Protein AF-A0A941WNF2-F1 (afdb_monomer)

pLDDT: mean 80.09, std 16.72, range [32.34, 98.12]

Structure (mmCIF, N/CA/C/O backbone):
data_AF-A0A941WNF2-F1
#
_entry.id   AF-A0A941WNF2-F1
#
loop_
_atom_site.group_PDB
_atom_site.id
_atom_site.type_symbol
_atom_site.label_atom_id
_atom_site.label_alt_id
_atom_site.label_comp_id
_atom_site.label_asym_id
_atom_site.label_entity_id
_atom_site.label_seq_id
_atom_site.pdbx_PDB_ins_code
_atom_site.Cartn_x
_atom_site.Cartn_y
_atom_site.Cartn_z
_atom_site.occupancy
_atom_site.B_iso_or_equiv
_atom_site.auth_seq_id
_atom_site.auth_comp_id
_atom_site.auth_asym_id
_atom_site.auth_atom_id
_atom_site.pdbx_PDB_model_num
ATOM 1 N N . ASN A 1 1 ? -5.894 -5.931 -22.431 1.00 60.06 1 ASN A N 1
ATOM 2 C CA . ASN A 1 1 ? -4.741 -6.780 -22.812 1.00 60.06 1 ASN A CA 1
ATOM 3 C C . ASN A 1 1 ? -4.296 -7.529 -21.555 1.00 60.06 1 ASN A C 1
ATOM 5 O O . ASN A 1 1 ? -4.047 -6.866 -20.569 1.00 60.06 1 ASN A O 1
ATOM 9 N N . THR A 1 2 ? -4.265 -8.865 -21.511 1.00 69.19 2 THR A N 1
ATOM 10 C CA . THR A 1 2 ? -3.937 -9.645 -20.285 1.00 69.19 2 THR A CA 1
ATOM 11 C C . THR A 1 2 ? -2.620 -10.420 -20.416 1.00 69.19 2 THR A C 1
ATOM 13 O O . THR A 1 2 ? -2.291 -11.271 -19.594 1.00 69.19 2 THR A O 1
ATOM 16 N N . PHE A 1 3 ? -1.825 -10.104 -21.446 1.00 77.88 3 PHE A N 1
ATOM 17 C CA . PHE A 1 3 ? -0.574 -10.796 -21.770 1.00 77.88 3 PHE A CA 1
ATOM 18 C C . PHE A 1 3 ? 0.462 -10.756 -20.632 1.00 77.88 3 PHE A C 1
ATOM 20 O O . PHE A 1 3 ? 1.289 -11.659 -20.522 1.00 77.88 3 PHE A O 1
ATOM 27 N N . TRP A 1 4 ? 0.363 -9.762 -19.743 1.00 85.19 4 TRP A N 1
ATOM 28 C CA . TRP A 1 4 ? 1.218 -9.599 -18.566 1.00 85.19 4 TRP A CA 1
ATOM 29 C C . TRP A 1 4 ? 1.265 -10.815 -17.645 1.00 85.19 4 TRP A C 1
ATOM 31 O O . TRP A 1 4 ? 2.324 -11.127 -17.102 1.00 85.19 4 TRP A O 1
ATOM 41 N N . MET A 1 5 ? 0.178 -11.581 -17.564 1.00 84.88 5 MET A N 1
ATOM 42 C CA . MET A 1 5 ? 0.112 -12.782 -16.729 1.00 84.88 5 MET A CA 1
ATOM 43 C C . MET A 1 5 ? 1.107 -13.872 -17.143 1.00 84.88 5 MET A C 1
ATOM 45 O O . MET A 1 5 ? 1.447 -14.727 -16.336 1.00 84.88 5 MET A O 1
ATOM 49 N N . ARG A 1 6 ? 1.579 -13.864 -18.396 1.00 84.06 6 ARG A N 1
ATOM 50 C CA . ARG A 1 6 ? 2.544 -14.859 -18.894 1.00 84.06 6 ARG A CA 1
ATOM 51 C C . ARG A 1 6 ? 3.990 -14.510 -18.568 1.00 84.06 6 ARG A C 1
ATOM 53 O O . ARG A 1 6 ? 4.870 -15.346 -18.742 1.00 84.06 6 ARG A O 1
ATOM 60 N N . PHE A 1 7 ? 4.248 -13.257 -18.205 1.00 86.31 7 PHE A N 1
ATOM 61 C CA . PHE A 1 7 ? 5.593 -12.700 -18.205 1.00 86.31 7 PHE A CA 1
ATOM 62 C C . PHE A 1 7 ? 5.980 -12.030 -16.879 1.00 86.31 7 PHE A C 1
ATOM 64 O O . PHE A 1 7 ? 7.166 -11.762 -16.680 1.00 86.31 7 PHE A O 1
ATOM 71 N N . CYS A 1 8 ? 5.011 -11.764 -15.998 1.00 89.62 8 CYS A N 1
ATOM 72 C CA . CYS A 1 8 ? 5.210 -11.283 -14.630 1.00 89.62 8 CYS A CA 1
ATOM 73 C C . CYS A 1 8 ? 5.368 -12.444 -13.639 1.00 89.62 8 CYS A C 1
ATOM 75 O O . CYS A 1 8 ? 4.774 -13.500 -13.847 1.00 89.62 8 CYS A O 1
ATOM 77 N N . ASN A 1 9 ? 6.138 -12.235 -12.563 1.00 88.88 9 ASN A N 1
ATOM 78 C CA . ASN A 1 9 ? 6.454 -13.251 -11.541 1.00 88.88 9 ASN A CA 1
ATOM 79 C C . ASN A 1 9 ? 6.931 -14.591 -12.144 1.00 88.88 9 ASN A C 1
ATOM 81 O O . ASN A 1 9 ? 6.643 -15.667 -11.623 1.00 88.88 9 ASN A O 1
ATOM 85 N N . ALA A 1 10 ? 7.608 -14.525 -13.289 1.00 88.88 10 ALA A N 1
ATOM 86 C CA . ALA A 1 10 ? 8.081 -15.680 -14.040 1.00 88.88 10 ALA A CA 1
ATOM 87 C C . ALA A 1 10 ? 9.600 -15.817 -13.894 1.00 88.88 10 ALA A C 1
ATOM 89 O O . ALA A 1 10 ? 10.289 -14.850 -13.566 1.00 88.88 10 ALA A O 1
ATOM 90 N N . ALA A 1 11 ? 10.126 -17.005 -14.192 1.00 89.25 11 ALA A N 1
ATOM 91 C CA . ALA A 1 11 ? 11.566 -17.228 -14.224 1.00 89.25 11 ALA A CA 1
ATOM 92 C C . ALA A 1 11 ? 12.268 -16.297 -15.229 1.00 89.25 11 ALA A C 1
ATOM 94 O O . ALA A 1 11 ? 11.693 -15.889 -16.248 1.00 89.25 11 ALA A O 1
ATOM 95 N N . ASP A 1 12 ? 13.532 -15.993 -14.941 1.00 89.44 12 ASP A N 1
ATOM 96 C CA . ASP A 1 12 ? 14.368 -15.159 -15.795 1.00 89.44 12 ASP A CA 1
ATOM 97 C C . ASP A 1 12 ? 14.476 -15.728 -17.208 1.00 89.44 12 ASP A C 1
ATOM 99 O O . ASP A 1 12 ? 14.655 -16.930 -17.415 1.00 89.44 12 ASP A O 1
ATOM 103 N N . ARG A 1 13 ? 14.423 -14.834 -18.195 1.00 89.31 13 ARG A N 1
ATOM 104 C CA . ARG A 1 13 ? 14.592 -15.201 -19.601 1.00 89.31 13 ARG A CA 1
ATOM 105 C C . ARG A 1 13 ? 16.035 -15.004 -19.993 1.00 89.31 13 ARG A C 1
ATOM 107 O O . ARG A 1 13 ? 16.602 -13.936 -19.765 1.00 89.31 13 ARG A O 1
ATOM 114 N N . THR A 1 14 ? 16.612 -16.021 -20.613 1.00 89.00 14 THR A N 1
ATOM 115 C CA . THR A 1 14 ? 17.961 -15.970 -21.159 1.00 89.00 14 THR A CA 1
ATOM 116 C C . THR A 1 14 ? 17.912 -16.147 -22.670 1.00 89.00 14 THR A C 1
ATOM 118 O O . THR A 1 14 ? 17.213 -17.011 -23.193 1.00 89.00 14 THR A O 1
ATOM 121 N N . MET A 1 15 ? 18.649 -15.301 -23.381 1.00 89.00 15 MET A N 1
ATOM 122 C CA . MET A 1 15 ? 18.897 -15.437 -24.809 1.00 89.00 15 MET A CA 1
ATOM 123 C C . MET A 1 15 ? 20.402 -15.514 -25.022 1.00 89.00 15 MET A C 1
ATOM 125 O O . MET A 1 15 ? 21.132 -14.568 -24.726 1.00 89.00 15 MET A O 1
ATOM 129 N N . SER A 1 16 ? 20.856 -16.646 -25.542 1.00 86.06 16 SER A N 1
ATOM 130 C CA . SER A 1 16 ? 22.256 -16.894 -25.867 1.00 86.06 16 SER A CA 1
ATOM 131 C C . SER A 1 16 ? 22.443 -16.824 -27.377 1.00 86.06 16 SER A C 1
ATOM 133 O O . SER A 1 16 ? 21.804 -17.565 -28.120 1.00 86.06 16 SER A O 1
ATOM 135 N N . VAL A 1 17 ? 23.316 -15.929 -27.833 1.00 85.38 17 VAL A N 1
ATOM 136 C CA . VAL A 1 17 ? 23.721 -15.807 -29.235 1.00 85.38 17 VAL A CA 1
ATOM 137 C C . VAL A 1 17 ? 25.095 -16.449 -29.378 1.00 85.38 17 VAL A C 1
ATOM 139 O O . VAL A 1 17 ? 26.096 -15.954 -28.854 1.00 85.38 17 VAL A O 1
ATOM 142 N N . PHE A 1 18 ? 25.137 -17.582 -30.071 1.00 81.88 18 PHE A N 1
ATOM 143 C CA . PHE A 1 18 ? 26.350 -18.370 -30.267 1.00 81.88 18 PHE A CA 1
ATOM 144 C C . PHE A 1 18 ? 27.090 -17.932 -31.530 1.00 81.88 18 PHE A C 1
ATOM 146 O O . PHE A 1 18 ? 26.473 -17.641 -32.555 1.00 81.88 18 PHE A O 1
ATOM 153 N N . LYS A 1 19 ? 28.425 -17.884 -31.460 1.00 71.88 19 LYS A N 1
ATOM 154 C CA . LYS A 1 19 ? 29.280 -17.545 -32.600 1.00 71.88 19 LYS A CA 1
ATOM 155 C C . LYS A 1 19 ? 29.846 -18.835 -33.193 1.00 71.88 19 LYS A C 1
ATOM 157 O O . LYS A 1 19 ? 30.889 -19.302 -32.750 1.00 71.88 19 LYS A O 1
ATOM 162 N N . GLY A 1 20 ? 29.157 -19.378 -34.195 1.00 72.81 20 GLY A N 1
ATOM 163 C CA . GLY A 1 20 ? 29.587 -20.575 -34.924 1.00 72.81 20 GLY A CA 1
ATOM 164 C C . GLY A 1 20 ? 29.482 -21.880 -34.124 1.00 72.81 20 GLY A C 1
ATOM 165 O O . GLY A 1 20 ? 29.298 -21.884 -32.905 1.00 72.81 20 GLY A O 1
ATOM 166 N N . MET A 1 21 ? 29.575 -22.994 -34.846 1.00 79.00 21 MET A N 1
ATOM 167 C CA . MET A 1 21 ? 29.551 -24.353 -34.313 1.00 79.00 21 MET A CA 1
ATOM 168 C C . MET A 1 21 ? 30.720 -25.119 -34.919 1.00 79.00 21 MET A C 1
ATOM 170 O O . MET A 1 21 ? 30.819 -25.215 -36.140 1.00 79.00 21 MET A O 1
ATOM 174 N N . ASP A 1 22 ? 31.581 -25.656 -34.065 1.00 80.69 22 ASP A N 1
ATOM 175 C CA . ASP A 1 22 ? 32.677 -26.525 -34.472 1.00 80.69 22 ASP A CA 1
ATOM 176 C C . ASP A 1 22 ? 32.268 -27.972 -34.194 1.00 80.69 22 ASP A C 1
ATOM 178 O O . ASP A 1 22 ? 31.767 -28.290 -33.112 1.00 80.69 22 ASP A O 1
ATOM 182 N N . THR A 1 23 ? 32.461 -28.849 -35.177 1.00 87.19 23 THR A N 1
ATOM 183 C CA . THR A 1 23 ? 32.111 -30.275 -35.082 1.00 87.19 23 THR A CA 1
ATOM 184 C C . THR A 1 23 ? 33.392 -31.101 -35.092 1.00 87.19 23 THR A C 1
ATOM 186 O O . THR A 1 23 ? 34.332 -30.782 -35.821 1.00 87.19 23 THR A O 1
ATOM 189 N N . SER A 1 24 ? 33.461 -32.137 -34.261 1.00 87.62 24 SER A N 1
ATOM 190 C CA . SER A 1 24 ? 34.578 -33.075 -34.233 1.00 87.62 24 SER A CA 1
ATOM 191 C C . SER A 1 24 ? 34.711 -33.806 -35.568 1.00 87.62 24 SER A C 1
ATOM 193 O O . SER A 1 24 ? 33.747 -33.965 -36.317 1.00 87.62 24 SER A O 1
ATOM 195 N N . ALA A 1 25 ? 35.921 -34.283 -35.864 1.00 83.81 25 ALA A N 1
ATOM 196 C CA . ALA A 1 25 ? 36.213 -34.969 -37.122 1.00 83.81 25 ALA A CA 1
ATOM 197 C C . ALA A 1 25 ? 35.407 -36.270 -37.311 1.00 83.81 25 ALA A C 1
ATOM 199 O O . ALA A 1 25 ? 35.154 -36.670 -38.442 1.00 83.81 25 ALA A O 1
ATOM 200 N N . ASP A 1 26 ? 34.994 -36.912 -36.214 1.00 88.06 26 ASP A N 1
ATOM 201 C CA . ASP A 1 26 ? 34.133 -38.100 -36.217 1.00 88.06 26 ASP A CA 1
ATOM 202 C C . ASP A 1 26 ? 32.631 -37.768 -36.319 1.00 88.06 26 ASP A C 1
ATOM 204 O O . ASP A 1 26 ? 31.807 -38.673 -36.403 1.00 88.06 26 ASP A O 1
ATOM 208 N N . GLY A 1 27 ? 32.256 -36.483 -36.306 1.00 83.94 27 GLY A N 1
ATOM 209 C CA . GLY A 1 27 ? 30.868 -36.025 -36.364 1.00 83.94 27 GLY A CA 1
ATOM 210 C C . GLY A 1 27 ? 30.042 -36.283 -35.098 1.00 83.94 27 GLY A C 1
ATOM 211 O O . GLY A 1 27 ? 28.854 -35.966 -35.082 1.00 83.94 27 GLY A O 1
ATOM 212 N N . HIS A 1 28 ? 30.631 -36.843 -34.037 1.00 85.62 28 HIS A N 1
ATOM 213 C CA . HIS A 1 28 ? 29.897 -37.267 -32.840 1.00 85.62 28 HIS A CA 1
ATOM 214 C C . HIS A 1 28 ? 29.881 -36.234 -31.711 1.00 85.62 28 HIS A C 1
ATOM 216 O O . HIS A 1 28 ? 29.176 -36.418 -30.719 1.00 85.62 28 HIS A O 1
ATOM 222 N N . SER A 1 29 ? 30.635 -35.145 -31.834 1.00 83.62 29 SER A N 1
ATOM 223 C CA . SER A 1 29 ? 30.682 -34.065 -30.852 1.00 83.62 29 SER A CA 1
ATOM 224 C C . SER A 1 29 ? 30.645 -32.709 -31.539 1.00 83.62 29 SER A C 1
ATOM 226 O O . SER A 1 29 ? 31.293 -32.483 -32.554 1.00 83.62 29 SER A O 1
ATOM 228 N N . SER A 1 30 ? 29.920 -31.765 -30.956 1.00 80.62 30 SER A N 1
ATOM 229 C CA . SER A 1 30 ? 29.935 -30.371 -31.394 1.00 80.62 30 SER A CA 1
ATOM 230 C C . SER A 1 30 ? 30.144 -29.464 -30.197 1.00 80.62 30 SER A C 1
ATOM 232 O O . SER A 1 30 ? 29.558 -29.707 -29.139 1.00 80.62 30 SER A O 1
ATOM 234 N N . TYR A 1 31 ? 30.924 -28.401 -30.363 1.00 81.62 31 TYR A N 1
ATOM 235 C CA . TYR A 1 31 ? 31.051 -27.353 -29.359 1.00 81.62 31 TYR A CA 1
ATOM 236 C C . TYR A 1 31 ? 30.761 -25.981 -29.978 1.00 81.62 31 TYR A C 1
ATOM 238 O O . TYR A 1 31 ? 31.053 -25.712 -31.141 1.00 81.62 31 TYR A O 1
ATOM 24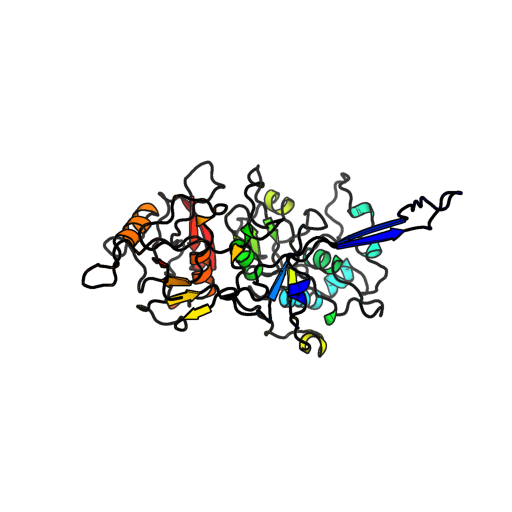6 N N . THR A 1 32 ? 30.164 -25.096 -29.183 1.00 76.69 32 THR A N 1
ATOM 247 C CA . THR A 1 32 ? 29.840 -23.721 -29.585 1.00 76.69 32 THR A CA 1
ATOM 248 C C . THR A 1 32 ? 30.357 -22.759 -28.528 1.00 76.69 32 THR A C 1
ATOM 250 O O . THR A 1 32 ? 30.132 -22.982 -27.335 1.00 76.69 32 THR A O 1
ATOM 253 N N . ARG A 1 33 ? 30.991 -21.655 -28.929 1.00 68.06 33 ARG A N 1
ATOM 254 C CA . ARG A 1 33 ? 31.301 -20.554 -28.004 1.00 68.06 33 ARG A CA 1
ATOM 255 C C . ARG A 1 33 ? 30.157 -19.541 -28.022 1.00 68.06 33 ARG A C 1
ATOM 257 O O . ARG A 1 33 ? 29.773 -19.044 -29.081 1.00 68.06 33 ARG A O 1
ATOM 264 N N . SER A 1 34 ? 29.606 -19.225 -26.849 1.00 68.25 34 SER A N 1
ATOM 265 C CA . SER A 1 34 ? 28.637 -18.129 -26.733 1.00 68.25 34 SER A CA 1
ATOM 266 C C . SER A 1 34 ? 29.344 -16.797 -26.992 1.00 68.25 34 SER A C 1
ATOM 268 O O . SER A 1 34 ? 30.375 -16.519 -26.380 1.00 68.25 34 SER A O 1
ATOM 270 N N . GLY A 1 35 ? 28.819 -16.004 -27.929 1.00 74.38 35 GLY A N 1
ATOM 271 C CA . GLY A 1 35 ? 29.320 -14.665 -28.240 1.00 74.38 35 GLY A CA 1
ATOM 272 C C . GLY A 1 35 ? 28.638 -13.574 -27.412 1.00 74.38 35 GLY A C 1
ATOM 273 O O . GLY A 1 35 ? 29.263 -12.566 -27.101 1.00 74.38 35 GLY A O 1
ATOM 274 N N . MET A 1 36 ? 27.373 -13.781 -27.029 1.00 83.81 36 MET A N 1
ATOM 275 C CA . MET A 1 36 ? 26.602 -12.863 -26.188 1.00 83.81 36 MET A CA 1
ATOM 276 C C . MET A 1 36 ? 25.527 -13.633 -25.416 1.00 83.81 36 MET A C 1
ATOM 278 O O . MET A 1 36 ? 24.794 -14.429 -25.995 1.00 83.81 36 MET A O 1
ATOM 282 N N . ASN A 1 37 ? 25.390 -13.356 -24.119 1.00 84.06 37 ASN A N 1
ATOM 283 C CA . ASN A 1 37 ? 24.283 -13.841 -23.297 1.00 84.06 37 ASN A CA 1
ATOM 284 C C . ASN A 1 37 ? 23.504 -12.643 -22.755 1.00 84.06 37 ASN A C 1
ATOM 286 O O . ASN A 1 37 ? 24.076 -11.782 -22.091 1.00 84.06 37 ASN A O 1
ATOM 290 N N . ILE A 1 38 ? 22.203 -12.605 -23.016 1.00 87.06 38 ILE A N 1
ATOM 291 C CA . ILE A 1 38 ? 21.274 -11.617 -22.469 1.00 87.06 38 ILE A CA 1
ATOM 292 C C . ILE A 1 38 ? 20.418 -12.329 -21.430 1.00 87.06 38 ILE A C 1
ATOM 294 O O . ILE A 1 38 ? 19.835 -13.369 -21.723 1.00 87.06 38 ILE A O 1
ATOM 298 N N . ARG A 1 39 ? 20.333 -11.772 -20.222 1.00 87.25 39 ARG A N 1
ATOM 299 C CA . ARG A 1 39 ? 19.426 -12.229 -19.165 1.00 87.25 39 ARG A CA 1
ATOM 300 C C . ARG A 1 39 ? 18.492 -11.088 -18.796 1.00 87.25 39 ARG A C 1
ATOM 302 O O . ARG A 1 39 ? 18.947 -9.965 -18.600 1.00 87.25 39 ARG A O 1
ATOM 309 N N . GLN A 1 40 ? 17.207 -11.387 -18.682 1.00 86.94 40 GLN A N 1
ATOM 310 C CA . GLN A 1 40 ? 16.178 -10.434 -18.296 1.00 86.94 40 GLN A CA 1
ATOM 311 C C . GLN A 1 40 ? 15.361 -11.006 -17.139 1.00 86.94 40 GLN A C 1
ATOM 313 O O . GLN A 1 40 ? 14.793 -12.094 -17.263 1.00 86.94 40 GLN A O 1
ATOM 318 N N . ARG A 1 41 ? 15.293 -10.260 -16.031 1.00 90.12 41 ARG A N 1
ATOM 319 C CA . ARG A 1 41 ? 14.391 -10.572 -14.917 1.00 90.12 41 ARG A CA 1
ATOM 320 C C . ARG A 1 41 ? 12.945 -10.263 -15.289 1.00 90.12 41 ARG A C 1
ATOM 322 O O . ARG A 1 41 ? 12.687 -9.404 -16.137 1.00 90.12 41 ARG A O 1
ATOM 329 N N . SER A 1 42 ? 12.0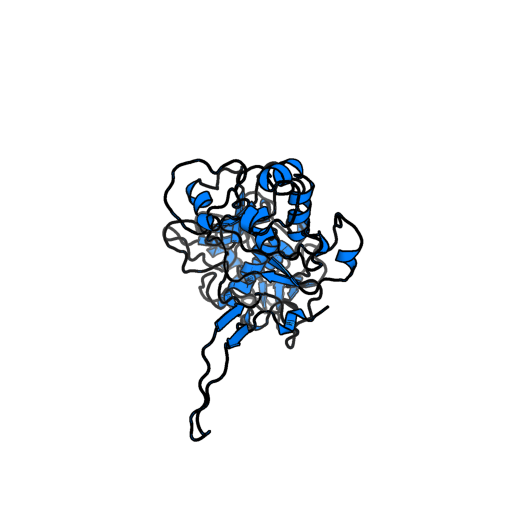03 -10.978 -14.681 1.00 91.19 42 SER A N 1
ATOM 330 C CA . SER A 1 42 ? 10.583 -10.692 -14.883 1.00 91.19 42 SER A CA 1
ATOM 331 C C . SER A 1 42 ? 10.167 -9.381 -14.203 1.00 91.19 42 SER A C 1
ATOM 333 O O . SER A 1 42 ? 10.949 -8.723 -13.526 1.00 91.19 42 SER A O 1
ATOM 335 N N . ILE A 1 43 ? 8.932 -8.949 -14.448 1.00 90.25 43 ILE A N 1
ATOM 336 C CA . ILE A 1 43 ? 8.331 -7.845 -13.694 1.00 90.25 43 ILE A CA 1
ATOM 337 C C . ILE A 1 43 ? 7.618 -8.460 -12.493 1.00 90.25 43 ILE A C 1
ATOM 339 O O . ILE A 1 43 ? 6.841 -9.402 -12.672 1.00 90.25 43 ILE A O 1
ATOM 343 N N . GLN A 1 44 ? 7.833 -7.912 -11.300 1.00 91.56 44 GLN A N 1
ATOM 344 C CA . GLN A 1 44 ? 7.184 -8.405 -10.089 1.00 91.56 44 GLN A CA 1
ATOM 345 C C . GLN A 1 44 ? 5.823 -7.743 -9.902 1.00 91.56 44 GLN A C 1
ATOM 347 O O . GLN A 1 44 ? 5.685 -6.539 -10.105 1.00 91.56 44 GLN A O 1
ATOM 352 N N . THR A 1 45 ? 4.800 -8.491 -9.504 1.00 91.25 45 THR A N 1
ATOM 353 C CA . THR A 1 45 ? 3.465 -7.932 -9.272 1.00 91.25 45 THR A CA 1
ATOM 354 C C . THR A 1 45 ? 2.724 -8.629 -8.138 1.00 91.25 45 THR A C 1
ATOM 356 O O . THR A 1 45 ? 2.914 -9.814 -7.874 1.00 91.25 45 THR A O 1
ATOM 359 N N . LEU A 1 46 ? 1.860 -7.868 -7.469 1.00 91.81 46 LEU A N 1
ATOM 360 C CA . LEU A 1 46 ? 0.978 -8.339 -6.402 1.00 91.81 46 LEU A CA 1
ATOM 361 C C . LEU A 1 46 ? -0.256 -9.064 -6.953 1.00 91.81 46 LEU A C 1
ATOM 363 O O . LEU A 1 46 ? -0.886 -9.851 -6.245 1.00 91.81 46 LEU A O 1
ATOM 367 N N . TYR A 1 47 ? -0.631 -8.755 -8.194 1.00 91.31 47 TYR A N 1
ATOM 368 C CA . TYR A 1 47 ? -1.890 -9.193 -8.773 1.00 91.31 47 TYR A CA 1
ATOM 369 C C . TYR A 1 47 ? -1.865 -10.680 -9.121 1.00 91.31 47 TYR A C 1
ATOM 371 O O . TYR A 1 47 ? -0.881 -11.196 -9.654 1.00 91.31 47 TYR A O 1
ATOM 379 N N . SER A 1 48 ? -2.971 -11.371 -8.846 1.00 87.94 48 SER A N 1
ATOM 380 C CA . SER A 1 48 ? -3.126 -12.774 -9.221 1.00 87.94 48 SER A CA 1
ATOM 381 C C . SER A 1 48 ? -3.287 -12.916 -10.742 1.00 87.94 48 SER A C 1
ATOM 383 O O . SER A 1 48 ? -4.109 -12.208 -11.330 1.00 87.94 48 SER A O 1
ATOM 385 N N . PRO A 1 49 ? -2.592 -13.863 -11.401 1.00 77.88 49 PRO A N 1
ATOM 386 C CA . PRO A 1 49 ? -2.797 -14.168 -12.817 1.00 77.88 49 PRO A CA 1
ATOM 387 C C . PRO A 1 49 ? -4.067 -15.016 -13.060 1.00 77.88 49 PRO A C 1
ATOM 389 O O . PRO A 1 49 ? -4.049 -15.950 -13.857 1.00 77.88 49 PRO A O 1
ATOM 392 N N . GLY A 1 50 ? -5.169 -14.729 -12.355 1.00 70.00 50 GLY A N 1
ATOM 393 C CA . GLY A 1 50 ? -6.428 -15.476 -12.469 1.00 70.00 50 GLY A CA 1
ATOM 394 C C . GLY A 1 50 ? -6.419 -16.843 -11.772 1.00 70.00 50 GLY A C 1
ATOM 395 O O . GLY A 1 50 ? -6.914 -17.821 -12.328 1.00 70.00 50 GLY A O 1
ATOM 396 N N . GLN A 1 51 ? -5.841 -16.935 -10.568 1.00 79.75 51 GLN A N 1
ATOM 397 C CA . GLN A 1 51 ? -5.935 -18.141 -9.731 1.00 79.75 51 GLN A CA 1
ATOM 398 C C . GLN A 1 51 ? -7.383 -18.381 -9.262 1.00 79.75 51 GLN A C 1
ATOM 400 O O . GLN A 1 51 ? -8.182 -17.450 -9.188 1.00 79.75 51 GLN A O 1
ATOM 405 N N . SER A 1 52 ? -7.721 -19.625 -8.899 1.00 80.19 52 SER A N 1
ATOM 406 C CA . SER A 1 52 ? -9.045 -19.946 -8.341 1.00 80.19 52 SER A CA 1
ATOM 407 C C . SER A 1 52 ? -9.377 -19.046 -7.142 1.00 80.19 52 SER A C 1
ATOM 409 O O . SER A 1 52 ? -8.527 -18.819 -6.279 1.00 80.19 52 SER A O 1
ATOM 411 N N . GLY A 1 53 ? -10.597 -18.504 -7.109 1.00 79.50 53 GLY A N 1
ATOM 412 C CA . GLY A 1 53 ? -11.039 -17.547 -6.087 1.00 79.50 53 GLY A CA 1
ATOM 413 C C . GLY A 1 53 ? -10.520 -16.110 -6.264 1.00 79.50 53 GLY A C 1
ATOM 414 O O . GLY A 1 53 ? -10.826 -15.254 -5.432 1.00 79.50 53 GLY A O 1
ATOM 415 N N . GLN A 1 54 ? -9.765 -15.822 -7.329 1.00 89.69 54 GLN A N 1
ATOM 416 C CA . GLN A 1 54 ? -9.286 -14.482 -7.677 1.00 89.69 54 GLN A CA 1
ATOM 417 C C . GLN A 1 54 ? -9.915 -13.997 -8.990 1.00 89.69 54 GLN A C 1
ATOM 419 O O . GLN A 1 54 ? -10.207 -14.768 -9.902 1.00 89.69 54 GLN A O 1
ATOM 424 N N . GLN A 1 55 ? -10.134 -12.691 -9.083 1.00 88.50 55 GLN A N 1
ATOM 425 C CA . GLN A 1 55 ? -10.598 -11.997 -10.273 1.00 88.50 55 GLN A CA 1
ATOM 426 C C . GLN A 1 55 ? -9.416 -11.520 -11.105 1.00 88.50 55 GLN A C 1
ATOM 428 O O . GLN A 1 55 ? -8.372 -11.115 -10.594 1.00 88.50 55 GLN A O 1
ATOM 433 N N . LEU A 1 56 ? -9.620 -11.525 -12.418 1.00 83.69 56 LEU A N 1
ATOM 434 C CA . LEU A 1 56 ? -8.662 -10.983 -13.360 1.00 83.69 56 LEU A CA 1
ATOM 435 C C . LEU A 1 56 ? -8.583 -9.458 -13.237 1.00 83.69 56 LEU A C 1
ATOM 437 O O . LEU A 1 56 ? -9.601 -8.769 -13.319 1.00 83.69 56 LEU A O 1
ATOM 441 N N . THR A 1 57 ? -7.364 -8.943 -13.099 1.00 85.69 57 THR A N 1
ATOM 442 C CA . THR A 1 57 ? -7.094 -7.504 -13.079 1.00 85.69 57 THR A CA 1
ATOM 443 C C . THR A 1 57 ? -6.803 -6.987 -14.483 1.00 85.69 57 THR A C 1
ATOM 445 O O . THR A 1 57 ? -5.889 -7.475 -15.156 1.00 85.69 57 THR A O 1
ATOM 448 N N . TYR A 1 58 ? -7.544 -5.967 -14.918 1.00 81.12 58 TYR A N 1
ATOM 449 C CA . TYR A 1 58 ? -7.336 -5.349 -16.232 1.00 81.12 58 TYR A CA 1
ATOM 450 C C . TYR A 1 58 ? -6.396 -4.149 -16.173 1.00 81.12 58 TYR A C 1
ATOM 452 O O . TYR A 1 58 ? -5.586 -3.977 -17.081 1.00 81.12 58 TYR A O 1
ATOM 460 N N . LYS A 1 59 ? -6.477 -3.355 -15.099 1.00 83.00 59 LYS A N 1
ATOM 461 C CA . LYS A 1 59 ? -5.559 -2.245 -14.812 1.00 83.00 59 LYS A CA 1
ATOM 462 C C . LYS A 1 59 ? -4.680 -2.605 -13.618 1.00 83.00 59 LYS A C 1
ATOM 464 O O . LYS A 1 59 ? -5.029 -2.316 -12.476 1.00 83.00 59 LYS A O 1
ATOM 469 N N . ALA A 1 60 ? -3.592 -3.313 -13.891 1.00 86.56 60 ALA A N 1
ATOM 470 C CA . ALA A 1 60 ? -2.612 -3.726 -12.894 1.00 86.56 60 ALA A CA 1
ATOM 471 C C . ALA A 1 60 ? -1.334 -2.887 -13.026 1.00 86.56 60 ALA A C 1
ATOM 473 O O . ALA A 1 60 ? -1.114 -2.207 -14.028 1.00 86.56 60 ALA A O 1
ATOM 474 N N . PHE A 1 61 ? -0.439 -3.006 -12.053 1.00 89.75 61 PHE A N 1
ATOM 475 C CA . PHE A 1 61 ? 0.947 -2.566 -12.174 1.00 89.75 61 PHE A CA 1
ATOM 476 C C . PHE A 1 61 ? 1.894 -3.641 -11.657 1.00 89.75 61 PHE A C 1
ATOM 478 O O . PHE A 1 61 ? 1.513 -4.545 -10.906 1.00 89.75 61 PHE A O 1
ATOM 485 N N . GLY A 1 62 ? 3.143 -3.547 -12.080 1.00 91.00 62 GLY A N 1
ATOM 486 C CA . GLY A 1 62 ? 4.243 -4.313 -11.528 1.00 91.00 62 GLY A CA 1
ATOM 487 C C . GLY A 1 62 ? 5.455 -3.422 -11.320 1.00 91.00 62 GLY A C 1
ATOM 488 O O . GLY A 1 62 ? 5.475 -2.288 -11.791 1.00 91.00 62 GLY A O 1
ATOM 489 N N . ILE A 1 63 ? 6.449 -3.932 -10.609 1.00 91.50 63 ILE A N 1
ATOM 490 C CA . ILE A 1 63 ? 7.670 -3.221 -10.247 1.00 91.50 63 ILE A CA 1
ATOM 491 C C . ILE A 1 63 ? 8.907 -3.946 -10.760 1.00 91.50 63 ILE A C 1
ATOM 493 O O . ILE A 1 63 ? 8.906 -5.163 -10.977 1.00 91.50 63 ILE A O 1
ATOM 497 N N . GLU A 1 64 ? 9.987 -3.193 -10.915 1.00 89.88 64 GLU A N 1
ATOM 498 C CA . GLU A 1 64 ? 11.310 -3.763 -11.140 1.00 89.88 64 GLU A CA 1
ATOM 499 C C . GLU A 1 64 ? 11.832 -4.536 -9.915 1.00 89.88 64 GLU A C 1
ATOM 501 O O . GLU A 1 64 ? 11.376 -4.344 -8.781 1.00 89.88 64 GLU A O 1
ATOM 506 N N . HIS A 1 65 ? 12.817 -5.410 -10.136 1.00 87.81 65 HIS A N 1
ATOM 507 C CA . HIS A 1 65 ? 13.477 -6.174 -9.072 1.00 87.81 65 HIS A CA 1
ATOM 508 C C . HIS A 1 65 ? 14.356 -5.308 -8.180 1.00 87.81 65 HIS A C 1
ATOM 510 O O . HIS A 1 65 ? 14.204 -5.294 -6.964 1.00 87.81 65 HIS A O 1
ATOM 516 N N . THR A 1 66 ? 15.255 -4.553 -8.785 1.00 84.31 66 THR A N 1
ATOM 517 C CA . THR A 1 66 ? 16.230 -3.743 -8.068 1.00 84.31 66 THR A CA 1
ATOM 518 C C . THR A 1 66 ? 16.351 -2.407 -8.758 1.00 84.31 66 THR A C 1
ATOM 520 O O . THR A 1 66 ? 16.095 -2.297 -9.954 1.00 84.31 66 THR A O 1
ATOM 523 N N . ASP A 1 67 ? 16.780 -1.409 -8.006 1.00 82.19 67 ASP A N 1
ATOM 524 C CA . ASP A 1 67 ? 17.160 -0.141 -8.593 1.00 82.19 67 ASP A CA 1
ATOM 525 C C . ASP A 1 67 ? 18.412 -0.307 -9.479 1.00 82.19 67 ASP A C 1
ATOM 527 O O . ASP A 1 67 ? 19.451 -0.762 -8.998 1.00 82.19 67 ASP A O 1
ATOM 531 N N . GLU A 1 68 ? 18.326 0.071 -10.758 1.00 75.38 68 GLU A N 1
ATOM 532 C CA . GLU A 1 68 ? 19.436 -0.006 -11.717 1.00 75.38 68 GLU A CA 1
ATOM 533 C C . GLU A 1 68 ? 20.652 0.859 -11.336 1.00 75.38 68 GLU A C 1
ATOM 535 O O . GLU A 1 68 ? 21.769 0.524 -11.733 1.00 75.38 68 GLU A O 1
ATOM 540 N N . TYR A 1 69 ? 20.469 1.947 -10.572 1.00 69.31 69 TYR A N 1
ATOM 541 C CA . TYR A 1 69 ? 21.555 2.891 -10.246 1.00 69.31 69 TYR A CA 1
ATOM 542 C C . TYR A 1 69 ? 22.037 2.843 -8.795 1.00 69.31 69 TYR A C 1
ATOM 544 O O . TYR A 1 69 ? 22.964 3.580 -8.441 1.00 69.31 69 TYR A O 1
ATOM 552 N N . GLY A 1 70 ? 21.428 1.986 -7.970 1.00 69.69 70 GLY A N 1
ATOM 553 C CA . GLY A 1 70 ? 21.843 1.767 -6.586 1.00 69.69 70 GLY A CA 1
ATOM 554 C C . GLY A 1 70 ? 21.755 3.008 -5.689 1.00 69.69 70 GLY A C 1
ATOM 555 O O . GLY A 1 70 ? 22.599 3.156 -4.809 1.00 69.69 70 GLY A O 1
ATOM 556 N N . GLY A 1 71 ? 20.769 3.888 -5.903 1.00 74.00 71 GLY A N 1
ATOM 557 C CA . GLY A 1 71 ? 20.530 5.066 -5.057 1.00 74.00 71 GLY A CA 1
ATOM 558 C C . GLY A 1 71 ? 21.312 6.332 -5.441 1.00 74.00 71 GLY A C 1
ATOM 559 O O . GLY A 1 71 ? 21.690 6.532 -6.599 1.00 74.00 71 GLY A O 1
ATOM 560 N N . ASN A 1 72 ? 21.535 7.209 -4.451 1.00 70.81 72 ASN A N 1
ATOM 561 C CA . ASN A 1 72 ? 22.175 8.530 -4.591 1.00 70.81 72 ASN A CA 1
ATOM 562 C C . ASN A 1 72 ? 21.476 9.453 -5.602 1.00 70.81 72 ASN A C 1
ATOM 564 O O . ASN A 1 72 ? 22.109 10.053 -6.475 1.00 70.81 72 ASN A O 1
ATOM 568 N N . TYR A 1 73 ? 20.153 9.552 -5.492 1.00 74.50 73 TYR A N 1
ATOM 569 C CA . TYR A 1 73 ? 19.364 10.439 -6.338 1.00 74.50 73 TYR A CA 1
ATOM 570 C C . TYR A 1 73 ? 19.380 11.886 -5.843 1.00 74.50 73 TYR A C 1
ATOM 572 O O . TYR A 1 73 ? 19.329 12.167 -4.645 1.00 74.50 73 TYR A O 1
ATOM 580 N N . ASN A 1 74 ? 19.357 12.819 -6.791 1.00 70.88 74 ASN A N 1
ATOM 581 C CA . ASN A 1 74 ? 19.066 14.222 -6.543 1.00 70.88 74 ASN A CA 1
ATOM 582 C C . ASN A 1 74 ? 17.575 14.376 -6.254 1.00 70.88 74 ASN A C 1
ATOM 584 O O . ASN A 1 74 ? 16.769 14.639 -7.145 1.00 70.88 74 ASN A O 1
ATOM 588 N N . ILE A 1 75 ? 17.221 14.192 -4.988 1.00 73.38 75 ILE A N 1
ATOM 589 C CA . ILE A 1 75 ? 15.909 14.541 -4.448 1.00 73.38 75 ILE A CA 1
ATOM 590 C C . ILE A 1 75 ? 16.000 15.891 -3.749 1.00 73.38 75 ILE A C 1
ATOM 592 O O . ILE A 1 75 ? 16.986 16.171 -3.063 1.00 73.38 75 ILE A O 1
ATOM 596 N N . THR A 1 76 ? 14.999 16.743 -3.930 1.00 71.62 76 THR A N 1
ATOM 597 C CA . THR A 1 76 ? 14.866 17.998 -3.187 1.00 71.62 76 THR A CA 1
ATOM 598 C C . THR A 1 76 ? 13.465 18.070 -2.591 1.00 71.62 76 THR A C 1
ATOM 600 O O . THR A 1 76 ? 12.580 17.308 -2.974 1.00 71.62 76 THR A O 1
ATOM 603 N N . SER A 1 77 ? 13.281 18.954 -1.612 1.00 69.50 77 SER A N 1
ATOM 604 C CA . SER A 1 77 ? 11.987 19.154 -0.959 1.00 69.50 77 SER A CA 1
ATOM 605 C C . SER A 1 77 ? 10.951 19.822 -1.866 1.00 69.50 77 SER A C 1
ATOM 607 O O . SER A 1 77 ? 9.754 19.722 -1.595 1.00 69.50 77 SER A O 1
ATOM 609 N N . ASP A 1 78 ? 11.399 20.498 -2.922 1.00 65.00 78 ASP A N 1
ATOM 610 C CA . ASP A 1 78 ? 10.550 21.090 -3.949 1.00 65.00 78 ASP A CA 1
ATOM 611 C C . ASP A 1 78 ? 10.249 20.068 -5.055 1.00 65.00 78 ASP A C 1
ATOM 613 O O . ASP A 1 78 ? 10.623 18.903 -4.956 1.00 65.00 78 ASP A O 1
ATOM 617 N N . ALA A 1 79 ? 9.550 20.474 -6.114 1.00 60.25 79 ALA A N 1
ATOM 618 C CA . ALA A 1 79 ? 9.152 19.580 -7.199 1.00 60.25 79 ALA A CA 1
ATOM 619 C C . ALA A 1 79 ? 10.117 19.576 -8.412 1.00 60.25 79 ALA A C 1
ATOM 621 O O . ALA A 1 79 ? 9.616 19.539 -9.538 1.00 60.25 79 ALA A O 1
ATOM 622 N N . PRO A 1 80 ? 11.468 19.651 -8.308 1.00 55.75 80 PRO A N 1
ATOM 623 C CA . PRO A 1 80 ? 12.265 19.657 -9.520 1.00 55.75 80 PRO A CA 1
ATOM 624 C C . PRO A 1 80 ? 12.121 18.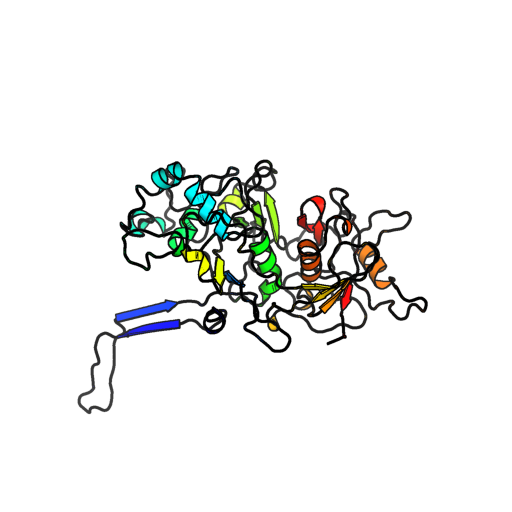293 -10.196 1.00 55.75 80 PRO A C 1
ATOM 626 O O . PRO A 1 80 ? 12.481 17.247 -9.657 1.00 55.75 80 PRO A O 1
ATOM 629 N N . MET A 1 81 ? 11.553 18.344 -11.399 1.00 59.31 81 MET A N 1
ATOM 630 C CA . MET A 1 81 ? 11.247 17.229 -12.298 1.00 59.31 81 MET A CA 1
ATOM 631 C C . MET A 1 81 ? 10.036 16.361 -11.939 1.00 59.31 81 MET A C 1
ATOM 633 O O . MET A 1 81 ? 9.685 15.506 -12.748 1.00 59.31 81 MET A O 1
ATOM 637 N N . LEU A 1 82 ? 9.360 16.596 -10.810 1.00 63.81 82 LEU A N 1
ATOM 638 C CA . LEU A 1 82 ? 8.071 15.984 -10.452 1.00 63.81 82 LEU A CA 1
ATOM 639 C C . LEU A 1 82 ? 6.938 17.001 -10.639 1.00 63.81 82 LEU A C 1
ATOM 641 O O . LEU A 1 82 ? 7.174 18.206 -10.623 1.00 63.81 82 LEU A O 1
ATOM 645 N N . SER A 1 83 ? 5.702 16.546 -10.865 1.00 68.94 83 SER A N 1
ATOM 646 C CA . SER A 1 83 ? 4.586 17.493 -10.984 1.00 68.94 83 SER A CA 1
ATOM 647 C C . SER A 1 83 ? 4.224 18.050 -9.611 1.00 68.94 83 SER A C 1
ATOM 649 O O . SER A 1 83 ? 3.983 17.291 -8.675 1.00 68.94 83 SER A O 1
ATOM 651 N N . ALA A 1 84 ? 4.107 19.376 -9.509 1.00 70.44 84 ALA A N 1
ATOM 652 C CA . ALA A 1 84 ? 3.556 20.030 -8.321 1.00 70.44 84 ALA A CA 1
ATOM 653 C C . ALA A 1 84 ? 2.052 19.733 -8.125 1.00 70.44 84 ALA A C 1
ATOM 655 O O . ALA A 1 84 ? 1.510 19.982 -7.053 1.00 70.44 84 ALA A O 1
ATOM 656 N N . SER A 1 85 ? 1.382 19.196 -9.153 1.00 74.88 85 SER A N 1
ATOM 657 C CA . SER A 1 85 ? -0.028 18.782 -9.151 1.00 74.88 85 SER A CA 1
ATOM 658 C C . SER A 1 85 ? -0.151 17.263 -9.313 1.00 74.88 85 SER A C 1
ATOM 660 O O . SER A 1 85 ? -0.773 16.770 -10.259 1.00 74.88 85 SER A O 1
ATOM 662 N N . SER A 1 86 ? 0.500 16.532 -8.407 1.00 82.12 86 SER A N 1
ATOM 663 C CA . SER A 1 86 ? 0.528 15.065 -8.387 1.00 82.12 86 SER A CA 1
ATOM 664 C C . SER A 1 86 ? -0.670 14.448 -7.650 1.00 82.12 86 SER A C 1
ATOM 666 O O . SER A 1 86 ? -1.321 15.093 -6.829 1.00 82.12 86 SER A O 1
ATOM 668 N N . THR A 1 87 ? -0.926 13.166 -7.902 1.00 86.38 87 THR A N 1
ATOM 669 C CA . THR A 1 87 ? -1.892 12.336 -7.177 1.00 86.38 87 THR A CA 1
ATOM 670 C C . THR A 1 87 ? -1.186 11.313 -6.283 1.00 86.38 87 THR A C 1
ATOM 672 O O . THR A 1 87 ? -0.013 10.972 -6.469 1.00 86.38 87 THR A O 1
ATOM 675 N N . SER A 1 88 ? -1.905 10.777 -5.299 1.00 88.38 88 SER A N 1
ATOM 676 C CA . SER A 1 88 ? -1.401 9.720 -4.418 1.00 88.38 88 SER A CA 1
ATOM 677 C C . SER A 1 88 ? -1.432 8.323 -5.061 1.00 88.38 88 SER A C 1
ATOM 679 O O . SER A 1 88 ? -0.714 7.436 -4.597 1.00 88.38 88 SER A O 1
ATOM 681 N N . ALA A 1 89 ? -2.191 8.139 -6.149 1.00 86.56 89 ALA A N 1
ATOM 682 C CA . ALA A 1 89 ? -2.509 6.830 -6.727 1.00 86.56 89 ALA A CA 1
ATOM 683 C C . ALA A 1 89 ? -1.949 6.574 -8.142 1.00 86.56 89 ALA A C 1
ATOM 685 O O . ALA A 1 89 ? -1.778 5.410 -8.515 1.00 86.56 89 ALA A O 1
ATOM 686 N N . ASP A 1 90 ? -1.660 7.614 -8.935 1.00 85.56 90 ASP A N 1
ATOM 687 C CA . ASP A 1 90 ? -1.278 7.476 -10.349 1.00 85.56 90 ASP A CA 1
ATOM 688 C C . ASP A 1 90 ? 0.136 8.007 -10.620 1.00 85.56 90 ASP A C 1
ATOM 690 O O . ASP A 1 90 ? 0.351 9.155 -11.011 1.00 85.56 90 ASP A O 1
ATOM 694 N N . GLY A 1 91 ? 1.133 7.148 -10.401 1.00 86.50 91 GLY A N 1
ATOM 695 C CA . GLY A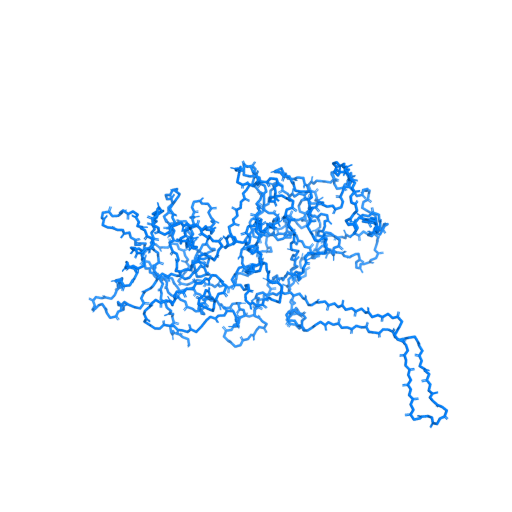 1 91 ? 2.529 7.514 -10.609 1.00 86.50 91 GLY A CA 1
ATOM 696 C C . GLY A 1 91 ? 2.922 7.730 -12.071 1.00 86.50 91 GLY A C 1
ATOM 697 O O . GLY A 1 91 ? 3.894 8.445 -12.326 1.00 86.50 91 GLY A O 1
ATOM 698 N N . LEU A 1 92 ? 2.186 7.151 -13.030 1.00 83.81 92 LEU A N 1
ATOM 699 C CA . LEU A 1 92 ? 2.455 7.380 -14.450 1.00 83.81 92 LEU A CA 1
ATOM 700 C C . LEU A 1 92 ? 2.060 8.809 -14.816 1.00 83.81 92 LEU A C 1
ATOM 702 O O . LEU A 1 92 ? 2.892 9.539 -15.349 1.00 83.81 92 LEU A O 1
ATOM 706 N N . ASP A 1 93 ? 0.839 9.220 -14.459 1.00 81.00 93 ASP A N 1
ATOM 707 C CA . ASP A 1 93 ? 0.363 10.595 -14.651 1.00 81.00 93 ASP A CA 1
ATOM 708 C C . ASP A 1 93 ? 1.299 11.600 -13.962 1.00 81.00 93 ASP A C 1
ATOM 710 O O . ASP A 1 93 ? 1.769 12.542 -14.600 1.00 81.00 93 ASP A O 1
ATOM 714 N N . ASN A 1 94 ? 1.692 11.342 -12.709 1.00 82.88 94 ASN A N 1
ATOM 715 C CA . ASN A 1 94 ? 2.644 12.194 -11.986 1.00 82.88 94 ASN A CA 1
ATOM 716 C C . ASN A 1 94 ? 3.989 12.344 -12.715 1.00 82.88 94 ASN A C 1
ATOM 718 O O . ASN A 1 94 ? 4.549 13.442 -12.773 1.00 82.88 94 ASN A O 1
ATOM 722 N N . THR A 1 95 ? 4.517 11.240 -13.255 1.00 79.69 95 THR A N 1
ATOM 723 C CA . THR A 1 95 ? 5.794 11.224 -13.983 1.00 79.69 95 THR A CA 1
ATOM 724 C C . THR A 1 95 ? 5.668 11.982 -15.302 1.00 79.69 95 THR A C 1
ATOM 726 O O . THR A 1 95 ? 6.482 12.862 -15.581 1.00 79.69 95 THR A O 1
ATOM 729 N N . CYS A 1 96 ? 4.624 11.706 -16.089 1.00 76.75 96 CYS A N 1
ATOM 730 C CA . CYS A 1 96 ? 4.366 12.381 -17.360 1.00 76.75 96 CYS A CA 1
ATOM 731 C C . CYS A 1 96 ? 4.163 13.889 -17.173 1.00 76.75 96 CYS A C 1
ATOM 733 O O . CYS A 1 96 ? 4.798 14.677 -17.873 1.00 76.75 96 CYS A O 1
ATOM 735 N N . ARG A 1 97 ? 3.351 14.303 -16.192 1.00 75.81 97 ARG A N 1
ATOM 736 C CA . ARG A 1 97 ? 3.171 15.719 -15.835 1.00 75.81 97 ARG A CA 1
ATOM 737 C C . ARG A 1 97 ? 4.476 16.354 -15.381 1.00 75.81 97 ARG A C 1
ATOM 739 O O . ARG A 1 97 ? 4.822 17.426 -15.851 1.00 75.81 97 ARG A O 1
ATOM 746 N N . GLY A 1 98 ? 5.247 15.674 -14.531 1.00 73.38 98 GLY A N 1
ATOM 747 C CA . GLY A 1 98 ? 6.534 16.182 -14.053 1.00 73.38 98 GLY A CA 1
ATOM 748 C C . GLY A 1 98 ? 7.522 16.469 -15.183 1.00 73.38 98 GLY A C 1
ATOM 749 O O . GLY A 1 98 ? 8.182 17.506 -15.165 1.00 73.38 98 GLY A O 1
ATOM 750 N N . LEU A 1 99 ? 7.573 15.601 -16.195 1.00 71.06 99 LEU A N 1
ATOM 751 C CA . LEU A 1 99 ? 8.394 15.798 -17.391 1.00 71.06 99 LEU A CA 1
ATOM 752 C C . LEU A 1 99 ? 7.862 16.915 -18.305 1.00 71.06 99 LEU A C 1
ATOM 754 O O . LEU A 1 99 ? 8.645 17.606 -18.954 1.00 71.06 99 LEU A O 1
ATOM 758 N N . TRP A 1 100 ? 6.543 17.107 -18.364 1.00 68.25 100 TRP A N 1
ATOM 759 C CA . TRP A 1 100 ? 5.914 18.049 -19.293 1.00 68.25 100 TRP A CA 1
ATOM 760 C C . TRP A 1 100 ? 5.727 19.461 -18.737 1.00 68.25 100 TRP A C 1
ATOM 762 O O . TRP A 1 100 ? 5.784 20.417 -19.503 1.00 68.25 100 TRP A O 1
ATOM 772 N N . ASP A 1 101 ? 5.516 19.605 -17.432 1.00 63.50 101 ASP A N 1
ATOM 773 C CA . ASP A 1 101 ? 5.376 20.897 -16.752 1.00 63.50 101 ASP A CA 1
ATOM 774 C C . ASP A 1 101 ? 6.750 21.557 -16.562 1.00 63.50 101 ASP A C 1
ATOM 776 O O . ASP A 1 101 ? 6.884 22.777 -16.613 1.00 63.50 101 ASP A O 1
ATOM 780 N N . ASN A 1 102 ? 7.804 20.746 -16.426 1.00 58.03 102 ASN A N 1
ATOM 781 C CA . ASN A 1 102 ? 9.173 21.205 -16.209 1.00 58.03 102 ASN A CA 1
ATOM 782 C C . ASN A 1 102 ? 10.018 21.179 -17.493 1.00 58.03 102 ASN A C 1
ATOM 784 O O . ASN A 1 102 ? 11.204 20.854 -17.435 1.00 58.03 102 ASN A O 1
ATOM 788 N N . LYS A 1 103 ? 9.442 21.522 -18.660 1.00 54.81 103 LYS A N 1
ATOM 789 C CA . LYS A 1 103 ? 10.155 21.442 -19.957 1.00 54.81 103 LYS A CA 1
ATOM 790 C C . LYS A 1 103 ? 11.499 22.152 -19.939 1.00 54.81 103 LYS A C 1
ATOM 792 O O . LYS A 1 103 ? 12.442 21.638 -20.515 1.00 54.81 103 LYS A O 1
ATOM 797 N N . VAL A 1 104 ? 11.595 23.297 -19.265 1.00 48.97 104 VAL A N 1
ATOM 798 C CA . VAL A 1 104 ? 12.846 24.057 -19.141 1.00 48.97 104 VAL A CA 1
ATOM 799 C C . VAL A 1 104 ? 13.904 23.241 -18.401 1.00 48.97 104 VAL A C 1
ATOM 801 O O . VAL A 1 104 ? 14.974 23.040 -18.949 1.00 48.97 104 VAL A O 1
ATOM 804 N N . LEU A 1 105 ? 13.586 22.668 -17.236 1.00 51.88 105 LEU A N 1
ATOM 805 C CA . LEU A 1 105 ? 14.521 21.823 -16.480 1.00 51.88 105 LEU A CA 1
ATOM 806 C C . LEU A 1 105 ? 14.855 20.521 -17.213 1.00 51.88 105 LEU A C 1
ATOM 808 O O . LEU A 1 105 ? 15.971 20.028 -17.114 1.00 51.88 105 LEU A O 1
ATOM 812 N N . VAL A 1 106 ? 13.904 19.957 -17.958 1.00 52.88 106 VAL A N 1
ATOM 813 C CA . VAL A 1 106 ? 14.118 18.764 -18.787 1.00 52.88 106 VAL A CA 1
ATOM 814 C C . VAL A 1 106 ? 15.039 19.082 -19.968 1.00 52.88 106 VAL A C 1
ATOM 816 O O . VAL A 1 106 ? 15.976 18.331 -20.213 1.00 52.88 106 VAL A O 1
ATOM 819 N N . ILE A 1 107 ? 14.834 20.210 -20.650 1.00 51.03 107 ILE A N 1
ATOM 820 C CA . ILE A 1 107 ? 15.698 20.703 -21.735 1.00 51.03 107 ILE A CA 1
ATOM 821 C C . ILE A 1 107 ? 17.082 21.085 -21.192 1.00 51.03 107 ILE A C 1
ATOM 823 O O . ILE A 1 107 ? 18.097 20.791 -21.817 1.00 51.03 107 ILE A O 1
ATOM 827 N N . GLU A 1 108 ? 17.154 21.702 -20.015 1.00 48.72 108 GLU A N 1
ATOM 828 C CA . GLU A 1 108 ? 18.413 22.060 -19.356 1.00 48.72 108 GLU A CA 1
ATOM 829 C C . GLU A 1 108 ? 19.181 20.825 -18.866 1.00 48.72 108 GLU A C 1
ATOM 831 O O . GLU A 1 108 ? 20.409 20.792 -18.982 1.00 48.72 108 GLU A O 1
ATOM 836 N N . ALA A 1 109 ? 18.477 19.796 -18.377 1.00 49.12 109 ALA A N 1
ATOM 837 C CA . ALA A 1 109 ? 19.065 18.538 -17.926 1.00 49.12 109 ALA A CA 1
ATOM 838 C C . ALA A 1 109 ? 19.470 17.605 -19.081 1.00 49.12 109 ALA A C 1
ATOM 840 O O . ALA A 1 109 ? 20.459 16.888 -18.940 1.00 49.12 109 ALA A O 1
ATOM 841 N N . LEU A 1 110 ? 18.727 17.596 -20.197 1.00 48.50 110 LEU A N 1
ATOM 842 C CA . LEU A 1 110 ? 18.833 16.575 -21.254 1.00 48.50 110 LEU A CA 1
ATOM 843 C C . LEU A 1 110 ? 19.188 17.114 -22.656 1.00 48.50 110 LEU A C 1
ATOM 845 O O . LEU A 1 110 ? 19.517 16.316 -23.531 1.00 48.50 110 LEU A O 1
ATOM 849 N N . GLY A 1 111 ? 19.152 18.430 -22.893 1.00 50.56 111 GLY A N 1
ATOM 850 C CA . GLY A 1 111 ? 19.170 19.025 -24.240 1.00 50.56 111 GLY A CA 1
ATOM 851 C C . GLY A 1 111 ? 17.803 18.958 -24.944 1.00 50.56 111 GLY A C 1
ATOM 852 O O . GLY A 1 111 ? 16.805 18.568 -24.337 1.00 50.56 111 GLY A O 1
ATOM 853 N N . GLU A 1 112 ? 17.729 19.332 -26.234 1.00 43.25 112 GLU A N 1
ATOM 854 C CA . GLU A 1 112 ? 16.567 18.974 -27.069 1.00 43.25 112 GLU A CA 1
ATOM 855 C C . GLU A 1 112 ? 16.390 17.455 -26.999 1.00 43.25 112 GLU A C 1
ATOM 857 O O . GLU A 1 112 ? 17.353 16.726 -27.250 1.00 43.25 112 GLU A O 1
ATOM 862 N N . PHE A 1 113 ? 15.184 16.991 -26.640 1.00 47.28 113 PHE A N 1
ATOM 863 C CA . PHE A 1 113 ? 14.787 15.581 -26.655 1.00 47.28 113 PHE A CA 1
ATOM 864 C C . PHE A 1 113 ? 15.190 15.011 -28.019 1.00 47.28 113 PHE A C 1
ATOM 866 O O . PHE A 1 113 ? 14.527 15.254 -29.013 1.00 47.28 113 PHE A O 1
ATOM 873 N N . THR A 1 114 ? 16.345 14.366 -28.106 1.00 41.06 114 THR A N 1
ATOM 874 C CA . THR A 1 114 ? 16.881 13.776 -29.329 1.00 41.06 114 THR A CA 1
ATOM 875 C C . THR A 1 114 ? 17.651 12.549 -28.886 1.00 41.06 114 THR A C 1
ATOM 877 O O . THR A 1 114 ? 18.470 12.596 -27.967 1.00 41.06 114 THR A O 1
ATOM 880 N N . TRP A 1 115 ? 17.362 11.416 -29.511 1.00 39.31 115 TRP A N 1
ATOM 881 C CA . TRP A 1 115 ? 17.913 10.098 -29.215 1.00 39.31 115 TRP A CA 1
ATOM 882 C C . TRP A 1 115 ? 19.397 9.986 -29.584 1.00 39.31 115 TRP A C 1
ATOM 884 O O . TRP A 1 115 ? 19.842 8.985 -30.135 1.00 39.31 115 TRP A O 1
ATOM 894 N N . LYS A 1 116 ? 20.250 10.952 -29.228 1.00 39.81 116 LYS A N 1
ATOM 895 C CA . LYS A 1 116 ? 21.695 10.689 -29.137 1.00 39.81 116 LYS A CA 1
ATOM 896 C C . LYS A 1 116 ? 22.018 9.892 -27.872 1.00 39.81 116 LYS A C 1
ATOM 898 O O . LYS A 1 116 ? 22.892 10.247 -27.093 1.00 39.81 116 LYS A O 1
ATOM 903 N N . GLY A 1 117 ? 21.322 8.760 -27.750 1.00 37.25 117 GLY A N 1
ATOM 904 C CA . GLY A 1 117 ? 21.616 7.622 -26.905 1.00 37.25 117 GLY A CA 1
ATOM 905 C C . GLY A 1 117 ? 21.489 7.878 -25.410 1.00 37.25 117 GLY A C 1
ATOM 906 O O . GLY A 1 117 ? 21.878 8.910 -24.874 1.00 37.25 117 GLY A O 1
ATOM 907 N N . GLY A 1 118 ? 21.123 6.824 -24.689 1.00 39.06 118 GLY A N 1
ATOM 908 C CA . GLY A 1 118 ? 21.420 6.720 -23.262 1.00 39.06 118 GLY A CA 1
ATOM 909 C C . GLY A 1 118 ? 22.901 6.953 -22.905 1.00 39.06 118 GLY A C 1
ATOM 910 O O . GLY A 1 118 ? 23.192 7.040 -21.727 1.00 39.06 118 GLY A O 1
ATOM 911 N N . ASN A 1 119 ? 23.819 7.115 -23.871 1.00 35.38 119 ASN A N 1
ATOM 912 C CA . ASN A 1 119 ? 25.199 7.566 -23.650 1.00 35.38 119 ASN A CA 1
ATOM 913 C C . ASN A 1 119 ? 25.357 9.086 -23.450 1.00 35.38 119 ASN A C 1
ATOM 915 O O . ASN A 1 119 ? 26.346 9.496 -22.852 1.00 35.38 119 ASN A O 1
ATOM 919 N N . GLY A 1 120 ? 24.438 9.920 -23.955 1.00 39.09 120 GLY A N 1
ATOM 920 C CA . GLY A 1 120 ? 24.433 11.367 -23.698 1.00 39.09 120 GLY A CA 1
ATOM 921 C C . GLY A 1 120 ? 23.696 11.743 -22.409 1.00 39.09 120 GLY A C 1
ATOM 922 O O . GLY A 1 120 ? 24.060 12.713 -21.755 1.00 39.09 120 GLY A O 1
ATOM 923 N N . ILE A 1 121 ? 22.700 10.936 -22.023 1.00 44.09 121 ILE A N 1
ATOM 924 C CA . ILE A 1 121 ? 21.947 11.084 -20.765 1.00 44.09 121 ILE A CA 1
ATOM 925 C C . ILE A 1 121 ? 22.677 10.388 -19.599 1.00 44.09 121 ILE A C 1
ATOM 927 O O . ILE A 1 121 ? 22.550 10.805 -18.452 1.00 44.09 121 ILE A O 1
ATOM 931 N N . PHE A 1 122 ? 23.484 9.358 -19.882 1.00 45.91 122 PHE A N 1
ATOM 932 C CA . PHE A 1 122 ? 24.295 8.637 -18.900 1.00 45.91 122 PHE A CA 1
ATOM 933 C C . PHE A 1 122 ? 25.673 8.314 -19.505 1.00 45.91 122 PHE A C 1
ATOM 935 O O . PHE A 1 122 ? 25.829 7.267 -20.143 1.00 45.91 122 PHE A O 1
ATOM 942 N N . PRO A 1 123 ? 26.699 9.169 -19.342 1.00 38.44 123 PRO A N 1
ATOM 943 C CA . PRO A 1 123 ? 28.051 8.759 -19.690 1.00 38.44 123 PRO A CA 1
ATOM 944 C C . PRO A 1 123 ? 28.410 7.507 -18.879 1.00 38.44 123 PRO A C 1
ATOM 946 O O . PRO A 1 123 ? 28.116 7.400 -17.690 1.00 38.44 123 PRO A O 1
ATOM 949 N N . VAL A 1 124 ? 29.038 6.535 -19.540 1.00 37.72 124 VAL A N 1
ATOM 950 C CA . VAL A 1 124 ? 29.395 5.211 -18.991 1.00 37.72 124 VAL A CA 1
ATOM 951 C C . VAL A 1 124 ? 30.189 5.307 -17.672 1.00 37.72 124 VAL A C 1
ATOM 953 O O . VAL A 1 124 ? 30.175 4.369 -16.879 1.00 37.72 124 VAL A O 1
ATOM 956 N N . THR A 1 125 ? 30.817 6.454 -17.404 1.00 41.66 125 THR A N 1
ATOM 957 C CA . THR A 1 125 ? 31.587 6.776 -16.195 1.00 41.66 125 THR A CA 1
ATOM 958 C C . THR A 1 125 ? 30.742 7.089 -14.950 1.00 41.66 125 THR A C 1
ATOM 960 O O . THR A 1 125 ? 31.256 6.960 -13.849 1.00 41.66 125 THR A O 1
ATOM 963 N N . ASP A 1 126 ? 29.452 7.431 -15.077 1.00 44.75 126 ASP A N 1
ATOM 964 C CA . ASP A 1 126 ? 28.550 7.708 -13.930 1.00 44.75 126 ASP A CA 1
ATOM 965 C C . ASP A 1 126 ? 28.005 6.430 -13.258 1.00 44.75 126 ASP A C 1
ATOM 967 O O . ASP A 1 126 ? 27.300 6.479 -12.241 1.00 44.75 126 ASP A O 1
ATOM 971 N N . ARG A 1 127 ? 28.307 5.265 -13.848 1.00 41.81 127 ARG A N 1
ATOM 972 C CA . ARG A 1 127 ? 27.950 3.940 -13.322 1.00 41.81 127 ARG A CA 1
ATOM 973 C C . ARG A 1 127 ? 28.916 3.433 -12.255 1.00 41.81 127 ARG A C 1
ATOM 975 O O . ARG A 1 127 ? 28.614 2.430 -11.614 1.00 41.81 127 ARG A O 1
ATOM 982 N N . THR A 1 128 ? 30.044 4.103 -12.050 1.00 35.09 128 THR A N 1
ATOM 983 C CA . THR A 1 128 ? 31.050 3.698 -11.071 1.00 35.09 128 THR A CA 1
ATOM 984 C C . THR A 1 128 ? 31.231 4.792 -10.039 1.00 35.09 128 THR A C 1
ATOM 986 O O . THR A 1 128 ? 31.599 5.921 -10.340 1.00 35.09 128 THR A O 1
ATOM 989 N N . SER A 1 129 ? 30.937 4.418 -8.803 1.00 44.34 129 SER A N 1
ATOM 990 C CA . SER A 1 129 ? 31.385 5.059 -7.581 1.00 44.34 129 SER A CA 1
ATOM 991 C C . SER A 1 129 ? 32.896 5.303 -7.614 1.00 44.34 129 SER A C 1
ATOM 993 O O . SER A 1 129 ? 33.643 4.463 -7.133 1.00 44.34 129 SER A O 1
ATOM 995 N N . ASP A 1 130 ? 33.346 6.434 -8.139 1.00 33.50 130 ASP A N 1
ATOM 996 C CA . ASP A 1 130 ? 34.702 6.908 -7.892 1.00 33.50 130 ASP A CA 1
ATOM 997 C C . ASP A 1 130 ? 34.624 8.342 -7.379 1.00 33.50 130 ASP A C 1
ATOM 999 O O . ASP A 1 130 ? 34.395 9.304 -8.107 1.00 33.50 130 ASP A O 1
ATOM 1003 N N . SER A 1 131 ? 34.733 8.424 -6.052 1.00 43.06 131 SER A N 1
ATOM 1004 C CA . SER A 1 131 ? 35.267 9.539 -5.271 1.00 43.06 131 SER A CA 1
ATOM 1005 C C . SER A 1 131 ? 35.631 10.797 -6.068 1.00 43.06 131 SER A C 1
ATOM 1007 O O . SER A 1 131 ? 36.716 10.897 -6.637 1.00 43.06 131 SER A O 1
ATOM 1009 N N . GLY A 1 132 ? 34.764 11.805 -6.013 1.00 32.56 132 GLY A N 1
ATOM 1010 C CA . GLY A 1 132 ? 35.060 13.141 -6.513 1.00 32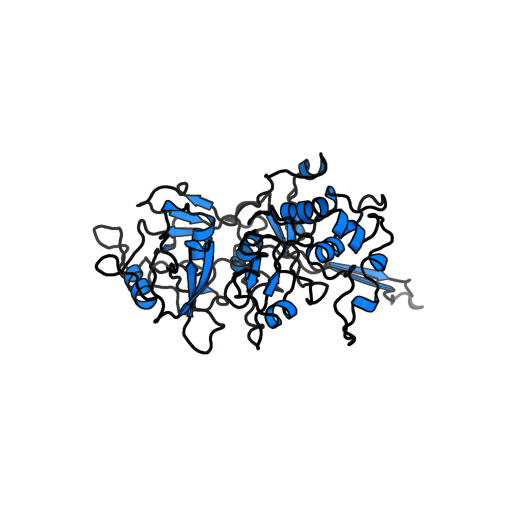.56 132 GLY A CA 1
ATOM 1011 C C . GLY A 1 132 ? 34.107 14.148 -5.895 1.00 32.56 132 GLY A C 1
ATOM 1012 O O . GLY A 1 132 ? 32.930 14.188 -6.231 1.00 32.56 132 GLY A O 1
ATOM 1013 N N . ALA A 1 133 ? 34.607 14.926 -4.940 1.00 36.94 133 ALA A N 1
ATOM 1014 C CA . ALA A 1 133 ? 33.873 16.002 -4.300 1.00 36.94 133 ALA A CA 1
ATOM 1015 C C . ALA A 1 133 ? 33.358 17.017 -5.335 1.00 36.94 133 ALA A C 1
ATOM 1017 O O . ALA A 1 133 ? 34.131 17.571 -6.113 1.00 36.94 133 ALA A O 1
ATOM 1018 N N . GLY A 1 134 ? 32.058 17.290 -5.301 1.00 35.19 134 GLY A N 1
ATOM 1019 C CA . GLY A 1 134 ? 31.425 18.343 -6.081 1.00 35.19 134 GLY A CA 1
ATOM 1020 C C . GLY A 1 134 ? 29.921 18.128 -6.111 1.00 35.19 134 GLY A C 1
ATOM 1021 O O . GLY A 1 134 ? 29.458 17.059 -6.492 1.00 35.19 134 GLY A O 1
ATOM 1022 N N . TRP A 1 135 ? 29.158 19.126 -5.669 1.00 32.34 135 TRP A N 1
ATOM 1023 C CA . TRP A 1 135 ? 27.709 19.183 -5.857 1.00 32.34 135 TRP A CA 1
ATOM 1024 C C . TRP A 1 135 ? 27.349 18.756 -7.288 1.00 32.34 135 TRP A C 1
ATOM 1026 O O . TRP A 1 135 ? 27.992 19.244 -8.223 1.00 32.34 135 TRP A O 1
ATOM 1036 N N . PRO A 1 136 ? 26.380 17.848 -7.494 1.00 41.69 136 PRO A N 1
ATOM 1037 C CA . PRO A 1 136 ? 26.138 17.309 -8.819 1.00 41.69 136 PRO A CA 1
ATOM 1038 C C . PRO A 1 136 ? 25.720 18.442 -9.757 1.00 41.69 136 PRO A C 1
ATOM 1040 O O . PRO A 1 136 ? 24.779 19.187 -9.482 1.00 41.69 136 PRO A O 1
ATOM 1043 N N . MET A 1 137 ? 26.483 18.577 -10.845 1.00 40.16 137 MET A N 1
ATOM 1044 C CA . MET A 1 137 ? 26.256 19.483 -11.968 1.00 40.16 137 MET A CA 1
ATOM 1045 C C . MET A 1 137 ? 24.767 19.587 -12.316 1.00 40.16 137 MET A C 1
ATOM 1047 O O . MET A 1 137 ? 24.049 18.589 -12.283 1.00 40.16 137 MET A O 1
ATOM 1051 N N . ALA A 1 138 ? 24.345 20.774 -12.757 1.00 40.84 138 ALA A N 1
ATOM 1052 C CA . ALA A 1 138 ? 22.998 21.145 -13.211 1.00 40.84 138 ALA A CA 1
ATOM 1053 C C . ALA A 1 138 ? 22.379 20.266 -14.336 1.00 40.84 138 ALA A C 1
ATOM 1055 O O . ALA A 1 138 ? 21.364 20.632 -14.914 1.00 40.84 138 ALA A O 1
ATOM 1056 N N . ARG A 1 139 ? 22.983 19.117 -14.666 1.00 46.00 139 ARG A N 1
ATOM 1057 C CA . ARG A 1 139 ? 22.631 18.166 -15.732 1.00 46.00 139 ARG A CA 1
ATOM 1058 C C . ARG A 1 139 ? 22.778 16.708 -15.275 1.00 46.00 139 ARG A C 1
ATOM 1060 O O . ARG A 1 139 ? 23.318 15.874 -15.994 1.00 46.00 139 ARG A O 1
ATOM 1067 N N . SER A 1 140 ? 22.424 16.407 -14.027 1.00 49.31 140 SER A N 1
ATOM 1068 C CA . SER A 1 140 ? 22.660 15.078 -13.461 1.00 49.31 140 SER A CA 1
ATOM 1069 C C . SER A 1 140 ? 21.527 14.106 -13.786 1.00 49.31 140 SER A C 1
ATOM 1071 O O . SER A 1 140 ? 20.362 14.330 -13.470 1.00 49.31 140 SER A O 1
ATOM 1073 N N . SER A 1 141 ? 21.916 12.962 -14.331 1.00 49.66 141 SER A N 1
ATOM 1074 C CA . SER A 1 141 ? 21.094 11.786 -14.617 1.00 49.66 141 SER A CA 1
ATOM 1075 C C . SER A 1 141 ? 20.449 11.135 -13.373 1.00 49.66 141 SER A C 1
ATOM 1077 O O . SER A 1 141 ? 19.646 10.207 -13.473 1.00 49.66 141 SER A O 1
ATOM 1079 N N . ARG A 1 142 ? 20.778 11.660 -12.184 1.00 59.75 142 ARG A N 1
ATOM 1080 C CA . ARG A 1 142 ? 20.324 11.223 -10.862 1.00 59.75 142 ARG A CA 1
ATOM 1081 C C . ARG A 1 142 ? 19.028 11.899 -10.397 1.00 59.75 142 ARG A C 1
ATOM 1083 O O . ARG A 1 142 ? 18.667 11.736 -9.239 1.00 59.75 142 ARG A O 1
ATOM 1090 N N . TYR A 1 143 ? 18.306 12.656 -11.224 1.00 71.19 143 TYR A N 1
ATOM 1091 C CA . TYR A 1 143 ? 16.931 13.034 -10.864 1.00 71.19 143 TYR A CA 1
ATOM 1092 C C . TYR A 1 143 ? 15.997 11.827 -10.975 1.00 71.19 143 TYR A C 1
ATOM 1094 O O . TYR A 1 143 ? 16.051 11.074 -11.946 1.00 71.19 143 TYR A O 1
ATOM 1102 N N . VAL A 1 144 ? 15.105 11.665 -9.999 1.00 72.62 144 VAL A N 1
ATOM 1103 C CA . VAL A 1 144 ? 14.237 10.483 -9.844 1.00 72.62 144 VAL A CA 1
ATOM 1104 C C . VAL A 1 144 ? 13.414 10.172 -11.107 1.00 72.62 144 VAL A C 1
ATOM 1106 O O . VAL A 1 144 ? 13.424 9.037 -11.583 1.00 72.62 144 VAL A O 1
ATOM 1109 N N . ASN A 1 145 ? 12.785 11.177 -11.725 1.00 68.38 145 ASN A N 1
ATOM 1110 C CA . ASN A 1 145 ? 12.018 10.982 -12.964 1.00 68.38 145 ASN A CA 1
ATOM 1111 C C . ASN A 1 145 ? 12.891 10.735 -14.206 1.00 68.38 145 ASN A C 1
ATOM 1113 O O . ASN A 1 145 ? 12.488 9.990 -15.098 1.00 68.38 145 ASN A O 1
ATOM 1117 N N . VAL A 1 146 ? 14.101 11.300 -14.262 1.00 70.12 146 VAL A N 1
ATOM 1118 C CA . VAL A 1 146 ? 15.057 11.049 -15.360 1.00 70.12 146 VAL A CA 1
ATOM 1119 C C . VAL A 1 146 ? 15.598 9.624 -15.289 1.00 70.12 146 VAL A C 1
ATOM 1121 O O . VAL A 1 146 ? 15.739 8.952 -16.309 1.00 70.12 146 VAL A O 1
ATOM 1124 N N . ALA A 1 147 ? 15.833 9.119 -14.082 1.00 73.81 147 ALA A N 1
ATOM 1125 C CA . ALA A 1 147 ? 16.229 7.737 -13.876 1.00 73.81 147 ALA A CA 1
ATOM 1126 C C . ALA A 1 147 ? 15.124 6.750 -14.293 1.00 73.81 147 ALA A C 1
ATOM 1128 O O . ALA A 1 147 ? 15.431 5.696 -14.842 1.00 73.81 147 ALA A O 1
ATOM 1129 N N . ALA A 1 148 ? 13.841 7.084 -14.123 1.00 78.19 148 ALA A N 1
ATOM 1130 C CA . ALA A 1 148 ? 12.759 6.268 -14.679 1.00 78.19 148 ALA A CA 1
ATOM 1131 C C . ALA A 1 148 ? 12.748 6.274 -16.221 1.00 78.19 148 ALA A C 1
ATOM 1133 O O . ALA A 1 148 ? 12.505 5.235 -16.838 1.00 78.19 148 ALA A O 1
ATOM 1134 N N . LEU A 1 149 ? 13.089 7.403 -16.860 1.00 74.44 149 LEU A N 1
ATOM 1135 C CA . LEU A 1 149 ? 13.190 7.491 -18.323 1.00 74.44 149 LEU A CA 1
ATOM 1136 C C . LEU A 1 149 ? 14.256 6.572 -18.920 1.00 74.44 149 LEU A C 1
ATOM 1138 O O . LEU A 1 149 ? 14.069 6.077 -20.030 1.00 74.44 149 LEU A O 1
ATOM 1142 N N . SER A 1 150 ? 15.328 6.270 -18.188 1.00 73.56 150 SER A N 1
ATOM 1143 C CA . SER A 1 150 ? 16.366 5.353 -18.671 1.00 73.56 150 SER A CA 1
ATOM 1144 C C . SER A 1 150 ? 15.868 3.925 -18.919 1.00 73.56 150 SER A C 1
ATOM 1146 O O . SER A 1 150 ? 16.528 3.153 -19.621 1.00 73.56 150 SER A O 1
ATOM 1148 N N . ARG A 1 151 ? 14.693 3.572 -18.387 1.00 78.94 151 ARG A N 1
ATOM 1149 C CA . ARG A 1 151 ? 14.035 2.269 -18.563 1.00 78.94 151 ARG A CA 1
ATOM 1150 C C . ARG A 1 151 ? 13.071 2.248 -19.753 1.00 78.94 151 ARG A C 1
ATOM 1152 O O . ARG A 1 151 ? 12.670 1.170 -20.191 1.00 78.94 151 ARG A O 1
ATOM 1159 N N . ASN A 1 152 ? 12.739 3.410 -20.313 1.00 79.50 152 ASN A N 1
ATOM 1160 C CA . ASN A 1 152 ? 11.898 3.549 -21.503 1.00 79.50 152 ASN A CA 1
ATOM 1161 C C . ASN A 1 152 ? 12.741 3.506 -22.789 1.00 79.50 152 ASN A C 1
ATOM 1163 O O . ASN A 1 152 ? 13.955 3.734 -22.769 1.00 79.50 152 ASN A O 1
ATOM 1167 N N . ARG A 1 153 ? 12.131 3.111 -23.910 1.00 79.94 153 ARG A N 1
ATOM 1168 C CA . ARG A 1 153 ? 12.810 2.925 -25.202 1.00 79.94 153 ARG A CA 1
ATOM 1169 C C . ARG A 1 153 ? 11.970 3.541 -26.310 1.00 79.94 153 ARG A C 1
ATOM 1171 O O . ARG A 1 153 ? 10.764 3.334 -26.311 1.00 79.94 153 ARG A O 1
ATOM 1178 N N . ASP A 1 154 ? 12.655 4.192 -27.243 1.00 73.62 154 ASP A N 1
ATOM 1179 C CA . ASP A 1 154 ? 12.132 4.571 -28.556 1.00 73.62 154 ASP A CA 1
ATOM 1180 C C . ASP A 1 154 ? 11.814 3.286 -29.343 1.00 73.62 154 ASP A C 1
ATOM 1182 O O . ASP A 1 154 ? 12.702 2.611 -29.882 1.00 73.62 154 ASP A O 1
ATOM 1186 N N . ASN A 1 155 ? 10.554 2.866 -29.283 1.00 77.25 155 ASN A N 1
ATOM 1187 C CA . ASN A 1 155 ? 10.053 1.636 -29.881 1.00 77.25 155 ASN A CA 1
ATOM 1188 C C . ASN A 1 155 ? 9.777 1.827 -31.375 1.00 77.25 155 ASN A C 1
ATOM 1190 O O . ASN A 1 155 ? 9.921 0.867 -32.140 1.00 77.25 155 ASN A O 1
ATOM 1194 N N . ASN A 1 156 ? 9.388 3.037 -31.789 1.00 77.19 156 ASN A N 1
ATOM 1195 C CA . ASN A 1 156 ? 9.076 3.368 -33.181 1.00 77.19 156 ASN A CA 1
ATOM 1196 C C . ASN A 1 156 ? 10.303 3.849 -33.993 1.00 77.19 156 ASN A C 1
ATOM 1198 O O . ASN A 1 156 ? 10.242 3.901 -35.223 1.00 77.19 156 ASN A O 1
ATOM 1202 N N . ARG A 1 157 ? 11.437 4.077 -33.319 1.00 75.69 157 ARG A N 1
ATOM 1203 C CA . ARG A 1 157 ? 12.741 4.497 -33.858 1.00 75.69 157 ARG A CA 1
ATOM 1204 C C . ARG A 1 157 ? 12.716 5.869 -34.528 1.00 75.69 157 ARG A C 1
ATOM 1206 O O . ARG A 1 157 ? 13.482 6.097 -35.469 1.00 75.69 157 ARG A O 1
ATOM 1213 N N . ASN A 1 158 ? 11.841 6.767 -34.086 1.00 71.06 158 ASN A N 1
ATOM 1214 C CA . ASN A 1 158 ? 11.750 8.126 -34.625 1.00 71.06 158 ASN A CA 1
ATOM 1215 C C . ASN A 1 158 ? 12.820 9.072 -34.054 1.00 71.06 158 ASN A C 1
ATOM 1217 O O . ASN A 1 158 ? 12.924 10.221 -34.486 1.00 71.06 158 ASN A O 1
ATOM 1221 N N . GLY A 1 159 ? 13.643 8.589 -33.123 1.00 66.25 159 GLY A N 1
ATOM 1222 C CA . GLY A 1 159 ? 14.686 9.364 -32.480 1.00 66.25 159 GLY A CA 1
ATOM 1223 C C . GLY A 1 159 ? 14.196 10.183 -31.286 1.00 66.25 159 GLY A C 1
ATOM 1224 O O . GLY A 1 159 ? 14.923 11.082 -30.857 1.00 66.25 159 GLY A O 1
ATOM 1225 N N . LEU A 1 160 ? 13.018 9.880 -30.737 1.00 66.94 160 LEU A N 1
ATOM 1226 C CA . LEU A 1 160 ? 12.415 10.475 -29.543 1.00 66.94 160 LEU A CA 1
ATOM 1227 C C . LEU A 1 160 ? 11.859 9.360 -28.644 1.00 66.94 160 LEU A C 1
ATOM 1229 O O . LEU A 1 160 ? 11.641 8.249 -29.098 1.00 66.94 160 LEU A O 1
ATOM 1233 N N . ILE A 1 161 ? 11.675 9.634 -27.349 1.00 69.25 161 ILE A N 1
ATOM 1234 C CA . ILE A 1 161 ? 10.808 8.792 -26.510 1.00 69.25 161 ILE A CA 1
ATOM 1235 C C . ILE A 1 161 ? 9.466 9.502 -26.461 1.00 69.25 161 ILE A C 1
ATOM 1237 O O . ILE A 1 161 ? 9.347 10.548 -25.814 1.00 69.25 161 ILE A O 1
ATOM 1241 N N . ASP A 1 162 ? 8.487 8.942 -27.155 1.00 69.31 162 ASP A N 1
ATOM 1242 C CA . ASP A 1 162 ? 7.135 9.478 -27.177 1.00 69.31 162 ASP A CA 1
ATOM 1243 C C . ASP A 1 162 ? 6.386 9.149 -25.875 1.00 69.31 162 ASP A C 1
ATOM 1245 O O . ASP A 1 162 ? 6.779 8.293 -25.078 1.00 69.31 162 ASP A O 1
ATOM 1249 N N . LEU A 1 163 ? 5.280 9.848 -25.618 1.00 69.19 163 LEU A N 1
ATOM 1250 C CA . LEU A 1 163 ? 4.507 9.660 -24.385 1.00 69.19 163 LEU A CA 1
ATOM 1251 C C . LEU A 1 163 ? 3.922 8.252 -24.253 1.00 69.19 163 LEU A C 1
ATOM 1253 O O . LEU A 1 163 ? 3.873 7.716 -23.148 1.00 69.19 163 LEU A O 1
ATOM 1257 N N . ASP A 1 164 ? 3.498 7.646 -25.360 1.00 70.94 164 ASP A N 1
ATOM 1258 C CA . ASP A 1 164 ? 3.004 6.269 -25.396 1.00 70.94 164 ASP A CA 1
ATOM 1259 C C . ASP A 1 164 ? 4.129 5.230 -25.221 1.00 70.94 164 ASP A C 1
ATOM 1261 O O . ASP A 1 164 ? 3.862 4.050 -24.976 1.00 70.94 164 ASP A O 1
ATOM 1265 N N . GLU A 1 165 ? 5.387 5.673 -25.261 1.00 74.06 165 GLU A N 1
ATOM 1266 C CA . GLU A 1 165 ? 6.579 4.871 -24.990 1.00 74.06 165 GLU A CA 1
ATOM 1267 C C . GLU A 1 165 ? 7.077 5.008 -23.539 1.00 74.06 165 GLU A C 1
ATOM 1269 O O . GLU A 1 165 ? 7.934 4.226 -23.105 1.00 74.06 165 GLU A O 1
ATOM 1274 N N . ILE A 1 166 ? 6.500 5.929 -22.751 1.00 77.62 166 ILE A N 1
ATOM 1275 C CA . ILE A 1 166 ? 6.711 6.024 -21.299 1.00 77.62 166 ILE A CA 1
ATOM 1276 C C . ILE A 1 166 ? 5.865 4.954 -20.605 1.00 77.62 166 ILE A C 1
ATOM 1278 O O . ILE A 1 166 ? 4.701 5.141 -20.259 1.00 77.62 166 ILE A O 1
ATOM 1282 N N . VAL A 1 167 ? 6.481 3.798 -20.383 1.00 79.44 167 VAL A N 1
ATOM 1283 C CA . VAL A 1 167 ? 5.852 2.640 -19.735 1.00 79.44 167 VAL A CA 1
ATOM 1284 C C . VAL A 1 167 ? 6.402 2.371 -18.338 1.00 79.44 167 VAL A C 1
ATOM 1286 O O . VAL A 1 167 ? 5.700 1.775 -17.524 1.00 79.44 167 VAL A O 1
ATOM 1289 N N . TRP A 1 168 ? 7.630 2.803 -18.056 1.00 87.44 168 TRP A N 1
ATOM 1290 C CA . TRP A 1 168 ? 8.262 2.782 -16.742 1.00 87.44 168 TRP A CA 1
ATOM 1291 C C . TRP A 1 168 ? 8.222 4.168 -16.112 1.00 87.44 168 TRP A C 1
ATOM 1293 O O . TRP A 1 168 ? 8.587 5.156 -16.750 1.00 87.44 168 TRP A O 1
ATOM 1303 N N . TYR A 1 169 ? 7.794 4.227 -14.857 1.00 86.88 169 TYR A N 1
ATOM 1304 C CA . TYR A 1 169 ? 7.552 5.470 -14.136 1.00 86.88 169 TYR A CA 1
ATOM 1305 C C . TYR A 1 169 ? 7.852 5.312 -12.644 1.00 86.88 169 TYR A C 1
ATOM 1307 O O . TYR A 1 169 ? 7.974 4.196 -12.128 1.00 86.88 169 TYR A O 1
ATOM 1315 N N . VAL A 1 170 ? 7.943 6.438 -11.937 1.00 89.12 170 VAL A N 1
ATOM 1316 C CA . VAL A 1 170 ? 8.121 6.457 -10.482 1.00 89.12 170 VAL A CA 1
ATOM 1317 C C . VAL A 1 170 ? 6.743 6.307 -9.821 1.00 89.12 170 VAL A C 1
ATOM 1319 O O . VAL A 1 170 ? 5.865 7.144 -10.054 1.00 89.12 170 VAL A O 1
ATOM 1322 N N . PRO A 1 171 ? 6.494 5.252 -9.027 1.00 90.69 171 PRO A N 1
ATOM 1323 C CA . PRO A 1 171 ? 5.178 5.011 -8.439 1.00 90.69 171 PRO A CA 1
ATOM 1324 C C . PRO A 1 171 ? 4.758 6.113 -7.461 1.00 90.69 171 PRO A C 1
ATOM 1326 O O . PRO A 1 171 ? 5.587 6.688 -6.754 1.00 90.69 171 PRO A O 1
ATOM 1329 N N . ALA A 1 172 ? 3.454 6.374 -7.391 1.00 90.12 172 ALA A N 1
ATOM 1330 C CA . ALA A 1 172 ? 2.868 7.252 -6.384 1.00 90.12 172 ALA A CA 1
ATOM 1331 C C . ALA A 1 172 ? 2.851 6.572 -5.001 1.00 90.12 172 ALA A C 1
ATOM 1333 O O . ALA A 1 172 ? 3.011 5.349 -4.897 1.00 90.12 172 ALA A O 1
ATOM 1334 N N . LYS A 1 173 ? 2.645 7.345 -3.927 1.00 89.56 173 LYS A N 1
ATOM 1335 C CA . LYS A 1 173 ? 2.754 6.827 -2.553 1.00 89.56 173 LYS A CA 1
ATOM 1336 C C . LYS A 1 173 ? 1.827 5.639 -2.268 1.00 89.56 173 LYS A C 1
ATOM 1338 O O . LYS A 1 173 ? 2.271 4.674 -1.657 1.00 89.56 173 LYS A O 1
ATOM 1343 N N . GLU A 1 174 ? 0.590 5.632 -2.769 1.00 89.69 174 GLU A N 1
ATOM 1344 C CA . GLU A 1 174 ? -0.346 4.518 -2.544 1.00 89.69 174 GLU A CA 1
ATOM 1345 C C . GLU A 1 174 ? 0.053 3.270 -3.332 1.00 89.69 174 GLU A C 1
ATOM 1347 O O . GLU A 1 174 ? -0.089 2.153 -2.839 1.00 89.69 174 GLU A O 1
ATOM 1352 N N . GLN A 1 175 ? 0.600 3.433 -4.543 1.00 90.00 175 GLN A N 1
ATOM 1353 C CA . GLN A 1 175 ? 1.152 2.307 -5.305 1.00 90.00 175 GLN A CA 1
ATOM 1354 C C . GLN A 1 175 ? 2.323 1.677 -4.558 1.00 90.00 175 GLN A C 1
ATOM 1356 O O . GLN A 1 175 ? 2.392 0.453 -4.483 1.00 90.00 175 GLN A O 1
ATOM 1361 N N . MET A 1 176 ? 3.203 2.497 -3.972 1.00 90.00 176 MET A N 1
ATOM 1362 C CA . MET A 1 176 ? 4.287 2.001 -3.128 1.00 90.00 176 MET A CA 1
ATOM 1363 C C . MET A 1 176 ? 3.736 1.281 -1.898 1.00 90.00 176 MET A C 1
ATOM 1365 O O . MET A 1 176 ? 4.072 0.123 -1.688 1.00 90.00 176 MET A O 1
ATOM 1369 N N . MET A 1 177 ? 2.831 1.907 -1.141 1.00 89.38 177 MET A N 1
ATOM 1370 C CA . MET A 1 177 ? 2.219 1.308 0.050 1.00 89.38 177 MET A CA 1
ATOM 1371 C C . MET A 1 177 ? 1.523 -0.027 -0.250 1.00 89.38 177 MET A C 1
ATOM 1373 O O . MET A 1 177 ? 1.662 -0.961 0.529 1.00 89.38 177 MET A O 1
ATOM 1377 N N . HIS A 1 178 ? 0.846 -0.186 -1.393 1.00 88.62 178 HIS A N 1
ATOM 1378 C CA . HIS A 1 178 ? 0.266 -1.478 -1.782 1.00 88.62 178 HIS A CA 1
ATOM 1379 C C . HIS A 1 178 ? 1.303 -2.611 -1.861 1.00 88.62 178 HIS A C 1
ATOM 1381 O O . HIS A 1 178 ? 0.971 -3.758 -1.554 1.00 88.62 178 HIS A O 1
ATOM 1387 N N . LEU A 1 179 ? 2.559 -2.316 -2.221 1.00 88.94 179 LEU A N 1
ATOM 1388 C CA . LEU A 1 179 ? 3.638 -3.312 -2.280 1.00 88.94 179 LEU A CA 1
ATOM 1389 C C . LEU A 1 179 ? 3.945 -3.919 -0.906 1.00 88.94 179 LEU A C 1
ATOM 1391 O O . LEU A 1 179 ? 4.454 -5.037 -0.844 1.00 88.94 179 LEU A O 1
ATOM 1395 N N . TYR A 1 180 ? 3.585 -3.236 0.187 1.00 86.31 180 TYR A N 1
ATOM 1396 C CA . TYR A 1 180 ? 3.730 -3.749 1.549 1.00 86.31 180 TYR A CA 1
ATOM 1397 C C . TYR A 1 180 ? 2.937 -5.040 1.741 1.00 86.31 180 TYR A C 1
ATOM 1399 O O . TYR A 1 180 ? 3.448 -6.014 2.294 1.00 86.31 180 TYR A O 1
ATOM 1407 N N . VAL A 1 181 ? 1.720 -5.079 1.191 1.00 85.62 181 VAL A N 1
ATOM 1408 C CA . VAL A 1 181 ? 0.800 -6.216 1.315 1.00 85.62 181 VAL A CA 1
ATOM 1409 C C . VAL A 1 181 ? 1.381 -7.491 0.699 1.00 85.62 181 VAL A C 1
ATOM 1411 O O . VAL A 1 181 ? 1.157 -8.585 1.214 1.00 85.62 181 VAL A O 1
ATOM 1414 N N . GLY A 1 182 ? 2.152 -7.375 -0.384 1.00 77.50 182 GLY A N 1
ATOM 1415 C CA . GLY A 1 182 ? 2.776 -8.525 -1.043 1.00 77.50 182 GLY A CA 1
ATOM 1416 C C . GLY A 1 182 ? 4.286 -8.564 -0.928 1.00 77.50 182 GLY A C 1
ATOM 1417 O O . GLY A 1 182 ? 4.927 -9.163 -1.787 1.00 77.50 182 GLY A O 1
ATOM 1418 N N . THR A 1 183 ? 4.861 -8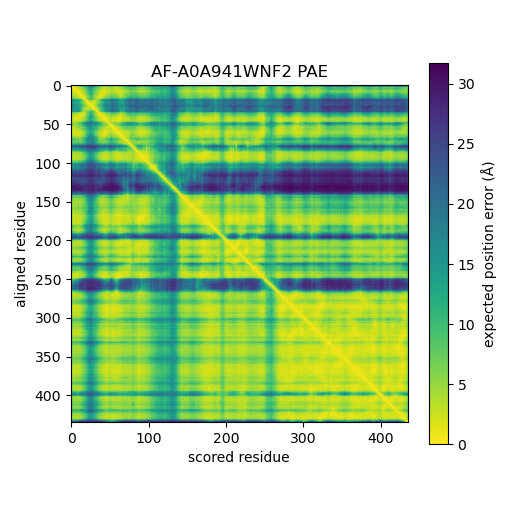.013 0.143 1.00 78.94 183 THR A N 1
ATOM 1419 C CA . THR A 1 183 ? 6.310 -8.111 0.370 1.00 78.94 183 THR A CA 1
ATOM 1420 C C . THR A 1 183 ? 6.813 -9.565 0.415 1.00 78.94 183 THR A C 1
ATOM 1422 O O . THR A 1 183 ? 7.960 -9.862 0.116 1.00 78.94 183 THR A O 1
ATOM 1425 N N . PHE A 1 184 ? 5.932 -10.519 0.724 1.00 75.50 184 PHE A N 1
ATOM 1426 C CA . PHE A 1 184 ? 6.234 -11.954 0.730 1.00 75.50 184 PHE A CA 1
ATOM 1427 C C . PHE A 1 184 ? 6.225 -12.627 -0.646 1.00 75.50 184 PHE A C 1
ATOM 1429 O O . PHE A 1 184 ? 6.584 -13.798 -0.738 1.00 75.50 184 PHE A O 1
ATOM 1436 N N . LEU A 1 185 ? 5.736 -11.939 -1.678 1.00 78.12 185 LEU A N 1
ATOM 1437 C CA . LEU A 1 185 ? 5.611 -12.470 -3.039 1.00 78.12 185 LEU A CA 1
ATOM 1438 C C . LEU A 1 185 ? 6.829 -12.190 -3.905 1.00 78.12 185 LEU A C 1
ATOM 1440 O O . LEU A 1 185 ? 6.943 -12.747 -4.991 1.00 78.12 185 LEU A O 1
ATOM 1444 N N . MET A 1 186 ? 7.657 -11.250 -3.471 1.00 83.44 186 MET A N 1
ATOM 1445 C CA . MET A 1 186 ? 8.702 -10.663 -4.286 1.00 83.44 186 MET A CA 1
ATOM 1446 C C . MET A 1 186 ? 10.032 -11.312 -3.937 1.00 83.44 186 MET A C 1
ATOM 1448 O O . MET A 1 186 ? 10.365 -11.441 -2.760 1.00 83.44 186 MET A O 1
ATOM 1452 N N . ASP A 1 187 ? 10.793 -11.681 -4.963 1.00 83.25 187 ASP A N 1
ATOM 1453 C CA . ASP A 1 187 ? 12.171 -12.156 -4.813 1.00 83.25 187 ASP A CA 1
ATOM 1454 C C . ASP A 1 187 ? 13.064 -11.036 -4.262 1.00 83.25 187 ASP A C 1
ATOM 1456 O O . ASP A 1 187 ? 13.942 -11.274 -3.434 1.00 83.25 187 ASP A O 1
ATOM 1460 N N . ASP A 1 188 ? 12.785 -9.799 -4.687 1.00 83.31 188 ASP A N 1
ATOM 1461 C CA . ASP A 1 188 ? 13.461 -8.583 -4.238 1.00 83.31 188 ASP A CA 1
ATOM 1462 C C . ASP A 1 188 ? 12.427 -7.602 -3.647 1.00 83.31 188 ASP A C 1
ATOM 1464 O O . ASP A 1 188 ? 12.013 -6.638 -4.314 1.00 83.31 188 ASP A O 1
ATOM 1468 N N . PRO A 1 189 ? 11.937 -7.849 -2.419 1.00 80.25 189 PRO A N 1
ATOM 1469 C CA . PRO A 1 189 ? 10.890 -7.033 -1.829 1.00 80.25 189 PRO A CA 1
ATOM 1470 C C . PRO A 1 189 ? 11.366 -5.619 -1.514 1.00 80.25 189 PRO A C 1
ATOM 1472 O O . PRO A 1 189 ? 12.501 -5.397 -1.095 1.00 80.25 189 PRO A O 1
ATOM 1475 N N . LEU A 1 190 ? 10.456 -4.654 -1.671 1.00 78.31 190 LEU A N 1
ATOM 1476 C CA . LEU A 1 190 ? 10.679 -3.277 -1.225 1.00 78.31 190 LEU A CA 1
ATOM 1477 C C . LEU A 1 190 ? 10.874 -3.221 0.300 1.00 78.31 190 LEU A C 1
ATOM 1479 O O . LEU A 1 190 ? 11.738 -2.509 0.805 1.00 78.31 190 LEU A O 1
ATOM 1483 N N . TYR A 1 191 ? 10.090 -4.018 1.032 1.00 77.75 191 TYR A N 1
ATOM 1484 C CA . TYR A 1 191 ? 10.086 -4.067 2.491 1.00 77.75 191 TYR A CA 1
ATOM 1485 C C . TYR A 1 191 ? 10.779 -5.340 2.961 1.00 77.75 191 TYR A C 1
ATOM 1487 O O . TYR A 1 191 ? 10.207 -6.428 2.891 1.00 77.75 191 TYR A O 1
ATOM 1495 N N . GLN A 1 192 ? 12.004 -5.230 3.470 1.00 71.19 192 GLN A N 1
ATOM 1496 C CA . GLN A 1 192 ? 12.770 -6.407 3.879 1.00 71.19 192 GLN A CA 1
ATOM 1497 C C . GLN A 1 192 ? 13.481 -6.232 5.222 1.00 71.19 192 GLN A C 1
ATOM 1499 O O . GLN A 1 192 ? 14.046 -5.186 5.532 1.00 71.19 192 GLN A O 1
ATOM 1504 N N . ALA A 1 193 ? 13.511 -7.317 6.000 1.00 55.47 193 ALA A N 1
ATOM 1505 C CA . ALA A 1 193 ? 14.176 -7.384 7.301 1.00 55.47 193 ALA A CA 1
ATOM 1506 C C . ALA A 1 193 ? 15.707 -7.219 7.219 1.00 55.47 193 ALA A C 1
ATOM 1508 O O . ALA A 1 193 ? 16.342 -6.836 8.195 1.00 55.47 193 ALA A O 1
ATOM 1509 N N . ARG A 1 194 ? 16.322 -7.501 6.059 1.00 49.50 194 ARG A N 1
ATOM 1510 C CA . ARG A 1 194 ? 17.787 -7.443 5.877 1.00 49.50 194 ARG A CA 1
ATOM 1511 C C . ARG A 1 194 ? 18.370 -6.025 5.891 1.00 49.50 194 ARG A C 1
ATOM 1513 O O . ARG A 1 194 ? 19.584 -5.885 5.952 1.00 49.50 194 ARG A O 1
ATOM 1520 N N . LEU A 1 195 ? 17.530 -4.992 5.883 1.00 52.22 195 LEU A N 1
ATOM 1521 C CA . LEU A 1 195 ? 17.951 -3.586 5.905 1.00 52.22 195 LEU A CA 1
ATOM 1522 C C . LEU A 1 195 ? 18.112 -3.019 7.319 1.00 52.22 195 LEU A C 1
ATOM 1524 O O . LEU A 1 195 ? 18.331 -1.829 7.486 1.00 52.22 195 LEU A O 1
ATOM 1528 N N . GLN A 1 196 ? 18.008 -3.852 8.354 1.00 50.56 196 GLN A N 1
ATOM 1529 C CA . GLN A 1 196 ? 18.060 -3.431 9.757 1.00 50.56 196 GLN A CA 1
ATOM 1530 C C . GLN A 1 196 ? 19.473 -3.098 10.282 1.00 50.56 196 GLN A C 1
ATOM 1532 O O . GLN A 1 196 ? 19.775 -3.340 11.448 1.00 50.56 196 GLN A O 1
ATOM 1537 N N . LYS A 1 197 ? 20.358 -2.536 9.451 1.00 45.88 197 LYS A N 1
ATOM 1538 C CA . LYS A 1 197 ? 21.663 -2.024 9.895 1.00 45.88 197 LYS A CA 1
ATOM 1539 C C . LYS A 1 197 ? 21.787 -0.531 9.586 1.00 45.88 197 LYS A C 1
ATOM 1541 O O . LYS A 1 197 ? 22.118 -0.160 8.469 1.00 45.88 197 LYS A O 1
ATOM 1546 N N . GLY A 1 198 ? 21.587 0.290 10.615 1.00 57.19 198 GLY A N 1
ATOM 1547 C CA . GLY A 1 198 ? 22.054 1.680 10.677 1.00 57.19 198 GLY A CA 1
ATOM 1548 C C . GLY A 1 198 ? 21.072 2.727 10.160 1.00 57.19 198 GLY A C 1
ATOM 1549 O O . GLY A 1 198 ? 20.593 3.522 10.961 1.00 57.19 198 GLY A O 1
ATOM 1550 N N . ASP A 1 199 ? 20.751 2.696 8.866 1.00 67.62 199 ASP A N 1
ATOM 1551 C CA . ASP A 1 199 ? 20.073 3.806 8.177 1.00 67.62 199 ASP A CA 1
ATOM 1552 C C . ASP A 1 199 ? 18.669 3.427 7.678 1.00 67.62 199 ASP A C 1
ATOM 1554 O O . ASP A 1 199 ? 18.387 2.257 7.393 1.00 67.62 199 ASP A O 1
ATOM 1558 N N . ASN A 1 200 ? 17.766 4.411 7.549 1.00 74.31 200 ASN A N 1
ATOM 1559 C CA . ASN A 1 200 ? 16.447 4.159 6.968 1.00 74.31 200 ASN A CA 1
ATOM 1560 C C . ASN A 1 200 ? 16.588 3.773 5.498 1.00 74.31 200 ASN A C 1
ATOM 1562 O O . ASN A 1 200 ? 17.300 4.445 4.753 1.00 74.31 200 ASN A O 1
ATOM 1566 N N . LEU A 1 201 ? 15.888 2.716 5.065 1.00 79.88 201 LEU A N 1
ATOM 1567 C CA . LEU A 1 201 ? 15.760 2.458 3.636 1.00 79.88 201 LEU A CA 1
ATOM 1568 C C . LEU A 1 201 ? 14.604 3.280 3.079 1.00 79.88 201 LEU A C 1
ATOM 1570 O O . LEU A 1 201 ? 13.434 2.972 3.333 1.00 79.88 201 LEU A O 1
ATOM 1574 N N . CYS A 1 202 ? 14.963 4.277 2.282 1.00 84.25 202 CYS A N 1
ATOM 1575 C CA . CYS A 1 202 ? 14.036 5.254 1.746 1.00 84.25 202 CYS A CA 1
ATOM 1576 C C . CYS A 1 202 ? 13.816 5.037 0.248 1.00 84.25 202 CYS A C 1
ATOM 1578 O O . CYS A 1 202 ? 14.744 4.709 -0.492 1.00 84.25 202 CYS A O 1
ATOM 1580 N N . TYR A 1 203 ? 12.585 5.245 -0.207 1.00 87.81 203 TYR A N 1
ATOM 1581 C CA . TYR A 1 203 ? 12.220 5.202 -1.616 1.00 87.81 203 TYR A CA 1
ATOM 1582 C C . TYR A 1 203 ? 11.483 6.473 -2.007 1.00 87.81 203 TYR A C 1
ATOM 1584 O O . TYR A 1 203 ? 10.435 6.791 -1.441 1.00 87.81 203 TYR A O 1
ATOM 1592 N N . ALA A 1 204 ? 12.006 7.182 -3.003 1.00 88.12 204 ALA A N 1
ATOM 1593 C CA . ALA A 1 204 ? 11.314 8.327 -3.566 1.00 88.12 204 ALA A CA 1
ATOM 1594 C C . ALA A 1 204 ? 10.036 7.868 -4.280 1.00 88.12 204 ALA A C 1
ATOM 1596 O O . ALA A 1 204 ? 10.041 6.898 -5.047 1.00 88.12 204 ALA A O 1
ATOM 1597 N N . THR A 1 205 ? 8.941 8.577 -4.017 1.00 89.94 205 THR A N 1
ATOM 1598 C CA . THR A 1 205 ? 7.671 8.400 -4.726 1.00 89.94 205 THR A CA 1
ATOM 1599 C C . THR A 1 205 ? 7.493 9.520 -5.747 1.00 89.94 205 THR A C 1
ATOM 1601 O O . THR A 1 205 ? 8.298 10.446 -5.809 1.00 89.94 205 THR A O 1
ATOM 1604 N N . SER A 1 206 ? 6.435 9.460 -6.550 1.00 88.88 206 SER A N 1
ATOM 1605 C CA . SER A 1 206 ? 6.046 10.579 -7.413 1.00 88.88 206 SER A CA 1
ATOM 1606 C C . SER A 1 206 ? 4.979 11.497 -6.807 1.00 88.88 206 SER A C 1
ATOM 1608 O O . SER A 1 206 ? 4.474 12.377 -7.502 1.00 88.88 206 SER A O 1
ATOM 1610 N N . THR A 1 207 ? 4.620 11.299 -5.533 1.00 89.19 207 THR A N 1
ATOM 1611 C CA . THR A 1 207 ? 3.617 12.113 -4.839 1.00 89.19 207 THR A CA 1
ATOM 1612 C C . THR A 1 207 ? 4.271 13.311 -4.153 1.00 89.19 207 THR A C 1
ATOM 1614 O O . THR A 1 207 ? 5.168 13.166 -3.331 1.00 89.19 207 THR A O 1
ATOM 1617 N N . PHE A 1 208 ? 3.775 14.498 -4.466 1.00 87.38 208 PHE A N 1
ATOM 1618 C CA . PHE A 1 208 ? 4.201 15.795 -3.966 1.00 87.38 208 PHE A CA 1
ATOM 1619 C C . PHE A 1 208 ? 3.007 16.563 -3.393 1.00 87.38 208 PHE A C 1
ATOM 1621 O O . PHE A 1 208 ? 1.929 16.592 -3.991 1.00 87.38 208 PHE A O 1
ATOM 1628 N N . ASP A 1 209 ? 3.235 17.223 -2.262 1.00 86.81 209 ASP A N 1
ATOM 1629 C CA . ASP A 1 209 ? 2.318 18.164 -1.628 1.00 86.81 209 ASP A CA 1
ATOM 1630 C C . ASP A 1 209 ? 3.019 19.524 -1.491 1.00 86.81 209 ASP A C 1
ATOM 1632 O O . ASP A 1 209 ? 4.185 19.597 -1.110 1.00 86.81 209 ASP A O 1
ATOM 1636 N N . ALA A 1 210 ? 2.336 20.626 -1.806 1.00 84.75 210 ALA A N 1
ATOM 1637 C CA . ALA A 1 210 ? 2.968 21.948 -1.812 1.00 84.75 210 ALA A CA 1
ATOM 1638 C C . ALA A 1 210 ? 3.486 22.386 -0.428 1.00 84.75 210 ALA A C 1
ATOM 1640 O O . ALA A 1 210 ? 4.508 23.076 -0.342 1.00 84.75 210 ALA A O 1
ATOM 1641 N N . LEU A 1 211 ? 2.795 21.977 0.641 1.00 85.75 211 LEU A N 1
ATOM 1642 C CA . LEU A 1 211 ? 3.127 22.313 2.023 1.00 85.75 211 LEU A CA 1
ATOM 1643 C C . LEU A 1 211 ? 4.125 21.316 2.612 1.00 85.75 211 LEU A C 1
ATOM 1645 O O . LEU A 1 211 ? 5.061 21.725 3.296 1.00 85.75 211 LEU A O 1
ATOM 1649 N N . LYS A 1 212 ? 3.945 20.020 2.333 1.00 85.81 212 LYS A N 1
ATOM 1650 C CA . LYS A 1 212 ? 4.754 18.942 2.924 1.00 85.81 212 LYS A CA 1
ATOM 1651 C C . LYS A 1 212 ? 5.976 18.552 2.081 1.00 85.81 212 LYS A C 1
ATOM 1653 O O . LYS A 1 212 ? 6.928 17.986 2.605 1.00 85.81 212 LYS A O 1
ATOM 1658 N N . GLY A 1 213 ? 6.012 18.902 0.800 1.00 86.81 213 GLY A N 1
ATOM 1659 C CA . GLY A 1 213 ? 7.077 18.543 -0.138 1.00 86.81 213 GLY A CA 1
ATOM 1660 C C . GLY A 1 213 ? 6.889 17.163 -0.769 1.00 86.81 213 GLY A C 1
ATOM 1661 O O . GLY A 1 213 ? 5.776 16.649 -0.876 1.00 86.81 213 GLY A O 1
ATOM 1662 N N . LEU A 1 214 ? 7.992 16.565 -1.218 1.00 86.12 214 LEU A N 1
ATOM 1663 C CA . LEU A 1 214 ? 8.013 15.215 -1.781 1.00 86.12 214 LEU A CA 1
ATOM 1664 C C . LEU A 1 214 ? 7.747 14.152 -0.701 1.00 86.12 214 LEU A C 1
ATOM 1666 O O . LEU A 1 214 ? 8.379 14.177 0.356 1.00 86.12 214 LEU A O 1
ATOM 1670 N N . ALA A 1 215 ? 6.853 13.204 -0.990 1.00 89.06 215 ALA A N 1
ATOM 1671 C CA . ALA A 1 215 ? 6.617 12.030 -0.157 1.00 89.06 215 ALA A CA 1
ATOM 1672 C C . ALA A 1 215 ? 7.709 10.978 -0.379 1.00 89.06 215 ALA A C 1
ATOM 1674 O O . ALA A 1 215 ? 7.933 10.519 -1.509 1.00 89.06 215 ALA A O 1
ATOM 1675 N N . ILE A 1 216 ? 8.335 10.546 0.712 1.00 88.44 216 ILE A N 1
ATOM 1676 C CA . ILE A 1 216 ? 9.345 9.494 0.733 1.00 88.44 216 ILE A CA 1
ATOM 1677 C C . ILE A 1 216 ? 8.803 8.309 1.516 1.00 88.44 216 ILE A C 1
ATOM 1679 O O . ILE A 1 216 ? 8.389 8.438 2.664 1.00 88.44 216 ILE A O 1
ATOM 1683 N N . LEU A 1 217 ? 8.819 7.130 0.903 1.00 88.88 217 LEU A N 1
ATOM 1684 C CA . LEU A 1 217 ? 8.453 5.912 1.600 1.00 88.88 217 LEU A CA 1
ATOM 1685 C C . LEU A 1 217 ? 9.632 5.391 2.417 1.00 88.88 217 LEU A C 1
ATOM 1687 O O . LEU A 1 217 ? 10.718 5.169 1.886 1.00 88.88 217 LEU A O 1
ATOM 1691 N N . VAL A 1 218 ? 9.381 5.103 3.689 1.00 84.94 218 VAL A N 1
ATOM 1692 C CA . VAL A 1 218 ? 10.362 4.581 4.636 1.00 84.94 218 VAL A CA 1
ATOM 1693 C C . VAL A 1 218 ? 10.084 3.097 4.865 1.00 84.94 218 VAL A C 1
ATOM 1695 O O . VAL A 1 218 ? 9.291 2.685 5.719 1.00 84.94 218 VAL A O 1
ATOM 1698 N N . ALA A 1 219 ? 10.702 2.259 4.031 1.00 79.81 219 ALA A N 1
ATOM 1699 C CA . ALA A 1 219 ? 10.379 0.836 3.934 1.00 79.81 219 ALA A CA 1
ATOM 1700 C C . ALA A 1 219 ? 10.732 0.065 5.207 1.00 79.81 219 ALA A C 1
ATOM 1702 O O . ALA A 1 219 ? 10.046 -0.896 5.572 1.00 79.81 219 ALA A O 1
ATOM 1703 N N . ASN A 1 220 ? 11.781 0.494 5.910 1.00 75.44 220 ASN A N 1
ATOM 1704 C CA . ASN A 1 220 ? 12.151 -0.122 7.171 1.00 75.44 220 ASN A CA 1
ATOM 1705 C C . ASN A 1 220 ? 11.103 0.122 8.256 1.00 75.44 220 ASN A C 1
ATOM 1707 O O . ASN A 1 220 ? 10.998 -0.798 9.046 1.00 75.44 220 ASN A O 1
ATOM 1711 N N . LYS A 1 221 ? 10.312 1.219 8.235 1.00 77.31 221 LYS A N 1
ATOM 1712 C CA . LYS A 1 221 ? 9.244 1.607 9.196 1.00 77.31 221 LYS A CA 1
ATOM 1713 C C . LYS A 1 221 ? 7.822 1.151 8.801 1.00 77.31 221 LYS A C 1
ATOM 1715 O O . LYS A 1 221 ? 6.839 1.832 9.072 1.00 77.31 221 LYS A O 1
ATOM 1720 N N . GLY A 1 222 ? 7.680 0.007 8.128 1.00 70.81 222 GLY A N 1
ATOM 1721 C CA . GLY A 1 222 ? 6.354 -0.574 7.863 1.00 70.81 222 GLY A CA 1
ATOM 1722 C C . GLY A 1 222 ? 5.502 0.181 6.833 1.00 70.81 222 GLY A C 1
ATOM 1723 O O . GLY A 1 222 ? 4.283 0.168 6.951 1.00 70.81 222 GLY A O 1
ATOM 1724 N N . ALA A 1 223 ? 6.140 0.790 5.826 1.00 79.25 223 ALA A N 1
ATOM 1725 C CA . ALA A 1 223 ? 5.503 1.617 4.790 1.00 79.25 223 ALA A CA 1
ATOM 1726 C C . ALA A 1 223 ? 5.007 2.996 5.250 1.00 79.25 223 ALA A C 1
ATOM 1728 O O . ALA A 1 223 ? 4.097 3.548 4.633 1.00 79.25 223 ALA A O 1
ATOM 1729 N N . ALA A 1 224 ? 5.635 3.558 6.286 1.00 85.12 224 ALA A N 1
ATOM 1730 C CA . ALA A 1 224 ? 5.459 4.960 6.649 1.00 85.12 224 ALA A CA 1
ATOM 1731 C C . ALA A 1 224 ? 5.889 5.902 5.510 1.00 85.12 224 ALA A C 1
ATOM 1733 O O . ALA A 1 224 ? 6.757 5.553 4.700 1.00 85.12 224 ALA A O 1
ATOM 1734 N N . ILE A 1 225 ? 5.276 7.084 5.465 1.00 87.56 225 ILE A N 1
ATOM 1735 C CA . ILE A 1 225 ? 5.616 8.159 4.534 1.00 87.56 225 ILE A CA 1
ATOM 1736 C C . ILE A 1 225 ? 6.191 9.320 5.346 1.00 87.56 225 ILE A C 1
ATOM 1738 O O . ILE A 1 225 ? 5.501 9.863 6.199 1.00 87.56 225 ILE A O 1
ATOM 1742 N N . ASP A 1 226 ? 7.430 9.697 5.050 1.00 87.25 226 ASP A N 1
ATOM 1743 C CA . ASP A 1 226 ? 8.070 10.901 5.584 1.00 87.25 226 ASP A CA 1
ATOM 1744 C C . ASP A 1 226 ? 8.022 11.982 4.489 1.00 87.25 226 ASP A C 1
ATOM 1746 O O . ASP A 1 226 ? 8.248 11.693 3.304 1.00 87.25 226 ASP A O 1
ATOM 1750 N N . TRP A 1 227 ? 7.711 13.230 4.848 1.00 87.44 227 TRP A N 1
ATOM 1751 C CA . TRP A 1 227 ? 7.599 14.322 3.880 1.00 87.44 227 TRP A CA 1
ATOM 1752 C C . TRP A 1 227 ? 8.785 15.279 3.965 1.00 87.44 227 TRP A C 1
ATOM 1754 O O . TRP A 1 227 ? 9.143 15.778 5.023 1.00 87.44 227 TRP A O 1
ATOM 1764 N N . MET A 1 228 ? 9.400 15.624 2.835 1.00 84.31 228 MET A N 1
ATOM 1765 C CA . MET A 1 228 ? 10.682 16.344 2.869 1.00 84.31 228 MET A CA 1
ATOM 1766 C C . MET A 1 228 ? 10.652 17.760 3.493 1.00 84.31 228 MET A C 1
ATOM 1768 O O . MET A 1 228 ? 11.715 18.268 3.846 1.00 84.31 228 MET A O 1
ATOM 1772 N N . LYS A 1 229 ? 9.490 18.421 3.627 1.00 85.56 229 LYS A N 1
ATOM 1773 C CA . LYS A 1 229 ? 9.346 19.733 4.302 1.00 85.56 229 LYS A CA 1
ATOM 1774 C C . LYS A 1 229 ? 8.853 19.637 5.748 1.00 85.56 229 LYS A C 1
ATOM 1776 O O . LYS A 1 229 ? 8.840 20.659 6.427 1.00 85.56 229 LYS A O 1
ATOM 1781 N N . ASP A 1 230 ? 8.470 18.456 6.234 1.00 78.31 230 ASP A N 1
ATOM 1782 C CA . ASP A 1 230 ? 7.999 18.289 7.619 1.00 78.31 230 ASP A CA 1
ATOM 1783 C C . ASP A 1 230 ? 9.149 18.178 8.647 1.00 78.31 230 ASP A C 1
ATOM 1785 O O . ASP A 1 230 ? 8.913 18.203 9.854 1.00 78.31 230 ASP A O 1
ATOM 1789 N N . GLY A 1 231 ? 10.399 18.106 8.169 1.00 65.25 231 GLY A N 1
ATOM 1790 C CA . GLY A 1 231 ? 11.610 18.039 8.990 1.00 65.25 231 GLY A CA 1
ATOM 1791 C C . GLY A 1 231 ? 11.983 16.638 9.487 1.00 65.25 231 GLY A C 1
ATOM 1792 O O . GLY A 1 231 ? 12.989 16.503 10.181 1.00 65.25 231 GLY A O 1
ATOM 1793 N N . SER A 1 232 ? 11.222 15.599 9.129 1.00 66.81 232 SER A N 1
ATOM 1794 C CA . SER A 1 232 ? 11.481 14.202 9.515 1.00 66.81 232 SER A CA 1
ATOM 1795 C C . SER A 1 232 ? 12.563 13.512 8.675 1.00 66.81 232 SER A C 1
ATOM 1797 O O . SER A 1 232 ? 13.119 12.503 9.105 1.00 66.81 232 SER A O 1
ATOM 1799 N N . PHE A 1 233 ? 12.901 14.068 7.505 1.00 74.12 233 PHE A N 1
ATOM 1800 C CA . PHE A 1 233 ? 13.807 13.459 6.532 1.00 74.12 233 PHE A CA 1
ATOM 1801 C C . PHE A 1 233 ? 15.236 14.021 6.625 1.00 74.12 233 PHE A C 1
ATOM 1803 O O . PHE A 1 233 ? 15.485 15.175 6.265 1.00 74.12 233 PHE A O 1
ATOM 1810 N N . SER A 1 234 ? 16.191 13.215 7.105 1.00 76.81 234 SER A N 1
ATOM 1811 C CA . SER A 1 234 ? 17.579 13.658 7.314 1.00 76.81 234 SER A CA 1
ATOM 1812 C C . SER A 1 234 ? 18.437 13.607 6.040 1.00 76.81 234 SER A C 1
ATOM 1814 O O . SER A 1 234 ? 18.140 12.898 5.080 1.00 76.81 234 SER A O 1
ATOM 1816 N N . GLU A 1 235 ? 19.574 14.312 6.031 1.00 75.31 235 GLU A N 1
ATOM 1817 C CA . GLU A 1 235 ? 20.547 14.240 4.923 1.00 75.31 235 GLU A CA 1
ATOM 1818 C C . GLU A 1 235 ? 21.175 12.834 4.782 1.00 75.31 235 GLU A C 1
ATOM 1820 O O . GLU A 1 235 ? 21.576 12.437 3.688 1.00 75.31 235 GLU A O 1
ATOM 1825 N N . THR A 1 236 ? 21.229 12.049 5.864 1.00 76.69 236 THR A N 1
ATOM 1826 C CA . THR A 1 236 ? 21.631 10.633 5.813 1.00 76.69 236 THR A CA 1
ATOM 1827 C C . THR A 1 236 ? 20.578 9.797 5.087 1.00 76.69 236 THR A C 1
ATOM 1829 O O . THR A 1 236 ? 20.916 9.051 4.167 1.00 76.69 236 THR A O 1
ATOM 1832 N N . ASP A 1 237 ? 19.298 9.987 5.422 1.00 77.50 237 ASP A N 1
ATOM 1833 C CA . ASP A 1 237 ? 18.179 9.310 4.750 1.00 77.50 237 ASP A CA 1
ATOM 1834 C C . ASP A 1 237 ? 18.111 9.680 3.265 1.00 77.50 237 ASP A C 1
ATOM 1836 O O . ASP A 1 237 ? 17.826 8.836 2.415 1.00 77.50 237 ASP A O 1
ATOM 1840 N N . ARG A 1 238 ? 18.444 10.935 2.938 1.00 75.88 238 ARG A N 1
ATOM 1841 C CA . ARG A 1 238 ? 18.536 11.428 1.563 1.00 75.88 238 ARG A CA 1
ATOM 1842 C C . ARG A 1 238 ? 19.563 10.661 0.736 1.00 75.88 238 ARG A C 1
ATOM 1844 O O . ARG A 1 238 ? 19.274 10.283 -0.398 1.00 75.88 238 ARG A O 1
ATOM 1851 N N . LYS A 1 239 ? 20.748 10.414 1.299 1.00 72.31 239 LYS A N 1
ATOM 1852 C CA . LYS A 1 239 ? 21.819 9.643 0.644 1.00 72.31 239 LYS A CA 1
ATOM 1853 C C . LYS A 1 239 ? 21.465 8.163 0.516 1.00 72.31 239 LYS A C 1
ATOM 1855 O O . LYS A 1 239 ? 21.856 7.529 -0.458 1.00 72.31 239 LYS A O 1
ATOM 1860 N N . ASN A 1 240 ? 20.672 7.635 1.447 1.00 74.75 240 ASN A N 1
ATOM 1861 C CA . ASN A 1 240 ? 20.166 6.264 1.413 1.00 74.75 240 ASN A CA 1
ATOM 1862 C C . ASN A 1 240 ? 18.774 6.142 0.756 1.00 74.75 240 ASN A C 1
ATOM 1864 O O . ASN A 1 240 ? 17.999 5.236 1.079 1.00 74.75 240 ASN A O 1
ATOM 1868 N N . CYS A 1 241 ? 18.443 7.061 -0.159 1.00 80.31 241 CYS A N 1
ATOM 1869 C CA . CYS A 1 241 ? 17.190 7.052 -0.902 1.00 80.31 241 CYS A CA 1
ATOM 1870 C C . CYS A 1 241 ? 17.361 6.425 -2.293 1.00 80.31 241 CYS A C 1
ATOM 1872 O O . CYS A 1 241 ? 18.280 6.759 -3.048 1.00 80.31 241 CYS A O 1
ATOM 1874 N N . TYR A 1 242 ? 16.439 5.529 -2.635 1.00 84.12 242 TYR A N 1
ATOM 1875 C CA . TYR A 1 242 ? 16.406 4.757 -3.874 1.00 84.12 242 TYR A CA 1
ATOM 1876 C C . TYR A 1 242 ? 15.134 5.066 -4.668 1.00 84.12 242 TYR A C 1
ATOM 1878 O O . TYR A 1 242 ? 14.214 5.728 -4.187 1.00 84.12 242 TYR A O 1
ATOM 1886 N N . ILE A 1 243 ? 15.041 4.523 -5.878 1.00 84.56 243 ILE A N 1
ATOM 1887 C CA . ILE A 1 243 ? 13.785 4.458 -6.632 1.00 84.56 243 ILE A CA 1
ATOM 1888 C C . ILE A 1 243 ? 13.456 3.001 -6.930 1.00 84.56 243 ILE A C 1
ATOM 1890 O O . ILE A 1 243 ? 14.348 2.161 -7.037 1.00 84.56 243 ILE A O 1
ATOM 1894 N N . ARG A 1 244 ? 12.167 2.702 -7.087 1.00 88.19 244 ARG A N 1
ATOM 1895 C CA . ARG A 1 244 ? 11.698 1.425 -7.634 1.00 88.19 244 ARG A CA 1
ATOM 1896 C C . ARG A 1 244 ? 10.642 1.710 -8.674 1.00 88.19 244 ARG A C 1
ATOM 1898 O O . ARG A 1 244 ? 9.506 2.025 -8.337 1.00 88.19 244 ARG A O 1
ATOM 1905 N N . CYS A 1 245 ? 11.039 1.652 -9.936 1.00 90.38 245 CYS A N 1
ATOM 1906 C CA . CYS A 1 245 ? 10.155 1.975 -11.040 1.00 90.38 245 CYS A CA 1
ATOM 1907 C C . CYS A 1 245 ? 9.034 0.937 -11.153 1.00 90.38 245 CYS A C 1
ATOM 1909 O O . CYS A 1 245 ? 9.264 -0.273 -11.041 1.00 90.38 245 CYS A O 1
ATOM 1911 N N . ALA A 1 246 ? 7.823 1.426 -11.406 1.00 91.62 246 ALA A N 1
ATOM 1912 C CA . ALA A 1 246 ? 6.684 0.605 -11.778 1.00 91.62 246 ALA A CA 1
ATOM 1913 C C . ALA A 1 246 ? 6.403 0.709 -13.270 1.00 91.62 246 ALA A C 1
ATOM 1915 O O . ALA A 1 246 ? 6.837 1.633 -13.956 1.00 91.62 246 ALA A O 1
ATOM 1916 N N . ARG A 1 247 ? 5.639 -0.265 -13.749 1.00 88.31 247 ARG A N 1
ATOM 1917 C CA . ARG A 1 247 ? 5.084 -0.303 -15.089 1.00 88.31 247 ARG A CA 1
ATOM 1918 C C . ARG A 1 247 ? 3.634 -0.745 -15.040 1.00 88.31 247 ARG A C 1
ATOM 1920 O O . ARG A 1 247 ? 3.295 -1.719 -14.365 1.00 88.31 247 ARG A O 1
ATOM 1927 N N . ASN A 1 248 ? 2.797 -0.065 -15.816 1.00 85.62 248 ASN A N 1
ATOM 1928 C CA . ASN A 1 248 ? 1.403 -0.443 -15.988 1.00 85.62 248 ASN A CA 1
ATOM 1929 C C . ASN A 1 248 ? 1.332 -1.791 -16.711 1.00 85.62 248 ASN A C 1
ATOM 1931 O O . ASN A 1 248 ? 1.971 -2.015 -17.742 1.00 85.62 248 ASN A O 1
ATOM 1935 N N . LEU A 1 249 ? 0.530 -2.687 -16.158 1.00 84.12 249 LEU A N 1
ATOM 1936 C CA . LEU A 1 249 ? 0.214 -3.994 -16.695 1.00 84.12 249 LEU A CA 1
ATOM 1937 C C . LEU A 1 249 ? -1.230 -3.970 -17.198 1.00 84.12 249 LEU A C 1
ATOM 1939 O O . LEU A 1 249 ? -2.147 -3.498 -16.529 1.00 84.12 249 LEU A O 1
ATOM 1943 N N . GLY A 1 250 ? -1.421 -4.494 -18.403 1.00 70.62 250 GLY A N 1
ATOM 1944 C CA . GLY A 1 250 ? -2.738 -4.603 -19.020 1.00 70.62 250 GLY A CA 1
ATOM 1945 C C . GLY A 1 250 ? -3.278 -3.338 -19.686 1.00 70.62 250 GLY A C 1
ATOM 1946 O O . GLY A 1 250 ? -4.487 -3.211 -19.872 1.00 70.62 250 GLY A O 1
ATOM 1947 N N . THR A 1 251 ? -2.379 -2.458 -20.132 1.00 59.56 251 THR A N 1
ATOM 1948 C CA . THR A 1 251 ? -2.670 -1.149 -20.728 1.00 59.56 251 THR A CA 1
ATOM 1949 C C . THR A 1 251 ? -3.777 -1.196 -21.800 1.00 59.56 251 THR A C 1
ATOM 1951 O O . THR A 1 251 ? -3.679 -1.982 -22.753 1.00 59.56 251 THR A O 1
ATOM 1954 N N . PRO A 1 252 ? -4.848 -0.389 -21.668 1.00 50.28 252 PRO A N 1
ATOM 1955 C CA . PRO A 1 252 ? -5.871 -0.230 -22.687 1.00 50.28 252 PRO A CA 1
ATOM 1956 C C . PRO A 1 252 ? -5.339 0.612 -23.861 1.00 50.28 252 PRO A C 1
ATOM 1958 O O . PRO A 1 252 ? -4.507 1.493 -23.648 1.00 50.28 252 PRO A O 1
ATOM 1961 N N . PRO A 1 253 ? -5.854 0.401 -25.087 1.00 46.44 253 PRO A N 1
ATOM 1962 C CA . PRO A 1 253 ? -5.416 1.116 -26.296 1.00 46.44 253 PRO A CA 1
ATOM 1963 C C . PRO A 1 253 ? -5.504 2.650 -26.209 1.00 46.44 253 PRO A C 1
ATOM 1965 O O . PRO A 1 253 ? -4.838 3.354 -26.953 1.00 46.44 253 PRO A O 1
ATOM 1968 N N . VAL A 1 254 ? -6.313 3.185 -25.290 1.00 48.56 254 VAL A N 1
ATOM 1969 C CA . VAL A 1 254 ? -6.626 4.621 -25.180 1.00 48.56 254 VAL A CA 1
ATOM 1970 C C . VAL A 1 254 ? -5.432 5.472 -24.717 1.00 48.56 254 VAL A C 1
ATOM 1972 O O . VAL A 1 254 ? -5.453 6.685 -24.896 1.00 48.56 254 VAL A O 1
ATOM 1975 N N . MET A 1 255 ? -4.349 4.864 -24.213 1.00 51.41 255 MET A N 1
ATOM 1976 C CA . MET A 1 255 ? -3.087 5.585 -23.971 1.00 51.41 255 MET A CA 1
ATOM 1977 C C . MET A 1 255 ? -2.388 6.061 -25.265 1.00 51.41 255 MET A C 1
ATOM 1979 O O . MET A 1 255 ? -1.376 6.742 -25.174 1.00 51.41 255 MET A O 1
ATOM 1983 N N . GLN A 1 256 ? -2.929 5.753 -26.454 1.00 50.56 256 GLN A N 1
ATOM 1984 C CA . GLN A 1 256 ? -2.336 6.091 -27.757 1.00 50.56 256 GLN A CA 1
ATOM 1985 C C . GLN A 1 256 ? -2.913 7.346 -28.442 1.00 50.56 256 GLN A C 1
ATOM 1987 O O . GLN A 1 256 ? -2.395 7.744 -29.479 1.00 50.56 256 GLN A O 1
ATOM 1992 N N . ALA A 1 257 ? -3.995 7.961 -27.942 1.00 42.56 257 ALA A N 1
ATOM 1993 C CA . ALA A 1 257 ? -4.744 8.912 -28.777 1.00 42.56 257 ALA A CA 1
ATOM 1994 C C . ALA A 1 257 ? -4.250 10.372 -28.731 1.00 42.56 257 ALA A C 1
ATOM 1996 O O . ALA A 1 257 ? -4.193 10.997 -29.787 1.00 42.56 257 ALA A O 1
ATOM 1997 N N . HIS A 1 258 ? -3.887 10.941 -27.570 1.00 42.91 258 HIS A N 1
ATOM 1998 C CA . HIS A 1 258 ? -3.528 12.368 -27.481 1.00 42.91 258 HIS A CA 1
ATOM 1999 C C . HIS A 1 258 ? -2.445 12.671 -26.432 1.00 42.91 258 HIS A C 1
ATOM 2001 O O . HIS A 1 258 ? -2.553 12.278 -25.273 1.00 42.91 258 HIS A O 1
ATOM 2007 N N . ALA A 1 259 ? -1.424 13.423 -26.854 1.00 43.19 259 ALA A N 1
ATOM 2008 C CA . ALA A 1 259 ? -0.431 14.066 -25.999 1.00 43.19 259 ALA A CA 1
ATOM 2009 C C . ALA A 1 259 ? -0.946 15.432 -25.483 1.00 43.19 259 ALA A C 1
ATOM 2011 O O . ALA A 1 259 ? -1.510 16.184 -26.279 1.00 43.19 259 ALA A O 1
ATOM 2012 N N . PRO A 1 260 ? -0.710 15.815 -24.213 1.00 49.25 260 PRO A N 1
ATOM 2013 C CA . PRO A 1 260 ? -0.321 14.952 -23.109 1.00 49.25 260 PRO A CA 1
ATOM 2014 C C . PRO A 1 260 ? -1.503 14.065 -22.712 1.00 49.25 260 PRO A C 1
ATOM 2016 O O . PRO A 1 260 ? -2.650 14.513 -22.742 1.00 49.25 260 PRO A O 1
ATOM 2019 N N . TYR A 1 261 ? -1.229 12.836 -22.270 1.00 49.84 261 TYR A N 1
ATOM 2020 C CA . TYR A 1 261 ? -2.184 12.137 -21.420 1.00 49.84 261 TYR A CA 1
ATOM 2021 C C . TYR A 1 261 ? -2.301 12.958 -20.127 1.00 49.84 261 TYR A C 1
ATOM 2023 O O . TYR A 1 261 ? -1.518 12.811 -19.199 1.00 49.84 261 TYR A O 1
ATOM 2031 N N . THR A 1 262 ? -3.234 13.905 -20.123 1.00 46.19 262 THR A N 1
ATOM 2032 C CA . THR A 1 262 ? -3.675 14.691 -18.963 1.00 46.19 262 THR A CA 1
ATOM 2033 C C . THR A 1 262 ? -4.864 14.017 -18.273 1.00 46.19 262 THR A C 1
ATOM 2035 O O . THR A 1 262 ? -5.492 14.589 -17.382 1.00 46.19 262 THR A O 1
ATOM 2038 N N . GLY A 1 263 ? -5.207 12.804 -18.716 1.00 48.28 263 GLY A N 1
ATOM 2039 C CA . GLY A 1 263 ? -6.393 12.081 -18.304 1.00 48.28 263 GLY A CA 1
ATOM 2040 C C . GLY A 1 263 ? -6.258 11.540 -16.891 1.00 48.28 263 GLY A C 1
ATOM 2041 O O . GLY A 1 263 ? -5.693 10.472 -16.663 1.00 48.28 263 G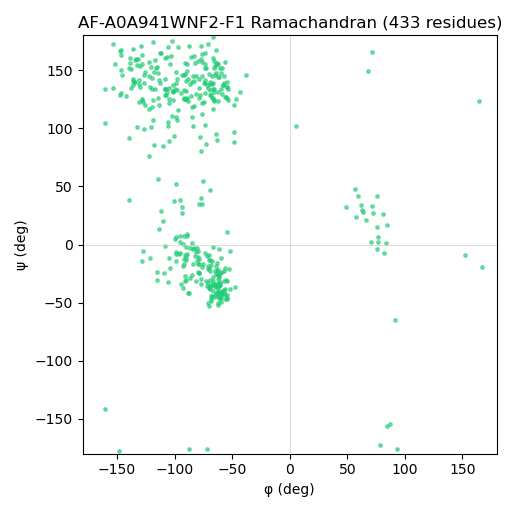LY A O 1
ATOM 2042 N N . THR A 1 264 ? -6.901 12.210 -15.944 1.00 49.91 264 THR A N 1
ATOM 2043 C CA . THR A 1 264 ? -7.457 11.517 -14.783 1.00 49.91 264 THR A CA 1
ATOM 2044 C C . THR A 1 264 ? -8.253 10.302 -15.293 1.00 49.91 264 THR A C 1
ATOM 2046 O O . THR A 1 264 ? -9.161 10.450 -16.109 1.00 49.91 264 THR A O 1
ATOM 2049 N N . GLY A 1 265 ? -7.894 9.070 -14.907 1.00 50.75 265 GLY A N 1
ATOM 2050 C CA . GLY A 1 265 ? -8.667 7.896 -15.359 1.00 50.75 265 GLY A CA 1
ATOM 2051 C C . GLY A 1 265 ? -7.950 6.550 -15.473 1.00 50.75 265 GLY A C 1
ATOM 2052 O O . GLY A 1 265 ? -8.625 5.520 -15.632 1.00 50.75 265 GLY A O 1
ATOM 2053 N N . TYR A 1 266 ? -6.620 6.503 -15.339 1.00 60.94 266 TYR A N 1
ATOM 2054 C CA . TYR A 1 266 ? -5.887 5.240 -15.205 1.00 60.94 266 TYR A CA 1
ATOM 2055 C C . TYR A 1 266 ? -5.546 4.935 -13.743 1.00 60.94 266 TYR A C 1
ATOM 2057 O O . TYR A 1 266 ? -4.423 4.603 -13.388 1.00 60.94 266 TYR A O 1
ATOM 2065 N N . ALA A 1 267 ? -6.565 4.978 -12.881 1.00 67.88 267 ALA A N 1
ATOM 2066 C CA . ALA A 1 267 ? -6.446 4.381 -11.561 1.00 67.88 267 ALA A CA 1
ATOM 2067 C C . ALA A 1 267 ? -6.310 2.860 -11.713 1.00 67.88 267 ALA A C 1
ATOM 2069 O O . ALA A 1 267 ? -7.156 2.204 -12.338 1.00 67.88 267 ALA A O 1
ATOM 2070 N N . HIS A 1 268 ? -5.237 2.313 -11.144 1.00 79.50 268 HIS A N 1
ATOM 2071 C CA . HIS A 1 268 ? -5.080 0.873 -10.991 1.00 79.50 268 HIS A CA 1
ATOM 2072 C C . HIS A 1 268 ? -6.242 0.302 -10.200 1.00 79.50 268 HIS A C 1
ATOM 2074 O O . HIS A 1 268 ? -6.765 0.917 -9.269 1.00 79.50 268 HIS A O 1
ATOM 2080 N N . GLU A 1 269 ? -6.644 -0.906 -10.557 1.00 85.06 269 GLU A N 1
ATOM 2081 C CA . GLU A 1 269 ? -7.639 -1.617 -9.779 1.00 85.06 269 GLU A CA 1
ATOM 2082 C C . GLU A 1 269 ? -7.032 -1.994 -8.422 1.00 85.06 269 GLU A C 1
ATOM 2084 O O . GLU A 1 269 ? -5.951 -2.577 -8.348 1.00 85.06 269 GLU A O 1
ATOM 2089 N N . GLY A 1 270 ? -7.725 -1.664 -7.332 1.00 87.25 270 GLY A N 1
ATOM 2090 C CA . GLY A 1 270 ? -7.276 -2.044 -5.993 1.00 87.25 270 GLY A CA 1
ATOM 2091 C C . GLY A 1 270 ? -7.234 -3.565 -5.800 1.00 87.25 270 GLY A C 1
ATOM 2092 O O . GLY A 1 270 ? -7.966 -4.306 -6.453 1.00 87.25 270 GLY A O 1
ATOM 2093 N N . LEU A 1 271 ? -6.408 -4.025 -4.859 1.00 91.31 271 LEU A N 1
ATOM 2094 C CA . LEU A 1 271 ? -6.201 -5.454 -4.559 1.00 91.31 271 LEU A CA 1
ATOM 2095 C C . LEU A 1 271 ? -7.399 -6.127 -3.870 1.00 91.31 271 LEU A C 1
ATOM 2097 O O . LEU A 1 271 ? -7.521 -7.353 -3.886 1.00 91.31 271 LEU A O 1
ATOM 2101 N N . ALA A 1 272 ? -8.249 -5.315 -3.245 1.00 92.88 272 ALA A N 1
ATOM 2102 C CA . ALA A 1 272 ? -9.437 -5.739 -2.527 1.00 92.88 272 ALA A CA 1
ATOM 2103 C C . ALA A 1 272 ? -10.650 -4.891 -2.915 1.00 92.88 272 ALA A C 1
ATOM 2105 O O . ALA A 1 272 ? -10.516 -3.717 -3.293 1.00 92.88 272 ALA A O 1
ATOM 2106 N N . PHE A 1 273 ? -11.833 -5.473 -2.753 1.00 93.19 273 PHE A N 1
ATOM 2107 C CA . PHE A 1 273 ? -13.102 -4.755 -2.743 1.00 93.19 273 PHE A CA 1
ATOM 2108 C C . PHE A 1 273 ? -13.719 -4.797 -1.346 1.00 93.19 273 PHE A C 1
ATOM 2110 O O . PHE A 1 273 ? -13.315 -5.585 -0.492 1.00 93.19 273 PHE A O 1
ATOM 2117 N N . VAL A 1 274 ? -14.694 -3.925 -1.129 1.00 96.19 274 VAL A N 1
ATOM 2118 C CA . VAL A 1 274 ? -15.393 -3.767 0.141 1.00 96.19 274 VAL A CA 1
ATOM 2119 C C . VAL A 1 274 ? -16.898 -3.773 -0.110 1.00 96.19 274 VAL A C 1
ATOM 2121 O O . VAL A 1 274 ? -17.360 -3.198 -1.097 1.00 96.19 274 VAL A O 1
ATOM 2124 N N . SER A 1 275 ? -17.642 -4.464 0.751 1.00 95.56 275 SER A N 1
ATOM 2125 C CA . SER A 1 275 ? -19.100 -4.566 0.691 1.00 95.56 275 SER A CA 1
ATOM 2126 C C . SER A 1 275 ? -19.708 -4.438 2.094 1.00 95.56 275 SER A C 1
ATOM 2128 O O . SER A 1 275 ? -19.205 -5.088 3.011 1.00 95.56 275 SER A O 1
ATOM 2130 N N . PRO A 1 276 ? -20.777 -3.645 2.295 1.00 96.44 276 PRO A N 1
ATOM 2131 C CA . PRO A 1 276 ? -21.370 -2.719 1.326 1.00 96.44 276 PRO A CA 1
ATOM 2132 C C . PRO A 1 276 ? -20.420 -1.554 0.986 1.00 96.44 276 PRO A C 1
ATOM 2134 O O . PRO A 1 276 ? -19.308 -1.474 1.506 1.00 96.44 276 PRO A O 1
ATOM 2137 N N . ALA A 1 277 ? -20.846 -0.654 0.094 1.00 95.69 277 ALA A N 1
ATOM 2138 C CA . ALA A 1 277 ? -20.088 0.557 -0.214 1.00 95.69 277 ALA A CA 1
ATOM 2139 C C . ALA A 1 277 ? -19.814 1.367 1.079 1.00 95.69 277 ALA A C 1
ATOM 2141 O O . ALA A 1 277 ? -20.764 1.655 1.814 1.00 95.69 277 ALA A O 1
ATOM 2142 N N . PRO A 1 278 ? -18.553 1.724 1.384 1.00 93.75 278 PRO A N 1
ATOM 2143 C CA . PRO A 1 278 ? -18.201 2.463 2.593 1.00 93.75 278 PRO A CA 1
ATOM 2144 C C . PRO A 1 278 ? -18.837 3.844 2.636 1.00 93.75 278 PRO A C 1
ATOM 2146 O O . PRO A 1 278 ? -18.762 4.599 1.670 1.00 93.75 278 PRO A O 1
ATOM 2149 N N . GLY A 1 279 ? -19.461 4.166 3.768 1.00 90.81 279 GLY A N 1
ATOM 2150 C CA . GLY A 1 279 ? -20.095 5.469 3.965 1.00 90.81 279 GLY A CA 1
ATOM 2151 C C . GLY A 1 279 ? -21.024 5.558 5.172 1.00 90.81 279 GLY A C 1
ATOM 2152 O O . GLY A 1 279 ? -21.278 6.652 5.664 1.00 90.81 279 GLY A O 1
ATOM 2153 N N . SER A 1 280 ? -21.498 4.435 5.709 1.00 94.38 280 SER A N 1
ATOM 2154 C CA . SER A 1 280 ? -22.391 4.410 6.876 1.00 94.38 280 SER A CA 1
ATOM 2155 C C . SER A 1 280 ? -21.677 3.923 8.137 1.00 94.38 280 SER A C 1
ATOM 2157 O O . SER A 1 280 ? -20.963 2.919 8.122 1.00 94.38 280 SER A O 1
ATOM 2159 N N . THR A 1 281 ? -21.873 4.621 9.254 1.00 93.44 281 THR A N 1
ATOM 2160 C CA . THR A 1 281 ? -21.408 4.162 10.570 1.00 93.44 281 THR A CA 1
ATOM 2161 C C . THR A 1 281 ? -22.323 3.054 11.104 1.00 93.44 281 THR A C 1
ATOM 2163 O O . THR A 1 281 ? -23.471 2.931 10.683 1.00 93.44 281 THR A O 1
ATOM 2166 N N . GLY A 1 282 ? -21.825 2.217 12.022 1.00 93.88 282 GLY A N 1
ATOM 2167 C CA . GLY A 1 282 ? -22.632 1.150 12.628 1.00 93.88 282 GLY A CA 1
ATOM 2168 C C . GLY A 1 282 ? -22.876 -0.068 11.726 1.00 93.88 282 GLY A C 1
ATOM 2169 O O . GLY A 1 282 ? -23.742 -0.885 12.033 1.00 93.88 282 GLY A O 1
ATOM 2170 N N . VAL A 1 283 ? -22.119 -0.200 10.634 1.00 95.38 283 VAL A N 1
ATOM 2171 C CA . VAL A 1 283 ? -22.245 -1.270 9.635 1.00 95.38 283 VAL A CA 1
ATOM 2172 C C . VAL A 1 283 ? -21.003 -2.160 9.656 1.00 95.38 283 VAL A C 1
ATOM 2174 O O . VAL A 1 283 ? -19.884 -1.666 9.803 1.00 95.38 283 VAL A O 1
ATOM 2177 N N . ASN A 1 284 ? -21.194 -3.473 9.499 1.00 97.06 284 ASN A N 1
ATOM 2178 C CA . ASN A 1 284 ? -20.093 -4.388 9.220 1.00 97.06 284 ASN A CA 1
ATOM 2179 C C . ASN A 1 284 ? -19.705 -4.295 7.747 1.00 97.06 284 ASN A C 1
ATOM 2181 O O . ASN A 1 284 ? -20.555 -4.462 6.874 1.00 97.06 284 ASN A O 1
ATOM 2185 N N . TYR A 1 285 ? -18.419 -4.096 7.478 1.00 97.94 285 TYR A N 1
ATOM 2186 C CA . TYR A 1 285 ? -17.878 -4.150 6.127 1.00 97.94 285 TYR A CA 1
ATOM 2187 C C . TYR A 1 285 ? -17.106 -5.445 5.932 1.00 97.94 285 TYR A C 1
ATOM 2189 O O . TYR A 1 285 ? -16.296 -5.822 6.777 1.00 97.94 285 TYR A O 1
ATOM 2197 N N . VAL A 1 286 ? -17.340 -6.104 4.805 1.00 97.94 286 VAL A N 1
ATOM 2198 C CA . VAL A 1 286 ? -16.570 -7.254 4.341 1.00 97.94 286 VAL A CA 1
ATOM 2199 C C . VAL A 1 286 ? -15.539 -6.750 3.346 1.00 97.94 286 VAL A C 1
ATOM 2201 O O . VAL A 1 286 ? -15.900 -6.246 2.281 1.00 97.94 286 VAL A O 1
ATOM 2204 N N . ILE A 1 287 ? -14.259 -6.880 3.683 1.00 97.56 287 ILE A N 1
ATOM 2205 C CA . ILE A 1 287 ? -13.149 -6.580 2.777 1.00 97.56 287 ILE A CA 1
ATOM 2206 C C . ILE A 1 287 ? -12.620 -7.901 2.236 1.00 97.56 287 ILE A C 1
ATOM 2208 O O . ILE A 1 287 ? -12.243 -8.780 3.008 1.00 97.56 287 ILE A O 1
ATOM 2212 N N . THR A 1 288 ? -12.579 -8.033 0.911 1.00 96.00 288 THR A N 1
ATOM 2213 C CA . THR A 1 288 ? -12.144 -9.263 0.240 1.00 96.00 288 THR A CA 1
ATOM 2214 C C . THR A 1 288 ? -11.033 -8.969 -0.758 1.00 96.00 288 THR A C 1
ATOM 2216 O O . THR A 1 288 ? -11.223 -8.214 -1.716 1.00 96.00 288 THR A O 1
ATOM 2219 N N . TYR A 1 289 ? -9.876 -9.597 -0.548 1.00 94.50 289 TYR A N 1
ATOM 2220 C CA . TYR A 1 289 ? -8.727 -9.583 -1.450 1.00 94.50 289 TYR A CA 1
ATOM 2221 C C . TYR A 1 289 ? -8.967 -10.527 -2.627 1.00 94.50 289 TYR A C 1
ATOM 2223 O O . TYR A 1 289 ? -8.496 -11.665 -2.655 1.00 94.50 289 TYR A O 1
ATOM 2231 N N . ASN A 1 290 ? -9.730 -10.029 -3.595 1.00 92.75 290 ASN A N 1
ATOM 2232 C CA . ASN A 1 290 ? -10.121 -10.751 -4.798 1.00 92.75 290 ASN A CA 1
ATOM 2233 C C . ASN A 1 290 ? -9.212 -10.486 -6.002 1.00 92.75 290 ASN A C 1
ATOM 2235 O O . ASN A 1 290 ? -9.518 -10.983 -7.078 1.00 92.75 290 ASN A O 1
ATOM 2239 N N . LYS A 1 291 ? -8.145 -9.692 -5.868 1.00 92.69 291 LYS A N 1
ATOM 2240 C CA . LYS A 1 291 ? -7.167 -9.470 -6.948 1.00 92.69 291 LYS A CA 1
ATOM 2241 C C . LYS A 1 291 ? -5.720 -9.713 -6.523 1.00 92.69 291 LYS A C 1
ATOM 2243 O O . LYS A 1 291 ? -4.825 -9.658 -7.364 1.00 92.69 291 LYS A O 1
ATOM 2248 N N . LEU A 1 292 ? -5.478 -9.983 -5.242 1.00 93.00 292 LEU A N 1
ATOM 2249 C CA . LEU A 1 292 ? -4.159 -10.295 -4.690 1.00 93.00 292 LEU A CA 1
ATOM 2250 C C . LEU A 1 292 ? -3.792 -11.758 -4.986 1.00 93.00 292 LEU A C 1
ATOM 2252 O O . LEU A 1 292 ? -4.646 -12.637 -4.916 1.00 93.00 292 LEU A O 1
ATOM 2256 N N . SER A 1 293 ? -2.524 -12.046 -5.284 1.00 90.25 293 SER A N 1
ATOM 2257 C CA . SER A 1 293 ? -2.054 -13.433 -5.413 1.00 90.25 293 SER A CA 1
ATOM 2258 C C . SER A 1 293 ? -2.381 -14.255 -4.161 1.00 90.25 293 SER A C 1
ATOM 2260 O O . SER A 1 293 ? -2.124 -13.817 -3.037 1.00 90.25 293 SER A O 1
ATOM 2262 N N . THR A 1 294 ? -2.886 -15.479 -4.334 1.00 89.38 294 THR A N 1
ATOM 2263 C CA . THR A 1 294 ? -3.300 -16.340 -3.210 1.00 89.38 294 THR A CA 1
ATOM 2264 C C . THR A 1 294 ? -2.143 -16.712 -2.284 1.00 89.38 294 THR A C 1
ATOM 2266 O O . THR A 1 294 ? -2.344 -16.936 -1.095 1.00 89.38 294 THR A O 1
ATOM 2269 N N . THR A 1 295 ? -0.911 -16.710 -2.793 1.00 87.25 295 THR A N 1
ATOM 2270 C CA . THR A 1 295 ? 0.310 -16.973 -2.017 1.00 87.25 295 THR A CA 1
ATOM 2271 C C . THR A 1 295 ? 0.643 -15.870 -1.003 1.00 87.25 295 THR A C 1
ATOM 2273 O O . THR A 1 295 ? 1.400 -16.117 -0.062 1.00 87.25 295 THR A O 1
ATOM 2276 N N . ALA A 1 296 ? 0.070 -14.669 -1.156 1.00 89.62 296 ALA A N 1
ATOM 2277 C CA . ALA A 1 296 ? 0.195 -13.573 -0.192 1.00 89.62 296 ALA A CA 1
ATOM 2278 C C . ALA A 1 296 ? -0.843 -13.637 0.925 1.00 89.62 296 ALA A C 1
ATOM 2280 O O . ALA A 1 296 ? -0.799 -12.799 1.818 1.00 89.62 296 ALA A O 1
ATOM 2281 N N . LEU A 1 297 ? -1.762 -14.601 0.892 1.00 92.31 297 LEU A N 1
ATOM 2282 C CA . LEU A 1 297 ? -2.810 -14.737 1.891 1.00 92.31 297 LEU A CA 1
ATOM 2283 C C . LEU A 1 297 ? -2.368 -15.698 2.997 1.00 92.31 297 LEU A C 1
ATOM 2285 O O . LEU A 1 297 ? -1.644 -16.669 2.752 1.00 92.31 297 LEU A O 1
ATOM 2289 N N . ARG A 1 298 ? -2.794 -15.430 4.232 1.00 93.56 298 ARG A N 1
ATOM 2290 C CA . ARG A 1 298 ? -2.703 -16.410 5.328 1.00 93.56 298 ARG A CA 1
ATOM 2291 C C . ARG A 1 298 ? -3.931 -17.318 5.359 1.00 93.56 298 ARG A C 1
ATOM 2293 O O . ARG A 1 298 ? -4.926 -17.063 4.688 1.00 93.56 298 ARG A O 1
ATOM 2300 N N . SER A 1 299 ? -3.863 -18.354 6.188 1.00 92.31 299 SER A N 1
ATOM 2301 C CA . SER A 1 299 ? -4.981 -19.255 6.480 1.00 92.31 299 SER A CA 1
ATOM 2302 C C . SER A 1 299 ? -5.991 -18.637 7.456 1.00 92.31 299 SER A C 1
ATOM 2304 O O . SER A 1 299 ? -5.658 -17.706 8.197 1.00 92.31 299 SER A O 1
ATOM 2306 N N . TYR A 1 300 ? -7.209 -19.184 7.443 1.00 94.12 300 TYR A N 1
ATOM 2307 C CA . TYR A 1 300 ? -8.329 -18.800 8.303 1.00 94.12 300 TYR A CA 1
ATOM 2308 C C . TYR A 1 300 ? -8.028 -19.005 9.792 1.00 94.12 300 TYR A C 1
ATOM 2310 O O . TYR A 1 300 ? -7.408 -20.001 10.174 1.00 94.12 300 TYR A O 1
ATOM 2318 N N . ILE A 1 301 ? -8.536 -18.097 10.628 1.00 92.94 301 ILE A N 1
ATOM 2319 C CA . ILE A 1 301 ? -8.651 -18.282 12.076 1.00 92.94 301 ILE A CA 1
ATOM 2320 C C . ILE A 1 301 ? -10.080 -17.995 12.551 1.00 92.94 301 ILE A C 1
ATOM 2322 O O . ILE A 1 301 ? -10.620 -16.917 12.325 1.00 92.94 301 ILE A O 1
ATOM 2326 N N . GLY A 1 302 ? -10.694 -18.960 13.239 1.00 86.69 302 GLY A N 1
ATOM 2327 C CA . GLY A 1 302 ? -12.082 -18.825 13.701 1.00 86.69 302 GLY A CA 1
ATOM 2328 C C . GLY A 1 302 ? -12.243 -18.226 15.095 1.00 86.69 302 GLY A C 1
ATOM 2329 O O . GLY A 1 302 ? -13.263 -17.609 15.386 1.00 86.69 302 GLY A O 1
ATOM 2330 N N . VAL A 1 303 ? -11.243 -18.392 15.963 1.00 87.31 303 VAL A N 1
ATOM 2331 C CA . VAL A 1 303 ? -11.263 -17.902 17.347 1.00 87.31 303 VAL A CA 1
ATOM 2332 C C . VAL A 1 303 ? -9.855 -17.482 17.752 1.00 87.31 303 VAL A C 1
ATOM 2334 O O . VAL A 1 303 ? -8.869 -18.115 17.372 1.00 87.31 303 VAL A O 1
ATOM 2337 N N . GLY A 1 304 ? -9.770 -16.442 18.575 1.00 88.19 304 GLY A N 1
ATOM 2338 C CA . GLY A 1 304 ? -8.536 -15.966 19.174 1.00 88.19 304 GLY A CA 1
ATOM 2339 C C . GLY A 1 304 ? -7.849 -14.869 18.368 1.00 88.19 304 GLY A C 1
ATOM 2340 O O . GLY A 1 304 ? -8.344 -14.352 17.370 1.00 88.19 304 GLY A O 1
ATOM 2341 N N . SER A 1 305 ? -6.679 -14.475 18.859 1.00 87.88 305 SER A N 1
ATOM 2342 C CA . SER A 1 305 ? -5.829 -13.491 18.192 1.00 87.88 305 SER A CA 1
ATOM 2343 C C . SER A 1 305 ? -4.850 -14.173 17.245 1.00 87.88 305 SER A C 1
ATOM 2345 O O . SER A 1 305 ? -4.463 -15.322 17.455 1.00 87.88 305 SER A O 1
ATOM 2347 N N . LEU A 1 306 ? -4.375 -13.427 16.246 1.00 92.19 306 LEU A N 1
ATOM 2348 C CA . LEU A 1 306 ? -3.159 -13.815 15.540 1.00 92.19 306 LEU A CA 1
ATOM 2349 C C . LEU A 1 306 ? -2.015 -13.926 16.558 1.00 92.19 306 LEU A C 1
ATOM 2351 O O . LEU A 1 306 ? -1.885 -13.082 17.449 1.00 92.19 306 LEU A O 1
ATOM 2355 N N . GLY A 1 307 ? -1.200 -14.977 16.435 1.00 88.12 307 GLY A N 1
ATOM 2356 C CA . GLY A 1 307 ? -0.011 -15.143 17.271 1.00 88.12 307 GLY A CA 1
ATOM 2357 C C . GLY A 1 307 ? 0.926 -13.936 17.153 1.00 88.12 307 GLY A C 1
ATOM 2358 O O . GLY A 1 307 ? 0.878 -13.208 16.162 1.00 88.12 307 GLY A O 1
ATOM 2359 N N . SER A 1 308 ? 1.778 -13.718 18.159 1.00 91.69 308 SER A N 1
ATOM 2360 C CA . SER A 1 308 ? 2.775 -12.637 18.128 1.00 91.69 308 SER A CA 1
ATOM 2361 C C . SER A 1 308 ? 3.621 -12.732 16.858 1.00 91.69 308 SER A C 1
ATOM 2363 O O . SER A 1 308 ? 4.192 -13.787 16.575 1.00 91.69 308 SER A O 1
ATOM 2365 N N . HIS A 1 309 ? 3.668 -11.650 16.081 1.00 92.44 309 HIS A N 1
ATOM 2366 C CA . HIS A 1 309 ? 4.346 -11.633 14.793 1.00 92.44 309 HIS A CA 1
ATOM 2367 C C . HIS A 1 309 ? 4.854 -10.243 14.416 1.00 92.44 309 HIS A C 1
ATOM 2369 O O . HIS A 1 309 ? 4.310 -9.225 14.846 1.00 92.44 309 HIS A O 1
ATOM 2375 N N . THR A 1 310 ? 5.874 -10.213 13.565 1.00 89.44 310 THR A N 1
ATOM 2376 C CA . THR A 1 310 ? 6.364 -9.015 12.885 1.00 89.44 310 THR A CA 1
ATOM 2377 C C . THR A 1 310 ? 5.796 -8.901 11.476 1.00 89.44 310 THR A C 1
ATOM 2379 O O . THR A 1 310 ? 5.232 -9.859 10.940 1.00 89.44 310 THR A O 1
ATOM 2382 N N . GLN A 1 311 ? 5.999 -7.750 10.835 1.00 85.69 311 GLN A N 1
ATOM 2383 C CA . GLN A 1 311 ? 5.556 -7.482 9.463 1.00 85.69 311 GLN A CA 1
ATOM 2384 C C . GLN A 1 311 ? 6.133 -8.429 8.395 1.00 85.69 311 GLN A C 1
ATOM 2386 O O . GLN A 1 311 ? 5.650 -8.443 7.269 1.00 85.69 311 GLN A O 1
ATOM 2391 N N . PHE A 1 312 ? 7.145 -9.232 8.740 1.00 83.81 312 PHE A N 1
ATOM 2392 C CA . PHE A 1 312 ? 7.818 -10.173 7.838 1.00 83.81 312 PHE A CA 1
ATOM 2393 C C . PHE A 1 312 ? 7.529 -11.640 8.175 1.00 83.81 312 PHE A C 1
ATOM 2395 O O . PHE A 1 312 ? 8.282 -12.532 7.786 1.00 83.81 312 PHE A O 1
ATOM 2402 N N . GLN A 1 313 ? 6.445 -11.917 8.899 1.00 88.50 313 GLN A N 1
ATOM 2403 C CA . GLN A 1 313 ? 6.013 -13.276 9.222 1.00 88.50 313 GLN A CA 1
ATOM 2404 C C . GLN A 1 313 ? 4.640 -13.590 8.623 1.00 88.50 313 GLN A C 1
ATOM 2406 O O . GLN A 1 313 ? 3.852 -12.696 8.329 1.00 88.50 313 GLN A O 1
ATOM 2411 N N . ALA A 1 314 ? 4.332 -14.882 8.466 1.00 89.25 314 ALA A N 1
ATOM 2412 C CA . ALA A 1 314 ? 3.117 -15.345 7.792 1.00 89.25 314 ALA A CA 1
ATOM 2413 C C . ALA A 1 314 ? 1.813 -14.776 8.386 1.00 89.25 314 ALA A C 1
ATOM 2415 O O . ALA A 1 314 ? 0.862 -14.562 7.645 1.00 89.25 314 ALA A O 1
ATOM 2416 N N . ALA A 1 315 ? 1.769 -14.477 9.688 1.00 91.88 315 ALA A N 1
ATOM 2417 C CA . ALA A 1 315 ? 0.596 -13.884 10.333 1.00 91.88 315 ALA A CA 1
ATOM 2418 C C . ALA A 1 315 ? 0.342 -12.404 9.954 1.00 91.88 315 ALA A C 1
ATOM 2420 O O . ALA A 1 315 ? -0.788 -11.937 10.093 1.00 91.88 315 ALA A O 1
ATOM 2421 N N . ALA A 1 316 ? 1.342 -11.687 9.420 1.00 90.75 316 ALA A N 1
ATOM 2422 C CA . ALA A 1 316 ? 1.174 -10.321 8.907 1.00 90.75 316 ALA A CA 1
ATOM 2423 C C . ALA A 1 316 ? 0.455 -10.268 7.551 1.00 90.75 316 ALA A C 1
ATOM 2425 O O . ALA A 1 316 ? -0.016 -9.208 7.141 1.00 90.75 316 ALA A O 1
ATOM 2426 N N . ARG A 1 317 ? 0.372 -11.403 6.846 1.00 92.88 317 ARG A N 1
ATOM 2427 C CA . ARG A 1 317 ? -0.361 -11.521 5.584 1.00 92.88 317 ARG A CA 1
ATOM 2428 C C . ARG A 1 317 ? -1.859 -11.344 5.831 1.00 92.88 317 ARG A C 1
ATOM 2430 O O . ARG A 1 317 ? -2.363 -11.885 6.818 1.00 92.88 317 ARG A O 1
ATOM 2437 N N . PRO A 1 318 ? -2.601 -10.634 4.971 1.00 94.06 318 PRO A N 1
ATOM 2438 C CA . PRO A 1 318 ? -4.044 -10.539 5.132 1.00 94.06 318 PRO A CA 1
ATOM 2439 C C . PRO A 1 318 ? -4.705 -11.905 4.917 1.00 94.06 318 PRO A C 1
ATOM 2441 O O . PRO A 1 318 ? -4.196 -12.756 4.183 1.00 94.06 318 PRO A O 1
ATOM 2444 N N . TYR A 1 319 ? -5.853 -12.123 5.552 1.00 94.88 319 TYR A N 1
ATOM 2445 C CA . TYR A 1 319 ? -6.732 -13.220 5.155 1.00 94.88 319 TYR A CA 1
ATOM 2446 C C . TYR A 1 319 ? -7.606 -12.812 3.969 1.00 94.88 319 TYR A C 1
ATOM 2448 O O . TYR A 1 319 ? -7.824 -11.623 3.731 1.00 94.88 319 TYR A O 1
ATOM 2456 N N . ARG A 1 320 ? -8.076 -13.803 3.201 1.00 93.94 320 ARG A N 1
ATOM 2457 C CA . ARG A 1 320 ? -8.780 -13.585 1.929 1.00 93.94 320 ARG A CA 1
ATOM 2458 C C . ARG A 1 320 ? -9.979 -12.654 2.078 1.00 93.94 320 ARG A C 1
ATOM 2460 O O . ARG A 1 320 ? -10.125 -11.740 1.271 1.00 93.94 320 ARG A O 1
ATOM 2467 N N . SER A 1 321 ? -10.806 -12.877 3.094 1.00 95.94 321 SER A N 1
ATOM 2468 C CA . SER A 1 321 ? -12.017 -12.100 3.348 1.00 95.94 321 SER A CA 1
ATOM 2469 C C . SER A 1 321 ? -12.203 -11.892 4.846 1.00 95.94 321 SER A C 1
ATOM 2471 O O . SER A 1 321 ? -12.172 -12.852 5.607 1.00 95.94 321 SER A O 1
ATOM 2473 N N . PHE A 1 322 ? -12.383 -10.658 5.305 1.00 97.38 322 PHE A N 1
ATOM 2474 C CA . PHE A 1 322 ? -12.576 -10.366 6.728 1.00 97.38 322 PHE A CA 1
ATOM 2475 C C . PHE A 1 322 ? -13.667 -9.322 6.945 1.00 97.38 322 PHE A C 1
ATOM 2477 O O . PHE A 1 322 ? -13.909 -8.458 6.102 1.00 97.38 322 PHE A O 1
ATOM 2484 N N . ILE A 1 323 ? -14.323 -9.418 8.098 1.00 97.62 323 ILE A N 1
ATOM 2485 C CA . ILE A 1 323 ? -15.415 -8.546 8.522 1.00 97.62 323 ILE A CA 1
ATOM 2486 C C . ILE A 1 323 ? -14.867 -7.533 9.520 1.00 97.62 323 ILE A C 1
ATOM 2488 O O . ILE A 1 323 ? -14.195 -7.920 10.475 1.00 97.62 323 ILE A O 1
ATOM 2492 N N . THR A 1 324 ? -15.183 -6.253 9.345 1.00 98.06 324 THR A N 1
ATOM 2493 C CA . THR A 1 324 ? -14.861 -5.200 10.313 1.00 98.06 324 THR A CA 1
ATOM 2494 C C . THR A 1 324 ? -15.997 -4.991 11.310 1.00 98.06 324 THR A C 1
ATOM 2496 O O . THR A 1 324 ? -17.174 -5.061 10.948 1.00 98.06 324 THR A O 1
ATOM 2499 N N . ALA A 1 325 ? -15.650 -4.652 12.548 1.00 97.50 325 ALA A N 1
ATOM 2500 C CA . ALA A 1 325 ? -16.602 -4.281 13.588 1.00 97.50 325 ALA A CA 1
ATOM 2501 C C . ALA A 1 325 ? -17.423 -3.048 13.183 1.00 97.50 325 ALA A C 1
ATOM 2503 O O . ALA A 1 325 ? -16.909 -2.141 12.511 1.00 97.50 325 ALA A O 1
ATOM 2504 N N . LYS A 1 326 ? -18.681 -2.993 13.634 1.00 95.50 326 LYS A N 1
ATOM 2505 C CA . LYS A 1 326 ? -19.614 -1.880 13.371 1.00 95.50 326 LYS A CA 1
ATOM 2506 C C . LYS A 1 326 ? -19.113 -0.540 13.902 1.00 95.50 326 LYS A C 1
ATOM 2508 O O . LYS A 1 326 ? -19.420 0.512 13.334 1.00 95.50 326 LYS A O 1
ATOM 2513 N N . GLN A 1 327 ? -18.378 -0.570 15.011 1.00 93.50 327 GLN A N 1
ATOM 2514 C CA . GLN A 1 327 ? -17.980 0.612 15.770 1.00 93.50 327 GLN A CA 1
ATOM 2515 C C . GLN A 1 327 ? -16.480 0.612 16.066 1.00 93.50 327 GLN A C 1
ATOM 2517 O O . GLN A 1 327 ? -15.838 -0.437 16.133 1.00 93.50 327 GLN A O 1
ATOM 2522 N N . LEU A 1 328 ? -15.938 1.815 16.245 1.00 97.00 328 LEU A N 1
ATOM 2523 C CA . LEU A 1 328 ? -14.622 2.015 16.838 1.00 97.00 328 LEU A CA 1
ATOM 2524 C C . LEU A 1 328 ? -14.715 1.753 18.343 1.00 97.00 328 LEU A C 1
ATOM 2526 O O . LEU A 1 328 ? -15.710 2.112 18.973 1.00 97.00 328 LEU A O 1
ATOM 2530 N N . LEU A 1 329 ? -13.691 1.125 18.911 1.00 97.56 329 LEU A N 1
ATOM 2531 C CA . LEU A 1 329 ? -13.624 0.788 20.326 1.00 97.56 329 LEU A CA 1
ATOM 2532 C C . LEU A 1 329 ? -12.605 1.663 21.047 1.00 97.56 329 LEU A C 1
ATOM 2534 O O . LEU A 1 329 ? -11.458 1.801 20.614 1.00 97.56 329 LEU A O 1
ATOM 2538 N N . TYR A 1 330 ? -13.045 2.171 22.191 1.00 97.62 330 TYR A N 1
ATOM 2539 C CA . TYR A 1 330 ? -12.305 3.027 23.109 1.00 97.62 330 TYR A CA 1
ATOM 2540 C C . TYR A 1 330 ? -12.394 2.464 24.529 1.00 97.62 330 TYR A C 1
ATOM 2542 O O . TYR A 1 330 ? -13.157 1.534 24.804 1.00 97.62 330 TYR A O 1
ATOM 2550 N N . GLY A 1 331 ? -11.612 3.041 25.435 1.00 96.12 331 GLY A N 1
ATOM 2551 C CA . GLY A 1 331 ? -11.683 2.754 26.860 1.00 96.12 331 GLY A CA 1
ATOM 2552 C C . GLY A 1 331 ? -12.935 3.342 27.513 1.00 96.12 331 GLY A C 1
ATOM 2553 O O . GLY A 1 331 ? -13.801 3.940 26.865 1.00 96.12 331 GLY A O 1
ATOM 2554 N N . ALA A 1 332 ? -13.021 3.188 28.835 1.00 92.50 332 ALA A N 1
ATOM 2555 C CA . ALA A 1 332 ? -14.093 3.782 29.628 1.00 92.50 332 ALA A CA 1
ATOM 2556 C C . ALA A 1 332 ? -14.183 5.299 29.383 1.00 92.50 332 ALA A C 1
ATOM 2558 O O . ALA A 1 332 ? -13.166 5.972 29.250 1.00 92.50 332 ALA A O 1
ATOM 2559 N N . GLY A 1 333 ? -15.403 5.837 29.286 1.00 91.19 333 GLY A N 1
ATOM 2560 C CA . GLY A 1 333 ? -15.608 7.266 29.023 1.00 91.19 333 GLY A CA 1
ATOM 2561 C C . GLY A 1 333 ? -15.140 7.740 27.640 1.00 91.19 333 GLY A C 1
ATOM 2562 O O . GLY A 1 333 ? -14.909 8.933 27.467 1.00 91.19 333 GLY A O 1
ATOM 2563 N N . ASN A 1 334 ? -15.001 6.834 26.662 1.00 92.50 334 ASN A N 1
ATOM 2564 C CA . ASN A 1 334 ? -14.516 7.135 25.308 1.00 92.50 334 ASN A CA 1
ATOM 2565 C C . ASN A 1 334 ? -13.058 7.643 25.273 1.00 92.50 334 ASN A C 1
ATOM 2567 O O . ASN A 1 334 ? -12.666 8.406 24.386 1.00 92.50 334 ASN A O 1
ATOM 2571 N N . SER A 1 335 ? -12.253 7.238 26.260 1.00 95.25 335 SER A N 1
ATOM 2572 C CA . SER A 1 335 ? -10.831 7.577 26.334 1.00 95.25 335 SER A CA 1
ATOM 2573 C C . SER A 1 335 ? -9.996 6.745 25.351 1.00 95.25 335 SER A C 1
ATOM 2575 O O . SER A 1 335 ? -10.301 5.567 25.133 1.00 95.25 335 SER A O 1
ATOM 2577 N N . PRO A 1 336 ? -8.935 7.322 24.755 1.00 96.44 336 PRO A N 1
ATOM 2578 C CA . PRO A 1 336 ? -8.013 6.562 23.923 1.00 96.44 336 PRO A CA 1
ATOM 2579 C C . PRO A 1 336 ? -7.262 5.521 24.767 1.00 96.44 336 PRO A C 1
ATOM 2581 O O . PRO A 1 336 ? -7.095 5.687 25.973 1.00 96.44 336 PRO A O 1
ATOM 2584 N N . VAL A 1 337 ? -6.831 4.438 24.125 1.00 97.25 337 VAL A N 1
ATOM 2585 C CA . VAL A 1 337 ? -6.294 3.236 24.777 1.00 97.25 337 VAL A CA 1
ATOM 2586 C C . VAL A 1 337 ? -4.920 2.855 24.251 1.00 97.25 337 VAL A C 1
ATOM 2588 O O . VAL A 1 337 ? -4.613 3.043 23.071 1.00 97.25 337 VAL A O 1
ATOM 2591 N N . THR A 1 338 ? -4.108 2.267 25.121 1.00 96.88 338 THR A N 1
ATOM 2592 C CA . THR A 1 338 ? -2.845 1.615 24.753 1.00 96.88 338 THR A CA 1
ATOM 2593 C C . THR A 1 338 ? -3.093 0.402 23.854 1.00 96.88 338 THR A C 1
ATOM 2595 O O . THR A 1 338 ? -4.213 -0.113 23.746 1.00 96.88 338 THR A O 1
ATOM 2598 N N . TRP A 1 339 ? -2.035 -0.122 23.235 1.00 96.75 339 TRP A N 1
ATOM 2599 C CA . TRP A 1 339 ? -2.148 -1.291 22.360 1.00 96.75 339 TRP A CA 1
ATOM 2600 C C . TRP A 1 339 ? -2.708 -2.527 23.084 1.00 96.75 339 TRP A C 1
ATOM 2602 O O . TRP A 1 339 ? -3.541 -3.263 22.547 1.00 96.75 339 TRP A O 1
ATOM 2612 N N . ASN A 1 340 ? -2.274 -2.765 24.326 1.00 95.62 340 ASN A N 1
ATOM 2613 C CA . ASN A 1 340 ? -2.706 -3.937 25.089 1.00 95.62 340 ASN A CA 1
ATOM 2614 C C . ASN A 1 340 ? -4.188 -3.846 25.489 1.00 95.62 340 ASN A C 1
ATOM 2616 O O . ASN A 1 340 ? -4.911 -4.841 25.435 1.00 95.62 340 ASN A O 1
ATOM 2620 N N . GLU A 1 341 ? -4.653 -2.650 25.845 1.00 97.00 341 GLU A N 1
ATOM 2621 C CA . GLU A 1 341 ? -6.066 -2.379 26.112 1.00 97.00 341 GLU A CA 1
ATOM 2622 C C . GLU A 1 341 ? -6.909 -2.541 24.843 1.00 97.00 341 GLU A C 1
ATOM 2624 O O . GLU A 1 341 ? -7.921 -3.237 24.876 1.00 97.00 341 GLU A O 1
ATOM 2629 N N . ALA A 1 342 ? -6.455 -2.006 23.705 1.00 97.56 342 ALA A N 1
ATOM 2630 C CA . ALA A 1 342 ? -7.090 -2.183 22.399 1.00 97.56 342 ALA A CA 1
ATOM 2631 C C . ALA A 1 342 ? -7.244 -3.666 22.014 1.00 97.56 342 ALA A C 1
ATOM 2633 O O . ALA A 1 342 ? -8.310 -4.101 21.567 1.00 97.56 342 ALA A O 1
ATOM 2634 N N . ARG A 1 343 ? -6.206 -4.476 22.258 1.00 96.19 343 ARG A N 1
ATOM 2635 C CA . ARG A 1 343 ? -6.256 -5.933 22.068 1.00 96.19 343 ARG A CA 1
ATOM 2636 C C . ARG A 1 343 ? -7.323 -6.586 22.949 1.00 96.19 343 ARG A C 1
ATOM 2638 O O . ARG A 1 343 ? -8.092 -7.417 22.465 1.00 96.19 343 ARG A O 1
ATOM 2645 N N . ASN A 1 344 ? -7.389 -6.199 24.222 1.00 96.06 344 ASN A N 1
ATOM 2646 C CA . ASN A 1 344 ? -8.373 -6.724 25.169 1.00 96.06 344 ASN A CA 1
ATOM 2647 C C . ASN A 1 344 ? -9.805 -6.289 24.829 1.00 96.06 344 ASN A C 1
ATOM 2649 O O . ASN A 1 344 ? -10.734 -7.077 25.026 1.00 96.06 344 ASN A O 1
ATOM 2653 N N . LEU A 1 345 ? -9.989 -5.074 24.299 1.00 97.25 345 LEU A N 1
ATOM 2654 C CA . LEU A 1 345 ? -11.276 -4.599 23.793 1.00 97.25 345 LEU A CA 1
ATOM 2655 C C . LEU A 1 345 ? -11.769 -5.504 22.666 1.00 97.25 345 LEU A C 1
ATOM 2657 O O . LEU A 1 345 ? -12.885 -6.005 22.754 1.00 97.25 345 LEU A O 1
ATOM 2661 N N . CYS A 1 346 ? -10.925 -5.801 21.672 1.00 97.31 346 CYS A N 1
ATOM 2662 C CA . CYS A 1 346 ? -11.320 -6.693 20.582 1.00 97.31 346 CYS A CA 1
ATOM 2663 C C . CYS A 1 346 ? -11.613 -8.117 21.037 1.00 97.31 346 CYS A C 1
ATOM 2665 O O . CYS A 1 346 ? -12.622 -8.678 20.627 1.00 97.31 346 CYS A O 1
ATOM 2667 N N . TYR A 1 347 ? -10.801 -8.682 21.929 1.00 95.25 347 TYR A N 1
ATOM 2668 C CA . TYR A 1 347 ? -11.054 -10.026 22.449 1.00 95.25 347 TYR A CA 1
ATOM 2669 C C . TYR A 1 347 ? -12.405 -10.138 23.180 1.00 95.25 347 TYR A C 1
ATOM 2671 O O . TYR A 1 347 ? -13.081 -11.166 23.117 1.00 95.25 347 TYR A O 1
ATOM 2679 N N . ASN A 1 348 ? -12.814 -9.072 23.877 1.00 95.62 348 ASN A N 1
ATOM 2680 C CA . ASN A 1 348 ? -14.073 -9.035 24.619 1.00 95.62 348 ASN A CA 1
ATOM 2681 C C . ASN A 1 348 ? -15.269 -8.510 23.816 1.00 95.62 348 ASN A C 1
ATOM 2683 O O . ASN A 1 348 ? -16.402 -8.606 24.312 1.00 95.62 348 ASN A O 1
ATOM 2687 N N . TYR A 1 349 ? -15.018 -7.979 22.619 1.00 96.62 349 TYR A N 1
ATOM 2688 C CA . TYR A 1 349 ? -16.030 -7.443 21.726 1.00 96.62 349 TYR A CA 1
ATOM 2689 C C . TYR A 1 349 ? -16.969 -8.543 21.242 1.00 96.62 349 TYR A C 1
ATOM 2691 O O . TYR A 1 349 ? -16.587 -9.704 21.086 1.00 96.62 349 TYR A O 1
ATOM 2699 N N . SER A 1 350 ? -18.225 -8.163 21.065 1.00 96.19 350 SER A N 1
ATOM 2700 C CA . SER A 1 350 ? -19.295 -9.037 20.628 1.00 96.19 350 SER A CA 1
ATOM 2701 C C . SER A 1 350 ? -20.427 -8.173 20.091 1.00 96.19 350 SER A C 1
ATOM 2703 O O . SER A 1 350 ? -20.787 -7.164 20.700 1.00 96.19 350 SER A O 1
ATOM 2705 N N . GLU A 1 351 ? -20.955 -8.560 18.939 1.00 95.75 351 GLU A N 1
ATOM 2706 C CA . GLU A 1 351 ? -22.102 -7.928 18.297 1.00 95.75 351 GLU A CA 1
ATOM 2707 C C . GLU A 1 351 ? -23.381 -8.765 18.449 1.00 95.75 351 GLU A C 1
ATOM 2709 O O . GLU A 1 351 ? -24.467 -8.257 18.166 1.00 95.75 351 GLU A O 1
ATOM 2714 N N . GLN A 1 352 ? -23.273 -10.023 18.900 1.00 94.31 352 GLN A N 1
ATOM 2715 C CA . GLN A 1 352 ? -24.411 -10.908 19.151 1.00 94.31 352 GLN A CA 1
ATOM 2716 C C . GLN A 1 352 ? -24.954 -10.757 20.575 1.00 94.31 352 GLN A C 1
ATOM 2718 O O . GLN A 1 352 ? -24.203 -10.636 21.542 1.00 94.31 352 GLN A O 1
ATOM 2723 N N . THR A 1 353 ? -26.278 -10.833 20.728 1.00 94.62 353 THR A N 1
ATOM 2724 C CA . THR A 1 353 ? -26.940 -10.716 22.040 1.00 94.62 353 THR A CA 1
ATOM 2725 C C . THR A 1 353 ? -26.535 -11.834 23.005 1.00 94.6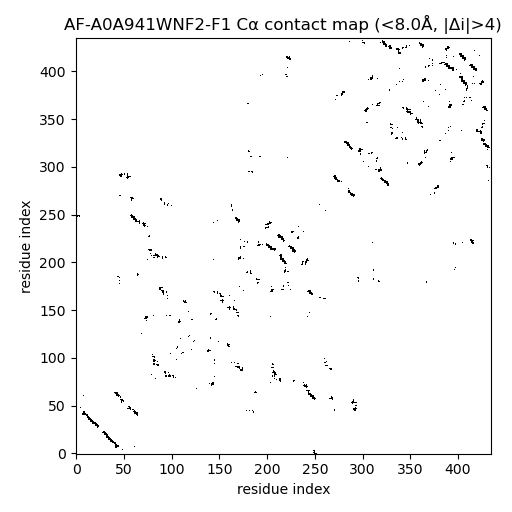2 353 THR A C 1
ATOM 2727 O O . THR A 1 353 ? -26.387 -11.591 24.200 1.00 94.62 353 THR A O 1
ATOM 2730 N N . ASP A 1 354 ? -26.312 -13.045 22.493 1.00 95.31 354 ASP A N 1
ATOM 2731 C CA . ASP A 1 354 ? -25.873 -14.217 23.264 1.00 95.31 354 ASP A CA 1
ATOM 2732 C C . ASP A 1 354 ? -24.350 -14.274 23.486 1.00 95.31 354 ASP A C 1
ATOM 2734 O O . ASP A 1 354 ? -23.843 -15.164 24.167 1.00 95.31 354 ASP A O 1
ATOM 2738 N N . ARG A 1 355 ? -23.612 -13.312 22.921 1.00 94.56 355 ARG A N 1
ATOM 2739 C CA . ARG A 1 355 ? -22.150 -13.243 22.913 1.00 94.56 355 ARG A CA 1
ATOM 2740 C C . ARG A 1 355 ? -21.438 -14.441 22.291 1.00 94.56 355 ARG A C 1
ATOM 2742 O O . ARG A 1 355 ? -20.259 -14.659 22.575 1.00 94.56 355 ARG A O 1
ATOM 2749 N N . SER A 1 356 ? -22.115 -15.180 21.417 1.00 93.69 356 SER A N 1
ATOM 2750 C CA . SER A 1 356 ? -21.552 -16.330 20.694 1.00 93.69 356 SER A CA 1
ATOM 2751 C C . SER A 1 356 ? -20.353 -15.973 19.810 1.00 93.69 356 SER A C 1
ATOM 2753 O O . SER A 1 356 ? -19.497 -16.815 19.555 1.00 93.69 356 SER A O 1
ATOM 2755 N N . ASP A 1 357 ? -20.252 -14.716 19.377 1.00 93.56 357 ASP A N 1
ATOM 2756 C CA . ASP A 1 357 ? -19.141 -14.199 18.580 1.00 93.56 357 ASP A CA 1
ATOM 2757 C C . ASP A 1 357 ? -17.985 -13.630 19.419 1.00 93.56 357 ASP A C 1
ATOM 2759 O O . ASP A 1 357 ? -16.963 -13.211 18.862 1.00 93.56 357 ASP A O 1
ATOM 2763 N N . LYS A 1 358 ? -18.100 -13.620 20.753 1.00 94.75 358 LYS A N 1
ATOM 2764 C CA . LYS A 1 358 ? -17.012 -13.185 21.633 1.00 94.75 358 LYS A CA 1
ATOM 2765 C C . LYS A 1 358 ? -15.779 -14.063 21.416 1.00 94.75 358 LYS A C 1
ATOM 2767 O O . LYS A 1 358 ? -15.863 -15.285 21.379 1.00 94.75 358 LYS A O 1
ATOM 2772 N N . GLY A 1 359 ? -14.612 -13.433 21.301 1.00 93.31 359 GLY A N 1
ATOM 2773 C CA . GLY A 1 359 ? -13.350 -14.125 21.036 1.00 93.31 359 GLY A CA 1
ATOM 2774 C C . GLY A 1 359 ? -13.112 -14.467 19.562 1.00 93.31 359 GLY A C 1
ATOM 2775 O O . GLY A 1 359 ? -12.000 -14.868 19.232 1.00 93.31 359 GLY A O 1
ATOM 2776 N N . THR A 1 360 ? -14.093 -14.269 18.671 1.00 95.00 360 THR A N 1
ATOM 2777 C CA . THR A 1 360 ? -13.872 -14.318 17.208 1.00 95.00 360 THR A CA 1
ATOM 2778 C C . THR A 1 360 ? -13.268 -13.012 16.682 1.00 95.00 360 THR A C 1
ATOM 2780 O O . THR A 1 360 ? -12.589 -12.995 15.658 1.00 95.00 360 THR A O 1
ATOM 2783 N N . TRP A 1 361 ? -13.482 -11.914 17.412 1.00 97.44 361 TRP A N 1
ATOM 2784 C CA . TRP A 1 361 ? -12.957 -10.589 17.109 1.00 97.44 361 TRP A CA 1
ATOM 2785 C C . TRP A 1 361 ? -11.525 -10.410 17.614 1.00 97.44 361 TRP A C 1
ATOM 2787 O O . TRP A 1 361 ? -11.158 -10.814 18.720 1.00 97.44 361 TRP A O 1
ATOM 2797 N N . ARG A 1 362 ? -10.711 -9.737 16.804 1.00 97.12 362 ARG A N 1
ATOM 2798 C CA . ARG A 1 362 ? -9.297 -9.463 17.074 1.00 97.12 362 ARG A CA 1
ATOM 2799 C C . ARG A 1 362 ? -8.890 -8.117 16.491 1.00 97.12 362 ARG A C 1
ATOM 2801 O O . ARG A 1 362 ? -9.603 -7.539 15.674 1.00 97.12 362 ARG A O 1
ATOM 2808 N N . LEU A 1 363 ? -7.719 -7.629 16.888 1.00 97.81 363 LEU A N 1
ATOM 2809 C CA . LEU A 1 363 ? -7.086 -6.542 16.147 1.00 97.81 363 LEU A CA 1
ATOM 2810 C C . LEU A 1 363 ? -6.763 -7.012 14.713 1.00 97.81 363 LEU A C 1
ATOM 2812 O O . LEU A 1 363 ? -6.380 -8.178 14.524 1.00 97.81 363 LEU A O 1
ATOM 2816 N N . PRO A 1 364 ? -6.888 -6.127 13.711 1.00 97.62 364 PRO A N 1
ATOM 2817 C CA . PRO A 1 364 ? -6.413 -6.404 12.362 1.00 97.62 364 PRO A CA 1
ATOM 2818 C C . PRO A 1 364 ? -4.894 -6.573 12.375 1.00 97.62 364 PRO A C 1
ATOM 2820 O O . PRO A 1 364 ? -4.223 -6.041 13.260 1.00 97.62 364 PRO A O 1
ATOM 2823 N N . ASN A 1 365 ? -4.324 -7.296 11.417 1.00 95.81 365 ASN A N 1
ATOM 2824 C CA . ASN A 1 365 ? -2.901 -7.118 11.115 1.00 95.81 365 ASN A CA 1
ATOM 2825 C C . ASN A 1 365 ? -2.687 -5.836 10.290 1.00 95.81 365 ASN A C 1
ATOM 2827 O O . ASN A 1 365 ? -3.644 -5.192 9.855 1.00 95.81 365 ASN A O 1
ATOM 2831 N N . SER A 1 366 ? -1.436 -5.434 10.092 1.00 93.50 366 SER A N 1
ATOM 2832 C CA . SER A 1 366 ? -1.110 -4.189 9.388 1.00 93.50 366 SER A CA 1
ATOM 2833 C C . SER A 1 366 ? -1.613 -4.156 7.939 1.00 93.50 366 SER A C 1
ATOM 2835 O O . SER A 1 366 ? -2.035 -3.100 7.475 1.00 93.50 366 SER A O 1
ATOM 2837 N N . CYS A 1 367 ? -1.637 -5.290 7.230 1.00 93.56 367 CYS A N 1
ATOM 2838 C CA . CYS A 1 367 ? -2.181 -5.363 5.870 1.00 93.56 367 CYS A CA 1
ATOM 2839 C C . CYS A 1 367 ? -3.702 -5.151 5.848 1.00 93.56 367 CYS A C 1
ATOM 2841 O O . CYS A 1 367 ? -4.201 -4.388 5.024 1.00 93.56 367 CYS A O 1
ATOM 2843 N N . GLU A 1 368 ? -4.433 -5.780 6.773 1.00 96.31 368 GLU A N 1
ATOM 2844 C CA . GLU A 1 368 ? -5.881 -5.595 6.951 1.00 96.31 368 GLU A CA 1
ATOM 2845 C C . GLU A 1 368 ? -6.208 -4.139 7.343 1.00 96.31 368 GLU A C 1
ATOM 2847 O O . GLU A 1 368 ? -7.153 -3.549 6.817 1.00 96.31 368 GLU A O 1
ATOM 2852 N N . ALA A 1 369 ? -5.390 -3.527 8.209 1.00 96.00 369 ALA A N 1
ATOM 2853 C CA . ALA A 1 369 ? -5.511 -2.119 8.590 1.00 96.00 369 ALA A CA 1
ATOM 2854 C C . ALA A 1 369 ? -5.268 -1.164 7.409 1.00 96.00 369 ALA A C 1
ATOM 2856 O O . ALA A 1 369 ? -6.035 -0.224 7.202 1.00 96.00 369 ALA A O 1
ATOM 2857 N N . MET A 1 370 ? -4.255 -1.445 6.590 1.00 93.38 370 MET A N 1
ATOM 2858 C CA . MET A 1 370 ? -3.968 -0.704 5.361 1.00 93.38 370 MET A CA 1
ATOM 2859 C C . MET A 1 370 ? -5.095 -0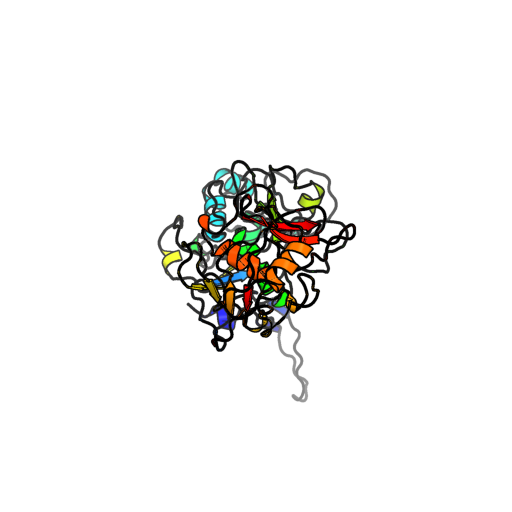.843 4.326 1.00 93.38 370 MET A C 1
ATOM 2861 O O . MET A 1 370 ? -5.435 0.122 3.646 1.00 93.38 370 MET A O 1
ATOM 2865 N N . ALA A 1 371 ? -5.730 -2.016 4.234 1.00 95.00 371 ALA A N 1
ATOM 2866 C CA . ALA A 1 371 ? -6.911 -2.203 3.394 1.00 95.00 371 ALA A CA 1
ATOM 2867 C C . ALA A 1 371 ? -8.049 -1.266 3.812 1.00 95.00 371 ALA A C 1
ATOM 2869 O O . ALA A 1 371 ? -8.693 -0.668 2.954 1.00 95.00 371 ALA A O 1
ATOM 2870 N N . MET A 1 372 ? -8.281 -1.119 5.121 1.00 96.06 372 MET A N 1
ATOM 2871 C CA . MET A 1 372 ? -9.266 -0.166 5.631 1.00 96.06 372 MET A CA 1
ATOM 2872 C C . MET A 1 372 ? -8.878 1.265 5.252 1.00 96.06 372 MET A C 1
ATOM 2874 O O . MET A 1 372 ? -9.739 1.988 4.758 1.00 96.06 372 MET A O 1
ATOM 2878 N N . LEU A 1 373 ? -7.607 1.662 5.417 1.00 94.31 373 LEU A N 1
ATOM 2879 C CA . LEU A 1 373 ? -7.125 3.011 5.075 1.00 94.31 373 LEU A CA 1
ATOM 2880 C C . LEU A 1 373 ? -7.447 3.391 3.622 1.00 94.31 373 LEU A C 1
ATOM 2882 O O . LEU A 1 373 ? -7.950 4.479 3.375 1.00 94.31 373 LEU A O 1
ATOM 2886 N N . PHE A 1 374 ? -7.243 2.477 2.670 1.00 91.12 374 PHE A N 1
ATOM 2887 C CA . PHE A 1 374 ? -7.506 2.748 1.250 1.00 91.12 374 PHE A CA 1
ATOM 2888 C C . PHE A 1 374 ? -8.970 2.642 0.822 1.00 91.12 374 PHE A C 1
ATOM 2890 O O . PHE A 1 374 ? -9.304 3.007 -0.306 1.00 91.12 374 PHE A O 1
ATOM 2897 N N . LYS A 1 375 ? -9.839 2.053 1.647 1.00 92.81 375 LYS A N 1
ATOM 2898 C CA . LYS A 1 375 ? -11.211 1.715 1.238 1.00 92.81 375 LYS A CA 1
ATOM 2899 C C . LYS A 1 375 ? -12.276 2.478 1.993 1.00 92.81 375 LYS A C 1
ATOM 2901 O O . LYS A 1 375 ? -13.349 2.692 1.440 1.00 92.81 375 LYS A O 1
ATOM 2906 N N . PHE A 1 376 ? -12.024 2.844 3.239 1.00 95.44 376 PHE A N 1
ATOM 2907 C CA . PHE A 1 376 ? -13.015 3.502 4.075 1.00 95.44 376 PHE A CA 1
ATOM 2908 C C . PHE A 1 376 ? -13.045 5.006 3.838 1.00 95.44 376 PHE A C 1
ATOM 2910 O O . PHE A 1 376 ? -12.018 5.636 3.626 1.00 95.44 376 PHE A O 1
ATOM 2917 N N . THR A 1 377 ? -14.242 5.575 3.924 1.00 94.50 377 THR A N 1
ATOM 2918 C CA . THR A 1 377 ? -14.477 7.018 3.867 1.00 94.50 377 THR A CA 1
ATOM 2919 C C . THR A 1 377 ? -14.187 7.685 5.211 1.00 94.50 377 THR A C 1
ATOM 2921 O O . THR A 1 377 ? -14.288 7.056 6.268 1.00 94.50 377 THR A O 1
ATOM 2924 N N . ASP A 1 378 ? -13.914 8.991 5.191 1.00 94.25 378 ASP A N 1
ATOM 2925 C CA . ASP A 1 378 ? -13.545 9.808 6.357 1.00 94.25 378 ASP A CA 1
ATOM 2926 C C . ASP A 1 378 ? -14.419 9.633 7.595 1.00 94.25 378 ASP A C 1
ATOM 2928 O O . ASP A 1 378 ? -13.939 9.712 8.723 1.00 94.25 378 ASP A O 1
ATOM 2932 N N . ASN A 1 379 ? -15.722 9.439 7.422 1.00 93.81 379 ASN A N 1
ATOM 2933 C CA . ASN A 1 379 ? -16.661 9.323 8.535 1.00 93.81 379 ASN A CA 1
ATOM 2934 C C . ASN A 1 379 ? -16.567 7.986 9.292 1.00 93.81 379 ASN A C 1
ATOM 2936 O O . ASN A 1 379 ? -17.224 7.828 10.319 1.00 93.81 379 ASN A O 1
ATOM 2940 N N . LEU A 1 380 ? -15.780 7.029 8.793 1.00 95.88 380 LEU A N 1
ATOM 2941 C CA . LEU A 1 380 ? -15.524 5.744 9.444 1.00 95.88 380 LEU A CA 1
ATOM 2942 C C . LEU A 1 380 ? -14.274 5.771 10.337 1.00 95.88 380 LEU A C 1
ATOM 2944 O O . LEU A 1 380 ? -13.950 4.753 10.956 1.00 95.88 380 LEU A O 1
ATOM 2948 N N . TRP A 1 381 ? -13.594 6.911 10.431 1.00 96.31 381 TRP A N 1
ATOM 2949 C CA . TRP A 1 381 ? -12.342 7.066 11.161 1.00 96.31 381 TRP A CA 1
ATOM 2950 C C . TRP A 1 381 ? -12.461 8.033 12.333 1.00 96.31 381 TRP A C 1
ATOM 2952 O O . TRP A 1 381 ? -13.253 8.978 12.312 1.00 96.31 381 TRP A O 1
ATOM 2962 N N . ASP A 1 382 ? -11.628 7.811 13.348 1.00 94.50 382 ASP A N 1
ATOM 2963 C CA . ASP A 1 382 ? -11.320 8.852 14.322 1.00 94.50 382 ASP A CA 1
ATOM 2964 C C . ASP A 1 382 ? -10.373 9.856 13.663 1.00 94.50 382 ASP A C 1
ATOM 2966 O O . ASP A 1 382 ? -9.304 9.479 13.183 1.00 94.50 382 ASP A O 1
ATOM 2970 N N . LYS A 1 383 ? -10.778 11.125 13.631 1.00 92.06 383 LYS A N 1
ATOM 2971 C CA . LYS A 1 383 ? -10.022 12.211 12.991 1.00 92.06 383 LYS A CA 1
ATOM 2972 C C . LYS A 1 383 ? -9.207 13.029 13.990 1.00 92.06 383 LYS A C 1
ATOM 2974 O O . LYS A 1 383 ? -8.683 14.082 13.636 1.00 92.06 383 LYS A O 1
ATOM 2979 N N . THR A 1 384 ? -9.167 12.609 15.252 1.00 92.56 384 THR A N 1
ATOM 2980 C CA . THR A 1 384 ? -8.364 13.289 16.264 1.00 92.56 384 THR A CA 1
ATOM 2981 C C . THR A 1 384 ? -6.887 13.110 15.928 1.00 92.56 384 THR A C 1
ATOM 2983 O O . THR A 1 384 ? -6.421 11.982 15.786 1.00 92.56 384 THR A O 1
ATOM 2986 N N . VAL A 1 385 ? -6.163 14.226 15.838 1.00 91.19 385 VAL A N 1
ATOM 2987 C CA . VAL A 1 385 ? -4.733 14.266 15.498 1.00 91.19 385 VAL A CA 1
ATOM 2988 C C . VAL A 1 385 ? -3.918 13.370 16.430 1.00 91.19 385 VAL A C 1
ATOM 2990 O O . VAL A 1 385 ? -4.121 13.396 17.649 1.00 91.19 385 VAL A O 1
ATOM 2993 N N . GLY A 1 386 ? -2.993 12.593 15.862 1.00 88.00 386 GLY A N 1
ATOM 2994 C CA . GLY A 1 386 ? -2.081 11.744 16.630 1.00 88.00 386 GLY A CA 1
ATOM 2995 C C . GLY A 1 386 ? -2.702 10.455 17.170 1.00 88.00 386 GLY A C 1
ATOM 2996 O O . GLY A 1 386 ? -2.050 9.748 17.939 1.00 88.00 386 GLY A O 1
ATOM 2997 N N . ARG A 1 387 ? -3.956 10.128 16.813 1.00 92.69 387 ARG A N 1
ATOM 2998 C CA . ARG A 1 387 ? -4.591 8.875 17.248 1.00 92.69 387 ARG A CA 1
ATOM 2999 C C . ARG A 1 387 ? -4.303 7.735 16.286 1.00 92.69 387 ARG A C 1
ATOM 3001 O O . ARG A 1 387 ? -4.686 7.760 15.119 1.00 92.69 387 ARG A O 1
ATOM 3008 N N . VAL A 1 388 ? -3.740 6.669 16.843 1.00 95.50 388 VAL A N 1
ATOM 3009 C CA . VAL A 1 388 ? -3.436 5.443 16.106 1.00 95.50 388 VAL A CA 1
ATOM 3010 C C . VAL A 1 388 ? -4.600 4.455 16.206 1.00 95.50 388 VAL A C 1
ATOM 3012 O O . VAL A 1 388 ? -5.009 4.064 17.300 1.00 95.50 388 VAL A O 1
ATOM 3015 N N . MET A 1 389 ? -5.112 3.991 15.068 1.00 97.62 389 MET A N 1
ATOM 3016 C CA . MET A 1 389 ? -5.886 2.753 15.019 1.00 97.62 389 MET A CA 1
ATOM 3017 C C . MET A 1 389 ? -4.915 1.574 15.111 1.00 97.62 389 MET A C 1
ATOM 3019 O O . MET A 1 389 ? -4.123 1.330 14.195 1.00 97.62 389 MET A O 1
ATOM 3023 N N . TRP A 1 390 ? -4.976 0.836 16.216 1.00 97.62 390 TRP A N 1
ATOM 3024 C CA . TRP A 1 390 ? -4.036 -0.245 16.495 1.00 97.62 390 TRP A CA 1
ATOM 3025 C C . TRP A 1 390 ? -4.224 -1.454 15.569 1.00 97.62 390 TRP A C 1
ATOM 3027 O O . TRP A 1 390 ? -5.345 -1.900 15.317 1.00 97.62 390 TRP A O 1
ATOM 3037 N N . SER A 1 391 ? -3.106 -2.039 15.131 1.00 96.69 391 SER A N 1
ATOM 3038 C CA . SER A 1 391 ? -3.045 -3.385 14.547 1.00 96.69 391 SER A CA 1
ATOM 3039 C C . SER A 1 391 ? -2.262 -4.324 15.471 1.00 96.69 391 SER A C 1
ATOM 3041 O O . SER A 1 391 ? -1.554 -3.877 16.368 1.00 96.69 391 SER A O 1
ATOM 3043 N N . CYS A 1 392 ? -2.352 -5.637 15.269 1.00 96.00 392 CYS A N 1
ATOM 3044 C CA . CYS A 1 392 ? -1.589 -6.629 16.032 1.00 96.00 392 CYS A CA 1
ATOM 3045 C C . CYS A 1 392 ? -0.170 -6.891 15.501 1.00 96.00 392 CYS A C 1
ATOM 3047 O O . CYS A 1 392 ? 0.537 -7.725 16.069 1.00 96.00 392 CYS A O 1
ATOM 3049 N N . THR A 1 393 ? 0.261 -6.209 14.437 1.00 94.12 393 THR A N 1
ATOM 3050 C CA . THR A 1 393 ? 1.569 -6.449 13.819 1.00 94.12 393 THR A CA 1
ATOM 3051 C C . THR A 1 393 ? 2.659 -5.655 14.526 1.00 94.12 393 THR A C 1
ATOM 3053 O O . THR A 1 393 ? 2.644 -4.423 14.537 1.00 94.12 393 THR A O 1
ATOM 3056 N N . ARG A 1 394 ? 3.631 -6.365 15.108 1.00 92.12 394 ARG A N 1
ATOM 3057 C CA . ARG A 1 394 ? 4.786 -5.753 15.768 1.00 92.12 394 ARG A CA 1
ATOM 3058 C C . ARG A 1 394 ? 5.762 -5.210 14.732 1.00 92.12 394 ARG A C 1
ATOM 3060 O O . ARG A 1 394 ? 6.069 -5.876 13.745 1.00 92.12 394 ARG A O 1
ATOM 3067 N N . TYR A 1 395 ? 6.310 -4.040 15.008 1.00 88.38 395 TYR A N 1
ATOM 3068 C CA . TYR A 1 395 ? 7.405 -3.483 14.243 1.00 88.38 395 TYR A CA 1
ATOM 3069 C C . TYR A 1 395 ? 8.730 -4.177 14.592 1.00 88.38 395 TYR A C 1
ATOM 3071 O O . TYR A 1 395 ? 9.154 -4.191 15.747 1.00 88.38 395 TYR A O 1
ATOM 3079 N N . SER A 1 396 ? 9.402 -4.770 13.602 1.00 83.62 396 SER A N 1
ATOM 3080 C CA . SER A 1 396 ? 10.676 -5.466 13.836 1.00 83.62 396 SER A CA 1
ATOM 3081 C C . SER A 1 396 ? 11.894 -4.547 13.971 1.00 83.62 396 SER A C 1
ATOM 3083 O O . SER A 1 396 ? 12.965 -5.052 14.292 1.00 83.62 396 SER A O 1
ATOM 3085 N N . GLY A 1 397 ? 11.794 -3.255 13.635 1.00 75.19 397 GLY A N 1
ATOM 3086 C CA . GLY A 1 397 ? 12.959 -2.362 13.524 1.00 75.19 397 GLY A CA 1
ATOM 3087 C C . GLY A 1 397 ? 13.345 -1.614 14.800 1.00 75.19 397 GLY A C 1
ATOM 3088 O O . GLY A 1 397 ? 14.424 -1.032 14.832 1.00 75.19 397 GLY A O 1
ATOM 3089 N N . SER A 1 398 ? 12.507 -1.630 15.839 1.00 73.88 398 SER A N 1
ATOM 3090 C CA . SER A 1 398 ? 12.810 -0.949 17.102 1.00 73.88 398 SER A CA 1
ATOM 3091 C C . SER A 1 398 ? 13.558 -1.872 18.061 1.00 73.88 398 SER A C 1
ATOM 3093 O O . SER A 1 398 ? 13.111 -2.982 18.364 1.00 73.88 398 SER A O 1
ATOM 3095 N N . THR A 1 399 ? 14.713 -1.407 18.539 1.00 70.94 399 THR A N 1
ATOM 3096 C CA . THR A 1 399 ? 15.522 -2.067 19.577 1.00 70.94 399 THR A CA 1
ATOM 3097 C C . THR A 1 399 ? 15.300 -1.464 20.964 1.00 70.94 399 THR A C 1
ATOM 3099 O O . THR A 1 399 ? 15.685 -2.077 21.957 1.00 70.94 399 THR A O 1
ATOM 3102 N N . LEU A 1 400 ? 14.680 -0.281 21.034 1.00 73.38 400 LEU A N 1
ATOM 3103 C CA . LEU A 1 400 ? 14.502 0.498 22.261 1.00 73.38 400 LEU A CA 1
ATOM 3104 C C . LEU A 1 400 ? 13.150 0.236 22.929 1.00 73.38 400 LEU A C 1
ATOM 3106 O O . LEU A 1 400 ? 13.066 0.246 24.154 1.00 73.38 400 LEU A O 1
ATOM 3110 N N . SER A 1 401 ? 12.097 -0.008 22.143 1.00 82.44 401 SER A N 1
ATOM 3111 C CA . SER A 1 401 ? 10.754 -0.257 22.671 1.00 82.44 401 SER A CA 1
ATOM 3112 C C . SER A 1 401 ? 9.966 -1.251 21.812 1.00 82.44 401 SER A C 1
ATOM 3114 O O . SER A 1 401 ? 10.328 -1.565 20.675 1.00 82.44 401 SER A O 1
ATOM 3116 N N . VAL A 1 402 ? 8.889 -1.810 22.373 1.00 89.06 402 VAL A N 1
ATOM 3117 C CA . VAL A 1 402 ? 7.967 -2.657 21.607 1.00 89.06 402 VAL A CA 1
ATOM 3118 C C . VAL A 1 402 ? 6.973 -1.758 20.880 1.00 89.06 402 VAL A C 1
ATOM 3120 O O . VAL A 1 402 ? 6.002 -1.273 21.463 1.00 89.06 402 VAL A O 1
ATOM 3123 N N . GLU A 1 403 ? 7.224 -1.572 19.591 1.00 92.12 403 GLU A N 1
ATOM 3124 C CA . GLU A 1 403 ? 6.377 -0.784 18.702 1.00 92.12 403 GLU A CA 1
ATOM 3125 C C . GLU A 1 403 ? 5.441 -1.668 17.881 1.00 92.12 403 GLU A C 1
ATOM 3127 O O . GLU A 1 403 ? 5.776 -2.798 17.502 1.00 92.12 403 GLU A O 1
ATOM 3132 N N . TYR A 1 404 ? 4.266 -1.127 17.576 1.00 93.44 404 TYR A N 1
ATOM 3133 C CA . TYR A 1 404 ? 3.265 -1.756 16.728 1.00 93.44 404 TYR A CA 1
ATOM 3134 C C . TYR A 1 404 ? 2.945 -0.864 15.543 1.00 93.44 404 TYR A C 1
ATOM 3136 O O . TYR A 1 404 ? 2.936 0.362 15.645 1.00 93.44 404 TYR A O 1
ATOM 3144 N N . ILE A 1 405 ? 2.673 -1.512 14.417 1.00 92.88 405 ILE A N 1
ATOM 3145 C CA . ILE A 1 405 ? 2.229 -0.846 13.204 1.00 92.88 405 ILE A CA 1
ATOM 3146 C C . ILE A 1 405 ? 0.740 -0.525 13.362 1.00 92.88 405 ILE A C 1
ATOM 3148 O O . ILE A 1 405 ? -0.037 -1.376 13.802 1.00 92.88 405 ILE A O 1
ATOM 3152 N N . GLY A 1 406 ? 0.323 0.682 13.006 1.00 94.44 406 GLY A N 1
ATOM 3153 C CA . GLY A 1 406 ? -1.071 1.118 13.047 1.00 94.44 406 GLY A CA 1
ATOM 3154 C C . GLY A 1 406 ? -1.375 2.135 11.955 1.00 94.44 406 GLY A C 1
ATOM 3155 O O . GLY A 1 406 ? -0.512 2.444 11.138 1.00 94.44 406 GLY A O 1
ATOM 3156 N N . VAL A 1 407 ? -2.608 2.636 11.929 1.00 95.25 407 VAL A N 1
ATOM 3157 C CA . VAL A 1 407 ? -3.034 3.684 10.986 1.00 95.25 407 VAL A CA 1
ATOM 3158 C C . VAL A 1 407 ? -3.232 4.989 11.743 1.00 95.25 407 VAL A C 1
ATOM 3160 O O . VAL A 1 407 ? -3.981 5.016 12.717 1.00 95.25 407 VAL A O 1
ATOM 3163 N N . GLU A 1 408 ? -2.614 6.064 11.268 1.00 93.19 408 GLU A N 1
ATOM 3164 C CA . GLU A 1 408 ? -2.889 7.432 11.709 1.00 93.19 408 GLU A CA 1
ATOM 3165 C C . GLU A 1 408 ? -3.681 8.136 10.599 1.00 93.19 408 GLU A C 1
ATOM 3167 O O . GLU A 1 408 ? -3.155 8.483 9.537 1.00 93.19 408 GLU A O 1
ATOM 3172 N N . TYR A 1 409 ? -4.996 8.255 10.803 1.00 92.69 409 TYR A N 1
ATOM 3173 C CA . TYR A 1 409 ? -5.917 8.653 9.736 1.00 92.69 409 TYR A CA 1
ATOM 3174 C C . TYR A 1 409 ? -5.770 10.121 9.329 1.00 92.69 409 TYR A C 1
ATOM 3176 O O . TYR A 1 409 ? -5.890 10.442 8.147 1.00 92.69 409 TYR A O 1
ATOM 3184 N N . ASP A 1 410 ? -5.477 11.018 10.271 1.00 88.62 410 ASP A N 1
ATOM 3185 C CA . ASP A 1 410 ? -5.275 12.440 9.975 1.00 88.62 410 ASP A CA 1
ATOM 3186 C C . ASP A 1 410 ? -4.091 12.673 9.023 1.00 88.62 410 ASP A C 1
ATOM 3188 O O . ASP A 1 410 ? -4.120 13.602 8.214 1.00 88.62 410 ASP A O 1
ATOM 3192 N N . LYS A 1 411 ? -3.101 11.774 9.039 1.00 85.06 411 LYS A N 1
ATOM 3193 C CA . LYS A 1 411 ? -1.983 11.768 8.087 1.00 85.06 411 LYS A CA 1
ATOM 3194 C C . LYS A 1 411 ? -2.235 10.933 6.831 1.00 85.06 411 LYS A C 1
ATOM 3196 O O . LYS A 1 411 ? -1.517 11.103 5.850 1.00 85.06 411 LYS A O 1
ATOM 3201 N N . GLN A 1 412 ? -3.273 10.091 6.822 1.00 87.31 412 GLN A N 1
ATOM 3202 C CA . GLN A 1 412 ? -3.546 9.093 5.777 1.00 87.31 412 GLN A CA 1
ATOM 3203 C C . GLN A 1 412 ? -2.398 8.083 5.614 1.00 87.31 412 GLN A C 1
ATOM 3205 O O . GLN A 1 412 ? -1.998 7.757 4.493 1.00 87.31 412 GLN A O 1
ATOM 3210 N N . GLU A 1 413 ? -1.826 7.623 6.730 1.00 87.06 413 GLU A N 1
ATOM 3211 C CA . GLU A 1 413 ? -0.552 6.899 6.737 1.00 87.06 413 GLU A CA 1
ATOM 3212 C C . GLU A 1 413 ? -0.537 5.705 7.696 1.00 87.06 413 GLU A C 1
ATOM 3214 O O . GLU A 1 413 ? -1.339 5.589 8.628 1.00 87.06 413 GLU A O 1
ATOM 3219 N N . ILE A 1 414 ? 0.413 4.803 7.445 1.00 89.69 414 ILE A N 1
ATOM 3220 C CA . ILE A 1 414 ? 0.792 3.742 8.373 1.00 89.69 414 ILE A CA 1
ATOM 3221 C C . ILE A 1 414 ? 1.939 4.252 9.238 1.00 89.69 414 ILE A C 1
ATOM 3223 O O . ILE A 1 414 ? 2.914 4.790 8.721 1.00 89.69 414 ILE A O 1
ATOM 3227 N N . VAL A 1 415 ? 1.839 4.049 10.546 1.00 89.94 415 VAL A N 1
ATOM 3228 C CA . VAL A 1 415 ? 2.821 4.530 11.522 1.00 89.94 415 VAL A CA 1
ATOM 3229 C C . VAL A 1 415 ? 3.286 3.404 12.434 1.00 89.94 415 VAL A C 1
ATOM 3231 O O . VAL A 1 415 ? 2.573 2.421 12.641 1.00 89.94 415 VAL A O 1
ATOM 3234 N N . CYS A 1 416 ? 4.485 3.554 12.994 1.00 89.56 416 CYS A N 1
ATOM 3235 C CA . CYS A 1 416 ? 4.997 2.700 14.063 1.00 89.56 416 CYS A CA 1
ATOM 3236 C C . CYS A 1 416 ? 4.921 3.477 15.379 1.00 89.56 416 CYS A C 1
ATOM 3238 O O . CYS A 1 416 ? 5.450 4.584 15.461 1.00 89.56 416 CYS A O 1
ATOM 3240 N N . ALA A 1 417 ? 4.259 2.916 16.391 1.00 91.25 417 ALA A N 1
ATOM 3241 C CA . ALA A 1 417 ? 4.049 3.588 17.671 1.00 91.25 417 ALA A CA 1
ATOM 3242 C C . ALA A 1 417 ? 4.346 2.661 18.865 1.00 91.25 417 ALA A C 1
ATOM 3244 O O . ALA A 1 417 ? 3.962 1.483 18.822 1.00 91.25 417 ALA A O 1
ATOM 3245 N N . PRO A 1 418 ? 4.992 3.161 19.941 1.00 92.44 418 PRO A N 1
ATOM 3246 C CA . PRO A 1 418 ? 5.192 2.407 21.176 1.00 92.44 418 PRO A CA 1
ATOM 3247 C C . PRO A 1 418 ? 3.860 1.981 21.790 1.00 92.44 418 PRO A C 1
ATOM 3249 O O . PRO A 1 418 ? 2.967 2.802 21.996 1.00 92.44 418 PRO A O 1
ATOM 3252 N N . GLY A 1 419 ? 3.720 0.695 22.116 1.00 89.19 419 GLY A N 1
ATOM 3253 C CA . GLY A 1 419 ? 2.441 0.148 22.579 1.00 89.19 419 GLY A CA 1
ATOM 3254 C C . GLY A 1 419 ? 1.992 0.601 23.976 1.00 89.19 419 GLY A C 1
ATOM 3255 O O . GLY A 1 419 ? 0.842 0.339 24.332 1.00 89.19 419 GLY A O 1
ATOM 3256 N N . THR A 1 420 ? 2.877 1.220 24.765 1.00 88.88 420 THR A N 1
ATOM 3257 C CA . THR A 1 420 ? 2.628 1.651 26.156 1.00 88.88 420 THR A CA 1
ATOM 3258 C C . THR A 1 420 ? 2.449 3.156 26.314 1.00 88.88 420 THR A C 1
ATOM 3260 O O . THR A 1 420 ? 1.687 3.574 27.180 1.00 88.88 420 THR A O 1
ATOM 3263 N N . ASP A 1 421 ? 3.128 3.952 25.487 1.00 87.06 421 ASP A N 1
ATOM 3264 C CA . ASP A 1 421 ? 3.252 5.403 25.692 1.00 87.06 421 ASP A CA 1
ATOM 3265 C C . ASP A 1 421 ? 2.355 6.197 24.737 1.00 87.06 421 ASP A C 1
ATOM 3267 O O . ASP A 1 421 ? 2.018 7.352 24.991 1.00 87.06 421 ASP A O 1
ATOM 3271 N N . VAL A 1 422 ? 1.948 5.562 23.635 1.00 92.06 422 VAL A N 1
ATOM 3272 C CA . VAL A 1 422 ? 0.979 6.107 22.689 1.00 92.06 422 VAL A CA 1
ATOM 3273 C C . VAL A 1 422 ? -0.391 5.519 22.991 1.00 92.06 422 VAL A C 1
ATOM 3275 O O . VAL A 1 422 ? -0.536 4.343 23.334 1.00 92.06 422 VAL A O 1
ATOM 3278 N N . VAL A 1 423 ? -1.414 6.354 22.843 1.00 94.38 423 VAL A N 1
ATOM 3279 C CA . VAL A 1 423 ? -2.814 5.973 23.004 1.00 94.38 423 VAL A CA 1
ATOM 3280 C C . VAL A 1 423 ? -3.568 6.177 21.696 1.00 94.38 423 VAL A C 1
ATOM 3282 O O . VAL A 1 423 ? -3.260 7.054 20.893 1.00 94.38 423 VAL A O 1
ATOM 3285 N N . GLY A 1 424 ? -4.570 5.341 21.476 1.00 96.69 424 GLY A N 1
ATOM 3286 C CA . GLY A 1 424 ? -5.286 5.250 20.216 1.00 96.69 424 GLY A CA 1
ATOM 3287 C C . GLY A 1 424 ? -6.642 4.586 20.392 1.00 96.69 424 GLY A C 1
ATOM 3288 O O . GLY A 1 424 ? -7.331 4.814 21.384 1.00 96.69 424 GLY A O 1
ATOM 3289 N N . TYR A 1 425 ? -7.041 3.768 19.428 1.00 97.88 425 TYR A N 1
ATOM 3290 C CA . TYR A 1 425 ? -8.323 3.063 19.435 1.00 97.88 425 TYR A CA 1
ATOM 3291 C C . TYR A 1 425 ? -8.235 1.772 18.622 1.00 97.88 425 TYR A C 1
ATOM 3293 O O . TYR A 1 425 ? -7.228 1.497 17.966 1.00 97.88 425 TYR A O 1
ATOM 3301 N N . ALA A 1 426 ? -9.287 0.958 18.666 1.00 97.94 426 ALA A N 1
ATOM 3302 C CA . ALA A 1 426 ? -9.366 -0.266 17.879 1.00 97.94 426 ALA A CA 1
ATOM 3303 C C . ALA A 1 426 ? -10.558 -0.246 16.924 1.00 97.94 426 ALA A C 1
ATOM 3305 O O . ALA A 1 426 ? -11.654 0.177 17.281 1.00 97.94 426 ALA A O 1
ATOM 3306 N N . ARG A 1 427 ? -10.370 -0.809 15.733 1.00 97.81 427 ARG A N 1
ATOM 3307 C CA . ARG A 1 427 ? -11.463 -1.340 14.920 1.00 97.81 427 ARG A CA 1
ATOM 3308 C C . ARG A 1 427 ? -11.206 -2.823 14.740 1.00 97.81 427 ARG A C 1
ATOM 3310 O O . ARG A 1 427 ? -10.274 -3.209 14.042 1.00 97.81 427 ARG A O 1
ATOM 3317 N N . CYS A 1 428 ? -11.996 -3.644 15.414 1.00 98.00 428 CYS A N 1
ATOM 3318 C CA . CYS A 1 428 ? -11.772 -5.082 15.408 1.00 98.00 428 CYS A CA 1
ATOM 3319 C C . CYS A 1 428 ? -12.171 -5.694 14.073 1.00 98.00 428 CYS A C 1
ATOM 3321 O O . CYS A 1 428 ? -13.023 -5.167 13.355 1.00 98.00 428 CYS A O 1
ATOM 3323 N N . VAL A 1 429 ? -11.570 -6.834 13.770 1.00 98.12 429 VAL A N 1
ATOM 3324 C CA . VAL A 1 429 ? -11.905 -7.648 12.610 1.00 98.12 429 VAL A CA 1
ATOM 3325 C C . VAL A 1 429 ? -12.066 -9.104 13.019 1.00 98.12 429 VAL A C 1
ATOM 3327 O O . VAL A 1 429 ? -11.545 -9.524 14.055 1.00 98.12 429 VAL A O 1
ATOM 3330 N N . ARG A 1 430 ? -12.761 -9.878 12.194 1.00 96.56 430 ARG A N 1
ATOM 3331 C CA . ARG A 1 430 ? -12.792 -11.342 12.265 1.00 96.56 430 ARG A CA 1
ATOM 3332 C C . ARG A 1 430 ? -12.746 -11.926 10.862 1.00 96.56 430 ARG A C 1
ATOM 3334 O O . ARG A 1 430 ? -13.193 -11.282 9.912 1.00 96.56 430 ARG A O 1
ATOM 3341 N N . ASP A 1 431 ? -12.201 -13.124 10.728 1.00 96.75 431 ASP A N 1
ATOM 3342 C CA . ASP A 1 431 ? -12.115 -13.784 9.429 1.00 96.75 431 ASP A CA 1
ATOM 3343 C C . ASP A 1 431 ? -13.514 -14.195 8.959 1.00 96.75 431 ASP A C 1
ATOM 3345 O O . ASP A 1 431 ? -14.331 -14.681 9.744 1.00 96.75 431 ASP A O 1
ATOM 3349 N N . ASN A 1 432 ? -13.790 -13.983 7.675 1.00 94.38 432 ASN A N 1
ATOM 3350 C CA . ASN A 1 432 ? -15.044 -14.373 7.054 1.00 94.38 432 ASN A CA 1
ATOM 3351 C C . ASN A 1 432 ? -14.932 -15.798 6.493 1.00 94.38 432 ASN A C 1
ATOM 3353 O O . ASN A 1 432 ? -14.029 -16.083 5.706 1.00 94.38 432 ASN A O 1
ATOM 3357 N N . ASN A 1 433 ? -15.835 -16.689 6.893 1.00 81.00 433 ASN A N 1
ATOM 3358 C CA . ASN A 1 433 ? -15.829 -18.088 6.454 1.00 81.00 433 ASN A CA 1
ATOM 3359 C C . ASN A 1 433 ? -16.835 -18.369 5.320 1.00 81.00 433 ASN A C 1
ATOM 3361 O O . ASN A 1 433 ? -17.006 -19.520 4.939 1.00 81.00 433 ASN A O 1
ATOM 3365 N N . ASP A 1 434 ? -17.510 -17.339 4.799 1.00 64.75 434 ASP A N 1
ATOM 3366 C CA . ASP A 1 434 ? -18.595 -17.470 3.813 1.00 64.75 434 ASP A CA 1
ATOM 3367 C C . ASP A 1 434 ? -18.108 -17.708 2.361 1.00 64.75 434 ASP A C 1
ATOM 3369 O O . ASP A 1 434 ? -18.727 -17.220 1.414 1.00 64.75 434 ASP A O 1
ATOM 3373 N N . GLU A 1 435 ? -17.007 -18.443 2.153 1.00 53.16 435 GLU A N 1
ATOM 3374 C CA . GLU A 1 435 ? -16.491 -18.794 0.813 1.00 53.16 435 GLU A CA 1
ATOM 3375 C C . GLU A 1 435 ? -16.156 -20.277 0.636 1.00 53.16 435 GLU A C 1
ATOM 3377 O O . GLU A 1 435 ? -15.392 -20.827 1.462 1.00 53.16 435 GLU A O 1
#

Radius of gyration: 24.15 Å; Cα contacts (8 Å, |Δi|>4): 929; chains: 1; bounding box: 63×62×67 Å

Secondary structure (DSSP, 8-state):
--GGGGTBS-PPEEEEEEEEEEE-TTSS-EEEEEEEEEEEPPBB-SB-SS-TT-PPPSSEEEE-SS-TT-S--B--SS-TTS-TT--SS-HHHHHHHHHHHTHHHHHHHHSSS--SHHHHHS-GGGGS-----S---TT-TTBHHHHHHTT---SS-SSS--GGG--EEPPPHHHHHHHHHTGGG-SS-SS-GGG-SSS--EEEEEEEETTTEEEEEEGGGTSEEEETTTT---HHHHHTEE---EEEES--GGGGS-SS---TT-PPPPS-EEES-S--TT---EEE-SSB-GGGPPPP--SSPPPS-BTTSGGGSPPSEEEEPSS-B-SGGG--B-HHHHHHHHHH---STT-TTTTT-BPPPHHHHHHHHHHS-GGGS--STT-EEEEEEEPTT-SSS-EEEEEEGGGTEEEEEETTT--EEB--EEE----

Foldseek 3Di:
DLCLLVFELDDKDKDFDWDDKDADPVRPDIDTDTPDMDIDDTFYFQFASDDPLFDRFQWGKTWDQDFPQQFPAPDDLALQLFALPDDQFDQLLRLLNSCVVNVVLVCQQQNPQFPPDVCSLDPPVSSDPDDDDDDDPSRHCRHQSSSQCVVFDPPVPPRGCDSLRSFKGFAHLLVLLLLLLVQVSGPRGPADPVPLPDAFQKEWHSDAHPQQGTWIFRRLFSRFTHGNNVPPQDPRNNRNYGTMIMGIRNDDPVSPDDPPCNDPDSGGDDQWDKPPQADDAQDKIKIFRNTGHPVLAADADQFAEQPQAASPDRSLHHHGIKIKGRAWFDDPPRHFAFQVVQQVCQQQDAPDPVRPCRRLKGFARLSVQLSCLVRHDPVRDDQPAQAWAFHSHWNPNDPPATWGWTDGNPVSGIGTDHRPPGTHIYTIMGGDPPD

Sequence (435 aa):
NTFWMRFCNAADRTMSVFKGMDTSADGHSSYTRSGMNIRQRSIQTLYSPGQSGQQLTYKAFGIEHTDEYGGNYNITSDAPMLSASSTSADGLDNTCRGLWDNKVLVIEALGEFTWKGGNGIFPVTDRTSDSGAGWPMARSSRYVNVAALSRNRDNNRNGLIDLDEIVWYVPAKEQMMHLYVGTFLMDDPLYQARLQKGDNLCYATSTFDALKGLAILVANKGAAIDWMKDGSFSETDRKNCYIRCARNLGTPPVMQAHAPYTGTGYAHEGLAFVSPAPGSTGVNYVITYNKLSTTALRSYIGVGSLGSHTQFQAAARPYRSFITAKQLLYGAGNSPVTWNEARNLCYNYSEQTDRSDKGTWRLPNSCEAMAMLFKFTDNLWDKTVGRVMWSCTRYSGSTLSVEYIGVEYDKQEIVCAPGTDVVGYARCVRDNNDE

Mean predicted aligned error: 9.46 Å

Solvent-accessible surface area (backbone atoms only — not comparable to full-atom values): 24003 Å² total; per-residue (Å²): 86,68,70,49,58,79,49,37,77,38,80,66,47,74,49,76,45,65,59,63,75,50,66,43,95,84,69,84,47,72,53,65,50,75,69,46,76,48,77,44,77,39,39,38,56,54,60,25,77,50,47,92,88,36,43,73,67,53,41,37,58,27,30,55,61,67,49,92,74,74,40,59,41,62,77,59,45,60,51,87,53,38,19,74,84,31,44,53,62,33,10,56,54,12,36,55,41,3,52,63,77,33,44,67,61,46,37,62,42,64,42,76,88,55,63,67,47,71,58,70,60,42,49,82,69,78,78,54,97,68,94,69,94,68,82,79,60,89,52,56,54,37,30,67,57,56,48,22,50,73,73,37,55,54,82,86,68,82,45,42,74,50,77,73,39,61,51,38,19,35,32,3,49,50,52,52,45,55,50,62,55,30,28,85,71,41,96,52,38,83,49,53,81,88,56,80,68,96,57,60,45,28,31,56,37,28,19,35,40,90,79,38,14,30,36,28,36,29,32,60,53,73,48,16,71,43,30,47,56,71,71,75,59,47,76,67,38,48,55,45,20,31,56,61,41,26,30,74,31,24,69,62,78,75,69,70,76,59,89,74,75,77,67,86,80,72,65,56,62,66,47,50,53,62,40,62,79,64,78,65,76,71,46,62,37,39,41,32,44,35,24,36,30,73,88,36,42,36,79,90,56,78,65,52,66,82,70,93,38,32,72,90,38,69,72,27,28,35,55,52,33,32,35,36,47,40,55,77,45,57,40,80,95,73,33,65,26,30,46,66,54,31,43,51,48,17,38,67,35,56,90,46,95,86,40,80,47,42,28,29,23,13,50,25,30,42,38,48,49,50,51,46,66,78,60,52,43,77,85,78,54,70,70,56,78,87,32,32,38,45,27,60,19,29,47,80,74,55,90,86,54,70,25,25,28,26,37,30,57,70,75,72,38,34,41,70,41,46,36,80,85,44,49,17,32,23,52,26,26,29,61,54,80,94,120